Protein AF-A0A5C1DCE7-F1 (afdb_monomer)

Secondary structure (DSSP, 8-state):
------PPPPPP--------PPPPPP----------THHHHHHHHSS----------------------------------PPP-----------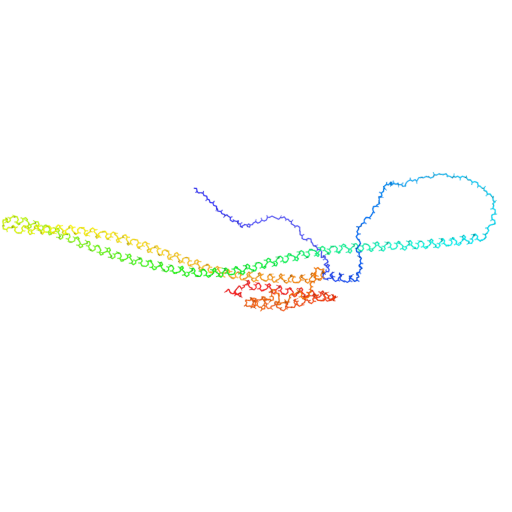-HHHHHHHHHHHHHHHHHHHHHHHHHHHHHHHHHHHHHHHHHHHHHHHHHHHHHHHHHHHHHHHHHHHHHHHHHHHHHHHHHHHHHHHHHHHHHHHHHHHHHHHHHHHHHHHHHHHHHHHHHHHHHHHHHHHHHHHHHHHHHHHHHHHHHHHHHHHHHHHTGGGGHHHHHHHHHHHHHHHHHHHHHHHHHHHHHHHHHHHHHHHHHHHHHHHHHHHHHHHHHHHHHHHHHHHHHHHHHHHHHHHHHHHHHHHHHHHHHHHHHHHHHHHHTTS----GGGSPPTTTSHHHHHHHTSHHHHHHTTSTTHHHHHHHHHHHHHHHHHHHHHHHTT-GGGHHHHHHHHHHHHHHHHHHHHHHHHHHHH-GGGSPP-

Solvent-accessible surface area (backbone atoms only — not comparable to full-atom values): 25913 Å² total; per-residue (Å²): 135,88,88,85,86,82,87,79,81,88,80,90,80,88,85,86,87,84,93,75,91,74,85,75,86,76,85,74,76,85,75,81,82,77,75,64,72,73,67,58,58,60,65,67,66,77,73,73,85,74,90,76,88,77,81,88,77,84,92,80,88,84,90,82,90,82,86,88,84,82,94,78,84,93,84,82,86,80,91,83,86,85,83,89,82,81,93,79,80,88,83,86,78,92,74,60,79,66,56,58,55,51,49,53,49,51,50,52,50,52,50,50,52,49,50,53,49,53,51,50,51,50,52,50,53,54,50,52,51,52,51,54,50,53,51,51,53,50,51,51,52,50,51,51,52,52,52,52,50,53,53,54,51,54,52,55,53,52,50,52,54,51,54,53,50,42,52,54,36,51,53,48,36,55,48,31,54,54,53,38,54,52,25,53,51,49,31,53,52,30,53,53,47,28,57,54,32,52,51,50,20,51,53,22,43,52,48,17,54,53,25,45,53,49,25,51,52,32,47,54,50,34,52,50,36,52,52,51,46,54,51,39,51,52,51,31,54,49,19,53,50,44,27,52,52,18,50,54,43,27,53,51,16,61,71,51,43,84,84,14,53,71,51,27,56,52,17,51,52,47,25,54,51,18,52,52,47,32,51,52,34,51,55,51,45,52,54,39,49,52,52,34,55,51,27,54,53,52,25,53,53,24,49,51,50,18,53,51,25,42,52,51,17,53,52,26,53,54,50,31,53,51,29,50,54,50,35,53,51,23,55,53,46,38,39,53,32,52,30,49,30,46,37,35,47,33,54,37,46,42,45,53,51,52,52,53,52,46,55,51,51,31,32,78,71,70,73,46,86,73,49,39,84,74,52,65,52,53,56,75,33,75,59,23,39,30,46,76,77,33,66,37,43,80,35,40,58,83,37,50,30,47,74,67,21,50,67,35,41,46,51,34,41,54,47,54,29,48,51,39,45,34,55,76,72,65,49,58,89,59,45,68,63,51,54,52,51,43,53,53,27,46,52,48,29,45,51,15,39,47,42,26,31,53,42,31,61,77,37,43,84,68,43,68,76,132

Mean predicted aligned error: 15.97 Å

Foldseek 3Di:
DDDDDDDDDDDDDDDDDDDDDDDDDDDDDDDPDDDDPLVVLVVVPPPPPDDDDDDDDDDDDDDDDDDDDDDDDDDDDDDDDDDDDDDDDDDDDPDDPPVVVVVVVVVVVVVVVVVVVVVVVVVVVVVVVVVVVVVVVVVVVVVVVVVVVVVVVVLVVVLVVLVVVLVVLVVVLVVLVVLLVVLVVLLVVLVVLLVVLLVLLVVLLVLLVVLLVVLVVLVVQLVVLVVVLVVLVVQLVVLVVQLVVLVVQLVVLVVVPPVSVVSNVVSVVSNVVSVVSNVVSVVVSVVSVVSNVVSVVSSVVSNVSSVVSNVSSVVSVVVSVVSVVSNVVSVVSSLVSLLSSLLSLLVSVLSQLVSLLSQLVCVSVVNDDDALVNRDACCRDPLNVCLPPRLNPVQQCPAFLSVQQPVLSNVLSVLSNVLRVCVVVVVCPCNSVSSVSNVVSSVSNSVSSVSSSVRCVVPSVSGDDD

Organism: NCBI:txid2605945

Nearest PDB structures (foldseek):
  3g67-assembly1_A  TM=9.196E-01  e=3.555E-05  Thermotoga maritima
  3ja6-assembly1_H  TM=6.927E-01  e=7.744E-07  Escherichia coli
  3g67-assembly1_B  TM=7.748E-01  e=1.414E-05  Thermotoga maritima
  8c5v-assembly1_I  TM=5.887E-01  e=1.554E-04  Escherichia coli
  6grj-assembly1_F  TM=3.341E-01  e=9.903E-01  Aeromonas hydrophila

pLDDT: mean 79.57, std 26.05, range [24.62, 98.5]

InterPro domains:
  IPR004089 Methyl-accepting chemotaxis protein (MCP) signalling domain [PF00015] (182-335)
  IPR004089 Methyl-accepting chemotaxis protein (MCP) signalling domain [PS50111] (161-350)
  IPR004089 Methyl-accepting chemotaxis protein (MCP) signalling domain [SM00283] (133-359)
  IPR025991 Chemoreceptor zinc-binding domain [PF13682] (353-420)

Structure (mmCIF, N/CA/C/O backbone):
data_AF-A0A5C1DCE7-F1
#
_entry.id   AF-A0A5C1DCE7-F1
#
loop_
_atom_site.group_PDB
_atom_site.id
_atom_site.type_symbol
_atom_site.label_atom_id
_atom_site.label_alt_id
_atom_site.label_comp_id
_atom_site.label_asym_id
_atom_site.label_entity_id
_atom_site.label_seq_id
_atom_site.pdbx_PDB_ins_code
_atom_site.Cartn_x
_atom_site.Cartn_y
_atom_site.Cartn_z
_atom_site.occupancy
_atom_site.B_iso_or_equiv
_atom_site.auth_seq_id
_atom_site.auth_comp_id
_atom_site.auth_asym_id
_atom_site.auth_atom_id
_atom_site.pdbx_PDB_model_num
ATOM 1 N N . MET A 1 1 ? -3.646 40.244 23.433 1.00 39.50 1 MET A N 1
ATOM 2 C CA . MET A 1 1 ? -2.364 39.774 22.869 1.00 39.50 1 MET A CA 1
ATOM 3 C C . MET A 1 1 ? -2.692 38.485 22.122 1.00 39.50 1 MET A C 1
ATOM 5 O O . MET A 1 1 ? -2.857 37.470 22.768 1.00 39.50 1 MET A O 1
ATOM 9 N N . ALA A 1 2 ? -3.228 38.509 20.901 1.00 35.19 2 ALA A N 1
ATOM 10 C CA . ALA A 1 2 ? -2.628 38.925 19.630 1.00 35.19 2 ALA A CA 1
ATOM 11 C C . ALA A 1 2 ? -1.329 38.166 19.328 1.00 35.19 2 ALA A C 1
ATOM 13 O O . ALA A 1 2 ? -0.285 38.582 19.803 1.00 35.19 2 ALA A O 1
ATOM 14 N N . GLU A 1 3 ? -1.425 37.099 18.532 1.00 33.59 3 GLU A N 1
ATOM 15 C CA . GLU A 1 3 ? -0.527 36.851 17.400 1.00 33.59 3 GLU A CA 1
ATOM 16 C C . GLU A 1 3 ? -1.150 35.806 16.468 1.00 33.59 3 GLU A C 1
ATOM 18 O O . GLU A 1 3 ? -1.601 34.744 16.888 1.00 33.59 3 GLU A O 1
ATOM 23 N N . GLY A 1 4 ? -1.261 36.176 15.194 1.00 30.48 4 GLY A N 1
ATOM 24 C CA . GLY A 1 4 ? -1.834 35.368 14.132 1.00 30.48 4 GLY A CA 1
ATOM 25 C C . GLY A 1 4 ? -0.819 35.146 13.023 1.00 30.48 4 GLY A C 1
ATOM 26 O O . GLY A 1 4 ? 0.059 35.970 12.792 1.00 30.48 4 GLY A O 1
ATOM 27 N N . SER A 1 5 ? -0.986 34.057 12.285 1.00 32.50 5 SER A N 1
ATOM 28 C CA . SER A 1 5 ? -0.327 33.854 10.997 1.00 32.50 5 SER A CA 1
ATOM 29 C C . SER A 1 5 ? -1.318 33.197 10.038 1.00 32.50 5 SER A C 1
ATOM 31 O O . SER A 1 5 ? -1.597 32.003 10.073 1.00 32.50 5 SER A O 1
ATOM 33 N N . ARG A 1 6 ? -1.916 34.043 9.194 1.00 31.91 6 ARG A N 1
ATOM 34 C CA . ARG A 1 6 ? -2.838 33.677 8.116 1.00 31.91 6 ARG A CA 1
ATOM 35 C C . ARG A 1 6 ? -2.030 33.666 6.818 1.00 31.91 6 ARG A C 1
ATOM 37 O O . ARG A 1 6 ? -1.659 34.727 6.321 1.00 31.91 6 ARG A O 1
ATOM 44 N N . TRP A 1 7 ? -1.746 32.482 6.285 1.00 27.73 7 TRP A N 1
ATOM 45 C CA . TRP A 1 7 ? -1.176 32.315 4.947 1.00 27.73 7 TRP A CA 1
ATOM 46 C C . TRP A 1 7 ? -2.232 32.672 3.888 1.00 27.73 7 TRP A C 1
ATOM 48 O O . TRP A 1 7 ? -3.339 32.133 3.902 1.00 27.73 7 TRP A O 1
ATOM 58 N N . ARG A 1 8 ? -1.907 33.611 2.989 1.00 32.09 8 ARG A N 1
ATOM 59 C CA . ARG A 1 8 ? -2.714 33.964 1.808 1.00 32.09 8 ARG A CA 1
ATOM 60 C C . ARG A 1 8 ? -2.139 33.252 0.585 1.00 32.09 8 ARG A C 1
ATOM 62 O O . ARG A 1 8 ? -0.956 33.409 0.300 1.00 32.09 8 ARG A O 1
ATOM 69 N N . GLY A 1 9 ? -2.979 32.514 -0.138 1.00 30.27 9 GLY A N 1
ATOM 70 C CA . GLY A 1 9 ? -2.688 32.077 -1.506 1.00 30.27 9 GLY A CA 1
ATOM 71 C C . GLY A 1 9 ? -2.842 33.233 -2.507 1.00 30.27 9 GLY A C 1
ATOM 72 O O . GLY A 1 9 ? -3.514 34.219 -2.187 1.00 30.27 9 GLY A O 1
ATOM 73 N N . PRO A 1 10 ? -2.240 33.149 -3.706 1.00 32.06 10 PRO A N 1
ATOM 74 C CA . PRO A 1 10 ? -2.382 34.187 -4.710 1.00 32.06 10 PRO A CA 1
ATOM 75 C C . PRO A 1 10 ? -3.639 33.978 -5.566 1.00 32.06 10 PRO A C 1
ATOM 77 O O . PRO A 1 10 ? -3.920 32.899 -6.081 1.00 32.06 10 PRO A O 1
ATOM 80 N N . THR A 1 11 ? -4.380 35.072 -5.688 1.00 32.75 11 THR A N 1
ATOM 81 C CA . THR A 1 11 ? -5.541 35.324 -6.541 1.00 32.75 11 THR A CA 1
ATOM 82 C C . THR A 1 11 ? -5.188 35.340 -8.028 1.00 32.75 11 THR A C 1
ATOM 84 O O . THR A 1 11 ? -4.242 36.008 -8.442 1.00 32.75 11 THR A O 1
ATOM 87 N N . LEU A 1 12 ? -6.026 34.676 -8.826 1.00 34.12 12 LEU A N 1
ATOM 88 C CA . LEU A 1 12 ? -6.183 34.888 -10.264 1.00 34.12 12 LEU A CA 1
ATOM 89 C C . LEU A 1 12 ? -6.925 36.211 -10.509 1.00 34.12 12 LEU A C 1
ATOM 91 O O . LEU A 1 12 ? -8.005 36.417 -9.956 1.00 34.12 12 LEU A O 1
ATOM 95 N N . ALA A 1 13 ? -6.376 37.075 -11.361 1.00 31.45 13 ALA A N 1
ATOM 96 C CA . ALA A 1 13 ? -7.096 38.195 -11.959 1.00 31.45 13 ALA A CA 1
ATOM 97 C C . ALA A 1 13 ? -6.651 38.372 -13.417 1.00 31.45 13 ALA A C 1
ATOM 99 O O . ALA A 1 13 ? -5.461 38.463 -13.714 1.00 31.45 13 ALA A O 1
ATOM 100 N N . ALA A 1 14 ? -7.643 38.377 -14.303 1.00 30.44 14 ALA A N 1
ATOM 101 C CA . ALA A 1 14 ? -7.554 38.727 -15.712 1.00 30.44 14 ALA A CA 1
ATOM 102 C C . ALA A 1 14 ? -7.589 40.256 -15.899 1.00 30.44 14 ALA A C 1
ATOM 104 O O . ALA A 1 14 ? -8.181 40.947 -15.070 1.00 30.44 14 ALA A O 1
ATOM 105 N N . GLY A 1 15 ? -7.033 40.763 -17.008 1.00 28.28 15 GLY A N 1
ATOM 106 C CA . GLY A 1 15 ? -7.320 42.119 -17.495 1.00 28.28 15 GLY A CA 1
ATOM 107 C C . GLY A 1 15 ? -6.184 42.835 -18.235 1.00 28.28 15 GLY A C 1
ATOM 108 O O . GLY A 1 15 ? -5.426 43.567 -17.616 1.00 28.28 15 GLY A O 1
ATOM 109 N N . ASP A 1 16 ? -6.147 42.617 -19.550 1.00 28.77 16 ASP A N 1
ATOM 110 C CA . ASP A 1 16 ? -5.893 43.552 -20.661 1.00 28.77 16 ASP A CA 1
ATOM 111 C C . ASP A 1 16 ? -4.613 44.405 -20.852 1.00 28.77 16 ASP A C 1
ATOM 113 O O . ASP A 1 16 ? -4.218 45.256 -20.064 1.00 28.77 16 ASP A O 1
ATOM 117 N N . GLU A 1 17 ? -4.095 44.209 -22.075 1.00 29.61 17 GLU A N 1
ATOM 118 C CA . GLU A 1 17 ? -3.634 45.191 -23.068 1.00 29.61 17 GLU A CA 1
ATOM 119 C C . GLU A 1 17 ? -2.448 46.124 -22.756 1.00 29.61 17 GLU A C 1
ATOM 121 O O . GLU A 1 17 ? -2.597 47.244 -22.277 1.00 29.61 17 GLU A O 1
ATOM 126 N N . ASN A 1 18 ? -1.274 45.766 -23.300 1.00 30.69 18 ASN A N 1
ATOM 127 C CA . ASN A 1 18 ? -0.554 46.718 -24.151 1.00 30.69 18 ASN A CA 1
ATOM 128 C C . ASN A 1 18 ? 0.265 46.018 -25.253 1.00 30.69 18 ASN A C 1
ATOM 130 O O . ASN A 1 18 ? 1.118 45.168 -24.998 1.00 30.69 18 ASN A O 1
ATOM 134 N N . ARG A 1 19 ? -0.027 46.392 -26.503 1.00 32.09 19 ARG A N 1
ATOM 135 C CA . ARG A 1 19 ? 0.603 45.927 -27.744 1.00 32.09 19 ARG A CA 1
ATOM 136 C C . ARG A 1 19 ? 2.015 46.506 -27.875 1.00 32.09 19 ARG A C 1
ATOM 138 O O . ARG A 1 19 ? 2.169 47.702 -28.095 1.00 32.09 19 ARG A O 1
ATOM 145 N N . ALA A 1 20 ? 3.026 45.641 -27.894 1.00 31.30 20 ALA A N 1
ATOM 146 C CA . ALA A 1 20 ? 4.320 4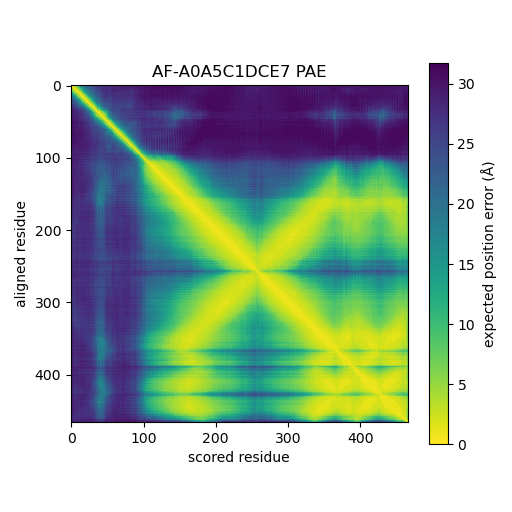5.924 -28.510 1.00 31.30 20 ALA A CA 1
ATOM 147 C C . ALA A 1 20 ? 4.563 44.896 -29.626 1.00 31.30 20 ALA A C 1
ATOM 149 O O . ALA A 1 20 ? 4.548 43.688 -29.399 1.00 31.30 20 ALA A O 1
ATOM 150 N N . ALA A 1 21 ? 4.705 45.392 -30.853 1.00 31.36 21 ALA A N 1
ATOM 151 C CA . ALA A 1 21 ? 4.833 44.602 -32.069 1.00 31.36 21 ALA A CA 1
ATOM 152 C C . ALA A 1 21 ? 6.141 43.790 -32.091 1.00 31.36 21 ALA A C 1
ATOM 154 O O . ALA A 1 21 ? 7.233 44.356 -32.116 1.00 31.36 21 ALA A O 1
ATOM 155 N N . LEU A 1 22 ? 6.019 42.462 -32.131 1.00 31.11 22 LEU A N 1
ATOM 156 C CA . LEU A 1 22 ? 7.111 41.535 -32.437 1.00 31.11 22 LEU A CA 1
ATOM 157 C C . LEU A 1 22 ? 7.152 41.276 -33.956 1.00 31.11 22 LEU A C 1
ATOM 159 O O . LEU A 1 22 ? 6.093 41.139 -34.576 1.00 31.11 22 LEU A O 1
ATOM 163 N N . PRO A 1 23 ? 8.337 41.210 -34.588 1.00 31.92 23 PRO A N 1
ATOM 164 C CA . PRO A 1 23 ? 8.444 41.007 -36.028 1.00 31.92 23 PRO A CA 1
ATOM 165 C C . PRO A 1 23 ? 8.067 39.567 -36.406 1.00 31.92 23 PRO A C 1
ATOM 167 O O . PRO A 1 23 ? 8.524 38.606 -35.789 1.00 31.92 23 PRO A O 1
ATOM 170 N N . GLY A 1 24 ? 7.230 39.436 -37.439 1.00 32.94 24 GLY A N 1
ATOM 171 C CA . GLY A 1 24 ? 6.732 38.162 -37.960 1.00 32.94 24 GLY A CA 1
ATOM 172 C C . GLY A 1 24 ? 7.809 37.236 -38.553 1.00 32.94 24 GLY A C 1
ATOM 173 O O . GLY A 1 24 ? 8.956 37.642 -38.770 1.00 32.94 24 GLY A O 1
ATOM 174 N N . PRO A 1 25 ? 7.440 35.971 -38.829 1.00 28.09 25 PRO A N 1
ATOM 175 C CA . PRO A 1 25 ? 8.374 34.909 -39.170 1.00 28.09 25 PRO A CA 1
ATOM 176 C C . PRO A 1 25 ? 8.989 35.146 -40.552 1.00 28.09 25 PRO A C 1
ATOM 178 O O . PRO A 1 25 ? 8.300 35.199 -41.570 1.00 28.09 25 PRO A O 1
ATOM 181 N N . ARG A 1 26 ? 10.319 35.259 -40.600 1.00 30.59 26 ARG A N 1
ATOM 182 C CA . ARG A 1 26 ? 11.064 35.191 -41.859 1.00 30.59 26 ARG A CA 1
ATOM 183 C C . ARG A 1 26 ? 10.983 33.762 -42.389 1.00 30.59 26 ARG A C 1
ATOM 185 O O . ARG A 1 26 ? 11.429 32.829 -41.729 1.00 30.59 26 ARG A O 1
ATOM 192 N N . HIS A 1 27 ? 10.448 33.614 -43.596 1.00 29.30 27 HIS A N 1
ATOM 193 C CA . HIS A 1 27 ? 10.503 32.384 -44.378 1.00 29.30 27 HIS A CA 1
ATOM 194 C C . HIS A 1 27 ? 11.957 31.907 -44.539 1.00 29.30 27 HIS A C 1
ATOM 196 O O . HIS A 1 27 ? 12.714 32.437 -45.354 1.00 29.30 27 HIS A O 1
ATOM 202 N N . LEU A 1 28 ? 12.342 30.889 -43.770 1.00 27.38 28 LEU A N 1
ATOM 203 C CA . LEU A 1 28 ? 13.537 30.093 -44.021 1.00 27.38 28 LEU A CA 1
ATOM 204 C C . LEU A 1 28 ? 13.215 29.101 -45.142 1.00 27.38 28 LEU A C 1
ATOM 206 O O . LEU A 1 28 ? 12.311 28.275 -45.028 1.00 27.38 28 LEU A O 1
ATOM 210 N N . ARG A 1 29 ? 13.942 29.216 -46.256 1.00 27.97 29 ARG A N 1
ATOM 211 C CA . ARG A 1 29 ? 13.929 28.232 -47.346 1.00 27.97 29 ARG A CA 1
ATOM 212 C C . ARG A 1 29 ? 14.397 26.864 -46.819 1.00 27.97 29 ARG A C 1
ATOM 214 O O . ARG A 1 29 ? 15.267 26.833 -45.949 1.00 27.97 29 ARG A O 1
ATOM 221 N N . PRO A 1 30 ? 13.896 25.742 -47.364 1.00 25.72 30 PRO A N 1
ATOM 222 C CA . PRO A 1 30 ? 14.307 24.417 -46.924 1.00 25.72 30 PRO A CA 1
ATOM 223 C C . PRO A 1 30 ? 15.768 24.168 -47.317 1.00 25.72 30 PRO A C 1
ATOM 225 O O . PRO A 1 30 ? 16.107 24.108 -48.501 1.00 25.72 30 PRO A O 1
ATOM 228 N N . ALA A 1 31 ? 16.638 24.016 -46.319 1.00 26.58 31 ALA A N 1
ATOM 229 C CA . ALA A 1 31 ? 17.926 23.372 -46.515 1.00 26.58 31 ALA A CA 1
ATOM 230 C C . ALA A 1 31 ? 17.652 21.906 -46.879 1.00 26.58 31 ALA A C 1
ATOM 232 O O . ALA A 1 31 ? 16.964 21.193 -46.148 1.00 26.58 31 ALA A O 1
ATOM 233 N N . ARG A 1 32 ? 18.140 21.470 -48.044 1.00 26.23 32 ARG A N 1
ATOM 234 C CA . ARG A 1 32 ? 18.085 20.067 -48.465 1.00 26.23 32 ARG A CA 1
ATOM 235 C C . ARG A 1 32 ? 18.782 19.218 -47.401 1.00 26.23 32 ARG A C 1
ATOM 237 O O . ARG A 1 32 ? 19.982 19.369 -47.191 1.00 26.23 32 ARG A O 1
ATOM 244 N N . LEU A 1 33 ? 18.014 18.352 -46.744 1.00 27.62 33 LEU A N 1
ATOM 245 C CA . LEU A 1 33 ? 18.503 17.307 -45.852 1.00 27.62 33 LEU A CA 1
ATOM 246 C C . LEU A 1 33 ? 19.505 16.437 -46.617 1.00 27.62 33 LEU A C 1
ATOM 248 O O . LEU A 1 33 ? 19.148 15.722 -47.553 1.00 27.62 33 LEU A O 1
ATOM 252 N N . THR A 1 34 ? 20.774 16.535 -46.240 1.00 30.69 34 THR A N 1
ATOM 253 C CA . THR A 1 34 ? 21.811 15.591 -46.641 1.00 30.69 34 THR A CA 1
ATOM 254 C C . THR A 1 34 ? 21.565 14.254 -45.948 1.00 30.69 34 THR A C 1
ATOM 256 O O . THR A 1 34 ? 21.330 14.230 -44.745 1.00 30.69 34 THR A O 1
ATOM 259 N N . MET A 1 35 ? 21.597 13.199 -46.764 1.00 33.44 35 MET A N 1
ATOM 260 C CA . MET A 1 35 ? 21.563 11.745 -46.529 1.00 33.44 35 MET A CA 1
ATOM 261 C C . MET A 1 35 ? 21.507 11.209 -45.074 1.00 33.44 35 MET A C 1
ATOM 263 O O . MET A 1 35 ? 22.278 11.648 -44.221 1.00 33.44 35 MET A O 1
ATOM 267 N N . PRO A 1 36 ? 20.690 10.168 -44.801 1.00 35.28 36 PRO A N 1
ATOM 268 C CA . PRO A 1 36 ? 20.630 9.515 -43.495 1.00 35.28 36 PRO A CA 1
ATOM 269 C C . PRO A 1 36 ? 21.962 8.843 -43.129 1.00 35.28 36 PRO A C 1
ATOM 271 O O . PRO A 1 36 ? 22.652 8.279 -43.975 1.00 35.28 36 PRO A O 1
ATOM 274 N N . MET A 1 37 ? 22.289 8.872 -41.836 1.00 32.09 37 MET A N 1
ATOM 275 C CA . MET A 1 37 ? 23.514 8.361 -41.196 1.00 32.09 37 MET A CA 1
ATOM 276 C C . MET A 1 37 ? 23.887 6.912 -41.592 1.00 32.09 37 MET A C 1
ATOM 278 O O . MET A 1 37 ? 25.066 6.564 -41.598 1.00 32.09 37 MET A O 1
ATOM 282 N N . ALA A 1 38 ? 22.911 6.110 -42.035 1.00 31.75 38 ALA A N 1
ATOM 283 C CA . ALA A 1 38 ? 23.108 4.771 -42.595 1.00 31.75 38 ALA A CA 1
ATOM 284 C C . ALA A 1 38 ? 23.965 4.751 -43.881 1.00 31.75 38 ALA A C 1
ATOM 286 O O . ALA A 1 38 ? 24.747 3.826 -44.080 1.00 31.75 38 ALA A O 1
ATOM 287 N N . ALA A 1 39 ? 23.892 5.791 -44.721 1.00 32.44 39 ALA A N 1
ATOM 288 C CA . ALA A 1 39 ? 24.688 5.891 -45.948 1.00 32.44 39 ALA A CA 1
ATOM 289 C C . ALA A 1 39 ? 26.159 6.269 -45.684 1.00 32.44 39 ALA A C 1
ATOM 291 O O . ALA A 1 39 ? 27.019 6.003 -46.517 1.00 32.44 39 ALA A O 1
ATOM 292 N N . ARG A 1 40 ? 26.472 6.860 -44.518 1.00 37.38 40 ARG A N 1
ATOM 293 C CA . ARG A 1 40 ? 27.855 7.207 -44.136 1.00 37.38 40 ARG A CA 1
ATOM 294 C C . ARG A 1 40 ? 28.585 6.050 -43.449 1.00 37.38 40 ARG A C 1
ATOM 296 O O . ARG A 1 40 ? 29.799 5.977 -43.563 1.00 37.38 40 ARG A O 1
ATOM 303 N N . MET A 1 41 ? 27.873 5.119 -42.805 1.00 33.53 41 MET A N 1
ATOM 304 C CA . MET A 1 41 ? 28.486 3.911 -42.226 1.00 33.53 41 MET A CA 1
ATOM 305 C C . MET A 1 41 ? 28.923 2.889 -43.286 1.00 33.53 41 MET A C 1
ATOM 307 O O . MET A 1 41 ? 29.925 2.215 -43.079 1.00 33.53 41 MET A O 1
ATOM 311 N N . ALA A 1 42 ? 28.243 2.819 -44.437 1.00 32.97 42 ALA A N 1
ATOM 312 C CA . ALA A 1 42 ? 28.667 1.963 -45.550 1.00 32.97 42 ALA A CA 1
ATOM 313 C C . ALA A 1 42 ? 29.986 2.436 -46.197 1.00 32.97 42 ALA A C 1
ATOM 315 O O . ALA A 1 42 ? 30.799 1.617 -46.606 1.00 32.97 42 ALA A O 1
ATOM 316 N N . ALA A 1 43 ? 30.244 3.750 -46.217 1.00 32.91 43 ALA A N 1
ATOM 317 C CA . ALA A 1 43 ? 31.453 4.324 -46.814 1.00 32.91 43 ALA A CA 1
ATOM 318 C C . ALA A 1 43 ? 32.724 4.157 -45.955 1.00 32.91 43 ALA A C 1
ATOM 320 O O . ALA A 1 43 ? 33.824 4.289 -46.474 1.00 32.91 43 ALA A O 1
ATOM 321 N N . VAL A 1 44 ? 32.595 3.851 -44.658 1.00 37.03 44 VAL A N 1
ATOM 322 C CA . VAL A 1 44 ? 33.752 3.654 -43.759 1.00 37.03 44 VAL A CA 1
ATOM 323 C C . VAL A 1 44 ? 34.310 2.222 -43.839 1.00 37.03 44 VAL A C 1
ATOM 325 O O . VAL A 1 44 ? 35.455 1.997 -43.459 1.00 37.03 44 VAL A O 1
ATOM 328 N N . TYR A 1 45 ? 33.544 1.258 -44.366 1.00 34.78 45 TYR A N 1
ATOM 329 C CA . TYR A 1 45 ? 33.958 -0.152 -44.435 1.00 34.78 45 TYR 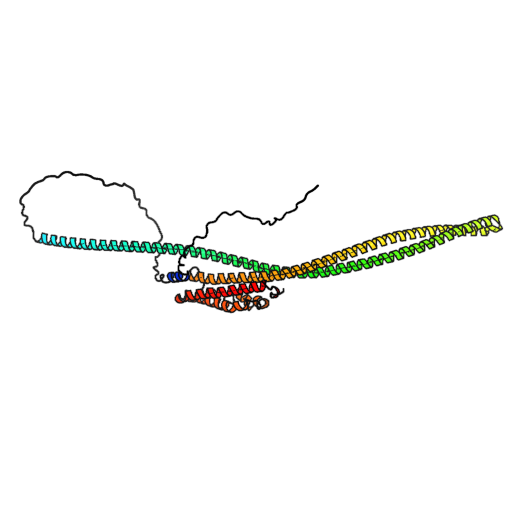A CA 1
ATOM 330 C C . TYR A 1 45 ? 34.554 -0.590 -45.783 1.00 34.78 45 TYR A C 1
ATOM 332 O O . TYR A 1 45 ? 35.286 -1.575 -45.807 1.00 34.78 45 TYR A O 1
ATOM 340 N N . ASP A 1 46 ? 34.325 0.146 -46.876 1.00 32.44 46 ASP A N 1
ATOM 341 C CA . ASP A 1 46 ? 34.835 -0.229 -48.210 1.00 32.44 46 ASP A CA 1
ATOM 342 C C . ASP A 1 46 ? 36.299 0.198 -48.477 1.00 32.44 46 ASP A C 1
ATOM 344 O O . ASP A 1 46 ? 36.891 -0.234 -49.462 1.00 32.44 46 ASP A O 1
ATOM 348 N N . GLU A 1 47 ? 36.929 0.992 -47.596 1.00 32.75 47 GLU A N 1
ATOM 349 C CA . GLU A 1 47 ? 38.315 1.480 -47.790 1.00 32.75 47 GLU A CA 1
ATOM 350 C C . GLU A 1 47 ? 39.371 0.893 -46.829 1.00 32.75 47 GLU A C 1
ATOM 352 O O . GLU A 1 47 ? 40.557 1.194 -46.957 1.00 32.75 47 GLU A O 1
ATOM 357 N N . LEU A 1 48 ? 39.010 -0.000 -45.900 1.00 33.62 48 LEU A N 1
ATOM 358 C CA . LEU A 1 48 ? 39.957 -0.580 -44.924 1.00 33.62 48 LEU A CA 1
ATOM 359 C C . LEU A 1 48 ? 40.543 -1.943 -45.336 1.00 33.62 48 LEU A C 1
ATOM 361 O O . LEU A 1 48 ? 40.890 -2.778 -44.502 1.00 33.62 48 LEU A O 1
ATOM 365 N N . GLY A 1 49 ? 40.724 -2.147 -46.639 1.00 31.14 49 GLY A N 1
ATOM 366 C CA . GLY A 1 49 ? 41.365 -3.322 -47.227 1.00 31.14 49 GLY A CA 1
ATOM 367 C C . GLY A 1 49 ? 42.857 -3.151 -47.523 1.00 31.14 49 GLY A C 1
ATOM 368 O O . GLY A 1 49 ? 43.280 -3.529 -48.607 1.00 31.14 49 GLY A O 1
ATOM 369 N N . ALA A 1 50 ? 43.665 -2.577 -46.623 1.00 28.94 50 ALA A N 1
ATOM 370 C CA . ALA A 1 50 ? 45.132 -2.690 -46.688 1.00 28.94 50 ALA A CA 1
ATOM 371 C C . ALA A 1 50 ? 45.803 -2.244 -45.379 1.00 28.94 50 ALA A C 1
ATOM 373 O O . ALA A 1 50 ? 46.073 -1.067 -45.144 1.00 28.94 50 ALA A O 1
ATOM 374 N N . VAL A 1 51 ? 46.135 -3.214 -44.532 1.00 26.86 51 VAL A N 1
ATOM 375 C CA . VAL A 1 51 ? 47.062 -3.032 -43.413 1.00 26.86 51 VAL A CA 1
ATOM 376 C C . VAL A 1 51 ? 48.487 -2.916 -43.966 1.00 26.86 51 VAL A C 1
ATOM 378 O O . VAL A 1 51 ? 49.006 -3.872 -44.538 1.00 26.86 51 VAL A O 1
ATOM 381 N N . VAL A 1 52 ? 49.165 -1.790 -43.721 1.00 25.58 52 VAL A N 1
ATOM 382 C CA . VAL A 1 52 ? 50.635 -1.755 -43.649 1.00 25.58 52 VAL A CA 1
ATOM 383 C C . VAL A 1 52 ? 51.023 -1.611 -42.184 1.00 25.58 52 VAL A C 1
ATOM 385 O O . VAL A 1 52 ? 50.828 -0.574 -41.552 1.00 25.58 52 VAL A O 1
ATOM 388 N N . VAL A 1 53 ? 51.577 -2.692 -41.642 1.00 26.44 53 VAL A N 1
ATOM 389 C CA . VAL A 1 53 ? 52.219 -2.737 -40.329 1.00 26.44 53 VAL A CA 1
ATOM 390 C C . VAL A 1 53 ? 53.491 -1.887 -40.381 1.00 26.44 53 VAL A C 1
ATOM 392 O O . VAL A 1 53 ? 54.508 -2.327 -40.912 1.00 26.44 53 VAL A O 1
ATOM 395 N N . CYS A 1 54 ? 53.470 -0.691 -39.791 1.00 24.67 54 CYS A N 1
ATOM 396 C CA . CYS A 1 54 ? 54.692 0.042 -39.454 1.00 24.67 54 CYS A CA 1
ATOM 397 C C . CYS A 1 54 ? 54.998 -0.136 -37.965 1.00 24.67 54 CYS A C 1
ATOM 399 O O . CYS A 1 54 ? 54.337 0.408 -37.083 1.00 24.67 54 CYS A O 1
ATOM 401 N N . ARG A 1 55 ? 56.021 -0.951 -37.711 1.00 24.83 55 ARG A N 1
ATOM 402 C CA . ARG A 1 55 ? 56.614 -1.246 -36.407 1.00 24.83 55 ARG A CA 1
ATOM 403 C C . ARG A 1 55 ? 57.153 0.049 -35.783 1.00 24.83 55 ARG A C 1
ATOM 405 O O . ARG A 1 55 ? 57.952 0.747 -36.401 1.00 24.83 55 ARG A O 1
ATOM 412 N N . ALA A 1 56 ? 56.727 0.354 -34.560 1.00 24.97 56 ALA A N 1
ATOM 413 C CA . ALA A 1 56 ? 57.241 1.472 -33.777 1.00 24.97 56 ALA A CA 1
ATOM 414 C C . ALA A 1 56 ? 58.737 1.286 -33.456 1.00 24.97 56 ALA A C 1
ATOM 416 O O . ALA A 1 56 ? 59.138 0.233 -32.959 1.00 24.97 56 ALA A O 1
ATOM 417 N N . VAL A 1 57 ? 59.548 2.323 -33.692 1.00 27.75 57 VAL A N 1
ATOM 418 C CA . VAL A 1 57 ? 60.894 2.471 -33.116 1.00 27.75 57 VAL A CA 1
ATOM 419 C C . VAL A 1 57 ? 60.879 3.718 -32.231 1.00 27.75 57 VAL A C 1
ATOM 421 O O . VAL A 1 57 ? 60.448 4.788 -32.655 1.00 27.75 57 VAL A O 1
ATOM 424 N N . ALA A 1 58 ? 61.282 3.536 -30.974 1.00 28.31 58 ALA A N 1
ATOM 425 C CA . ALA A 1 58 ? 61.273 4.537 -29.910 1.00 28.31 58 ALA A CA 1
ATOM 426 C C . ALA A 1 58 ? 62.298 5.679 -30.133 1.00 28.31 58 ALA A C 1
ATOM 428 O O . ALA A 1 58 ? 63.293 5.477 -30.833 1.00 28.31 58 ALA A O 1
ATOM 429 N N . PRO A 1 59 ? 62.098 6.864 -29.517 1.00 30.14 59 PRO A N 1
ATOM 430 C CA . PRO A 1 59 ? 62.977 8.022 -29.676 1.00 30.14 59 PRO A CA 1
ATOM 431 C C . PRO A 1 59 ? 64.142 8.009 -28.664 1.00 30.14 59 PRO A C 1
ATOM 433 O O . PRO A 1 59 ? 63.924 7.819 -27.469 1.00 30.14 59 PRO A O 1
ATOM 436 N N . GLY A 1 60 ? 65.376 8.267 -29.120 1.00 26.86 60 GLY A N 1
ATOM 437 C CA . GLY A 1 60 ? 66.554 8.352 -28.245 1.00 26.86 60 GLY A CA 1
ATOM 438 C C . GLY A 1 60 ? 67.809 8.947 -28.902 1.00 26.86 60 GLY A C 1
ATOM 439 O O . GLY A 1 60 ? 68.485 8.273 -29.663 1.00 26.86 60 GLY A O 1
ATOM 440 N N . SER A 1 61 ? 68.079 10.214 -28.557 1.00 25.97 61 SER A N 1
ATOM 441 C CA . SER A 1 61 ? 69.330 11.009 -28.586 1.00 25.97 61 SER A CA 1
ATOM 442 C C . SER A 1 61 ? 70.309 10.938 -29.776 1.00 25.97 61 SER A C 1
ATOM 444 O O . SER A 1 61 ? 70.996 9.938 -29.956 1.00 25.97 61 SER A O 1
ATOM 446 N N . LEU A 1 62 ? 70.582 12.093 -30.407 1.00 25.95 62 LEU A N 1
ATOM 447 C CA . LEU A 1 62 ? 71.850 12.822 -30.199 1.00 25.95 62 LEU A CA 1
ATOM 448 C C . LEU A 1 62 ? 71.850 14.232 -30.832 1.00 25.95 62 LEU A C 1
ATOM 450 O O . LEU A 1 62 ? 71.522 14.442 -31.993 1.00 25.95 62 LEU A O 1
ATOM 454 N N . SER A 1 63 ? 72.227 15.171 -29.966 1.00 26.19 63 SER A N 1
ATOM 455 C CA . SER A 1 63 ? 72.562 16.595 -30.092 1.00 26.19 63 SER A CA 1
ATOM 456 C C . SER A 1 63 ? 73.313 17.056 -31.356 1.00 26.19 63 SER A C 1
ATOM 458 O O . SER A 1 63 ? 74.259 16.409 -31.796 1.00 26.19 63 SER A O 1
ATOM 460 N N . GLY A 1 64 ? 72.997 18.274 -31.818 1.00 25.25 64 GLY A N 1
ATOM 461 C CA . GLY A 1 64 ? 73.861 19.091 -32.678 1.00 25.25 64 GLY A CA 1
ATOM 462 C C . GLY A 1 64 ? 73.361 20.538 -32.795 1.00 25.25 64 GLY A C 1
ATOM 463 O O . GLY A 1 64 ? 72.338 20.788 -33.422 1.00 25.25 64 GLY A O 1
ATOM 464 N N . ARG A 1 65 ? 74.066 21.482 -32.153 1.00 24.80 65 ARG A N 1
ATOM 465 C CA . ARG A 1 65 ? 73.801 22.938 -32.134 1.00 24.80 65 ARG A CA 1
ATOM 466 C C . ARG A 1 65 ? 73.733 23.544 -33.542 1.00 24.80 65 ARG A C 1
ATOM 468 O O . ARG A 1 65 ? 74.606 23.275 -34.358 1.00 24.80 65 ARG A O 1
ATOM 475 N N . ILE A 1 66 ? 72.793 24.468 -33.757 1.00 26.84 66 ILE A N 1
ATOM 476 C CA . ILE A 1 66 ? 72.830 25.432 -34.867 1.00 26.84 66 ILE A CA 1
ATOM 477 C C . ILE A 1 66 ? 73.057 26.824 -34.265 1.00 26.84 66 ILE A C 1
ATOM 479 O O . ILE A 1 66 ? 72.189 27.360 -33.578 1.00 26.84 66 ILE A O 1
ATOM 483 N N . GLU A 1 67 ? 74.247 27.377 -34.499 1.00 25.89 67 GLU A N 1
ATOM 484 C CA . GLU A 1 67 ? 74.582 28.782 -34.249 1.00 25.89 67 GLU A CA 1
ATOM 485 C C . GLU A 1 67 ? 74.047 29.671 -35.381 1.00 25.89 67 GLU A C 1
ATOM 487 O O . GLU A 1 67 ? 74.050 29.301 -36.555 1.00 25.89 67 GLU A O 1
ATOM 492 N N . ALA A 1 68 ? 73.571 30.859 -35.010 1.00 25.94 68 ALA A N 1
ATOM 493 C CA . ALA A 1 68 ? 73.008 31.863 -35.903 1.00 25.94 68 ALA A CA 1
ATOM 494 C C . ALA A 1 68 ? 74.081 32.820 -36.446 1.00 25.94 68 ALA A C 1
ATOM 496 O O . ALA A 1 68 ? 74.924 33.267 -35.680 1.00 25.94 68 ALA A O 1
ATOM 497 N N . PHE A 1 69 ? 73.970 33.230 -37.716 1.00 24.62 69 PHE A N 1
ATOM 498 C CA . PHE A 1 69 ? 74.553 34.464 -38.285 1.00 24.62 69 PHE A CA 1
ATOM 499 C C . PHE A 1 69 ? 73.743 34.889 -39.542 1.00 24.62 69 PHE A C 1
ATOM 501 O O . PHE A 1 69 ? 72.944 34.097 -40.041 1.00 24.62 69 PHE A O 1
ATOM 508 N N . PRO A 1 70 ? 73.792 36.158 -40.003 1.00 30.94 70 PRO A N 1
ATOM 509 C CA . PRO A 1 70 ? 72.602 36.984 -40.167 1.00 30.94 70 PRO A CA 1
ATOM 510 C C . PRO A 1 70 ? 72.189 37.216 -41.628 1.00 30.94 70 PRO A C 1
ATOM 512 O O . PRO A 1 70 ? 72.963 37.072 -42.573 1.00 30.94 70 PRO A O 1
ATOM 515 N N . LYS A 1 71 ? 70.938 37.664 -41.785 1.00 29.77 71 LYS A N 1
ATOM 516 C CA . LYS A 1 71 ? 70.317 38.095 -43.043 1.00 29.77 71 LYS A CA 1
ATOM 517 C C . LYS A 1 71 ? 71.118 39.226 -43.710 1.00 29.77 71 LYS A C 1
ATOM 519 O O . LYS A 1 71 ? 71.345 40.265 -43.094 1.00 29.77 71 LYS A O 1
ATOM 524 N N . ARG A 1 72 ? 71.447 39.066 -44.997 1.00 27.75 72 ARG A N 1
ATOM 525 C CA . ARG A 1 72 ? 71.808 40.167 -45.906 1.00 27.75 72 ARG A CA 1
ATOM 526 C C . ARG A 1 72 ? 70.784 40.262 -47.034 1.00 27.75 72 ARG A C 1
ATOM 528 O O . ARG A 1 72 ? 70.487 39.277 -47.701 1.00 27.75 72 ARG A O 1
ATOM 535 N N . THR A 1 73 ? 70.255 41.463 -47.216 1.00 28.31 73 THR A N 1
ATOM 536 C CA . THR A 1 73 ? 69.482 41.912 -48.377 1.00 28.31 73 THR A CA 1
ATOM 537 C C . THR A 1 73 ? 70.401 42.104 -49.593 1.00 28.31 73 THR A C 1
ATOM 539 O O . THR A 1 73 ? 71.560 42.483 -49.413 1.00 28.31 73 THR A O 1
ATOM 542 N N . PRO A 1 74 ? 69.918 41.927 -50.836 1.00 33.03 74 PRO A N 1
ATOM 543 C CA . PRO A 1 74 ? 70.612 42.432 -52.013 1.00 33.03 74 PRO A CA 1
ATOM 544 C C . PRO A 1 74 ? 69.995 43.757 -52.484 1.00 33.03 74 PRO A C 1
ATOM 546 O O . PRO A 1 74 ? 68.862 43.800 -52.957 1.00 33.03 74 PRO A O 1
ATOM 549 N N . SER A 1 75 ? 70.786 44.828 -52.413 1.00 29.20 75 SER A N 1
ATOM 550 C CA . SER A 1 75 ? 70.643 46.032 -53.239 1.00 29.20 75 SER A CA 1
ATOM 551 C C . SER A 1 75 ? 72.025 46.446 -53.750 1.00 29.20 75 SER A C 1
ATOM 553 O O . SER A 1 75 ? 72.842 46.868 -52.938 1.00 29.20 75 SER A O 1
ATOM 555 N N . GLN A 1 76 ? 72.290 46.354 -55.056 1.00 31.16 76 GLN A N 1
ATOM 556 C CA . GLN A 1 76 ? 73.387 47.037 -55.775 1.00 31.16 76 GLN A CA 1
ATOM 557 C C . GLN A 1 76 ? 72.940 47.125 -57.249 1.00 31.16 76 GLN A C 1
ATOM 559 O O . GLN A 1 76 ? 72.567 46.108 -57.819 1.00 31.16 76 GLN A O 1
ATOM 564 N N . ALA A 1 77 ? 72.736 48.267 -57.911 1.00 27.66 77 ALA A N 1
ATOM 565 C CA . ALA A 1 77 ? 73.533 49.487 -58.071 1.00 27.66 77 ALA A CA 1
ATOM 566 C C . ALA A 1 77 ? 74.868 49.293 -58.830 1.00 27.66 77 ALA A C 1
ATOM 568 O O . ALA A 1 77 ? 75.847 48.796 -58.291 1.00 27.66 77 ALA A O 1
ATOM 569 N N . SER A 1 78 ? 74.848 49.797 -60.074 1.00 27.89 78 SER A N 1
ATOM 570 C CA . SER A 1 78 ? 75.908 50.472 -60.848 1.00 27.89 78 SER A CA 1
ATOM 571 C C . SER A 1 78 ? 77.145 49.726 -61.378 1.00 27.89 78 SER A C 1
ATOM 573 O O . SER A 1 78 ? 78.028 49.308 -60.641 1.00 27.89 78 SER A O 1
ATOM 575 N N . LYS A 1 79 ? 77.254 49.757 -62.718 1.00 29.58 79 LYS A N 1
ATOM 576 C CA . LYS A 1 79 ? 78.352 50.360 -63.509 1.00 29.58 79 LYS A CA 1
ATOM 577 C C . LYS A 1 79 ? 79.684 50.587 -62.763 1.00 29.58 79 LYS A C 1
ATOM 579 O O . LYS A 1 79 ? 79.765 51.517 -61.972 1.00 29.58 79 LYS A O 1
ATOM 584 N N . ALA A 1 80 ? 80.754 49.910 -63.188 1.00 28.56 80 ALA A N 1
ATOM 585 C CA . ALA A 1 80 ? 81.859 50.519 -63.946 1.00 28.56 80 ALA A CA 1
ATOM 586 C C . ALA A 1 80 ? 83.061 49.566 -64.125 1.00 28.56 80 ALA A C 1
ATOM 588 O O . ALA A 1 80 ? 83.444 48.830 -63.228 1.00 28.56 80 ALA A O 1
ATOM 589 N N . ASN A 1 81 ? 83.710 49.763 -65.274 1.00 29.81 81 ASN A N 1
ATOM 590 C CA . ASN A 1 81 ? 85.136 49.610 -65.566 1.00 29.81 81 ASN A CA 1
ATOM 591 C C . ASN A 1 81 ? 85.689 48.290 -66.142 1.00 29.81 81 ASN A C 1
ATOM 593 O O . ASN A 1 81 ? 85.792 47.254 -65.496 1.00 29.81 81 ASN A O 1
ATOM 597 N N . ARG A 1 82 ? 86.121 48.418 -67.405 1.00 26.89 82 ARG A N 1
ATOM 598 C CA . ARG A 1 82 ? 86.942 47.489 -68.191 1.00 26.89 82 ARG A CA 1
ATOM 599 C C . ARG A 1 82 ? 88.398 47.515 -67.708 1.00 26.89 82 ARG A C 1
ATOM 601 O O . ARG A 1 82 ? 88.892 48.600 -67.407 1.00 26.89 82 ARG A O 1
ATOM 608 N N . PRO A 1 83 ? 89.149 46.418 -67.887 1.00 33.44 83 PRO A N 1
ATOM 609 C CA . PRO A 1 83 ? 90.570 46.480 -68.195 1.00 33.44 83 PRO A CA 1
ATOM 610 C C . PRO A 1 83 ? 90.820 46.198 -69.687 1.00 33.44 83 PRO A C 1
ATOM 612 O O . PRO A 1 83 ? 90.228 45.304 -70.289 1.00 33.44 83 PRO A O 1
ATOM 615 N N . ARG A 1 84 ? 91.716 46.986 -70.288 1.00 30.94 84 ARG A N 1
ATOM 616 C CA . ARG A 1 84 ? 92.362 46.714 -71.581 1.00 30.94 84 ARG A CA 1
ATOM 617 C C . ARG A 1 84 ? 93.483 45.692 -71.372 1.00 30.94 84 ARG A C 1
ATOM 619 O O . ARG A 1 84 ? 94.274 45.894 -70.459 1.00 30.94 84 ARG A O 1
ATOM 626 N N . CYS A 1 85 ? 93.637 44.717 -72.270 1.00 25.70 85 CYS A N 1
ATOM 627 C CA . CYS A 1 85 ? 94.961 44.194 -72.628 1.00 25.70 85 CYS A CA 1
ATOM 628 C C . CYS A 1 85 ? 94.951 43.420 -73.964 1.00 25.70 85 CYS A C 1
ATOM 630 O O . CYS A 1 85 ? 94.293 42.396 -74.089 1.00 25.70 85 CYS A O 1
ATOM 632 N N . PHE A 1 86 ? 95.710 43.975 -74.915 1.00 26.73 86 PHE A N 1
ATOM 633 C CA . PHE A 1 86 ? 96.545 43.363 -75.958 1.00 26.73 86 PHE A CA 1
ATOM 634 C C . PHE A 1 86 ? 95.989 42.352 -76.976 1.00 26.73 86 PHE A C 1
ATOM 636 O O . PHE A 1 86 ? 95.685 41.200 -76.695 1.00 26.73 86 PHE A O 1
ATOM 643 N N . THR A 1 87 ? 96.068 42.782 -78.237 1.00 34.06 87 THR A N 1
ATOM 644 C CA . THR A 1 87 ? 96.304 41.947 -79.416 1.00 34.06 87 THR A CA 1
ATOM 645 C C . THR A 1 87 ? 97.630 41.189 -79.298 1.00 34.06 87 THR A C 1
ATOM 647 O O . THR A 1 87 ? 98.685 41.817 -79.196 1.00 34.06 87 THR A O 1
ATOM 650 N N . LEU A 1 88 ? 97.585 39.862 -79.425 1.00 31.67 88 LEU A N 1
ATOM 651 C CA . LEU A 1 88 ? 98.701 39.052 -79.910 1.00 31.67 88 LEU A CA 1
ATOM 652 C C . LEU A 1 88 ? 98.227 38.250 -81.121 1.00 31.67 88 LEU A C 1
ATOM 654 O O . LEU A 1 88 ? 97.286 37.464 -81.064 1.00 31.67 88 LEU A O 1
ATOM 658 N N . ASN A 1 89 ? 98.886 38.545 -82.233 1.00 31.94 89 ASN A N 1
ATOM 659 C CA . ASN A 1 89 ? 98.763 37.900 -83.523 1.00 31.94 89 ASN A CA 1
ATOM 660 C C . ASN A 1 89 ? 99.540 36.566 -83.493 1.00 31.94 89 ASN A C 1
ATOM 662 O O . ASN A 1 89 ? 100.605 36.498 -82.887 1.00 31.94 89 ASN A O 1
ATOM 666 N N . ASN A 1 90 ? 99.033 35.554 -84.199 1.00 37.19 90 ASN A N 1
ATOM 667 C CA . ASN A 1 90 ? 99.733 34.339 -84.640 1.00 37.19 90 ASN A CA 1
ATOM 668 C C . ASN A 1 90 ? 100.504 33.484 -83.608 1.00 37.19 90 ASN A C 1
ATOM 670 O O . ASN A 1 90 ? 101.715 33.607 -83.453 1.00 37.19 90 ASN A O 1
ATOM 674 N N . MET A 1 91 ? 99.849 32.425 -83.118 1.00 29.77 91 MET A N 1
ATOM 675 C CA . MET A 1 91 ? 100.487 31.106 -82.986 1.00 29.77 91 MET A CA 1
ATOM 676 C C . MET A 1 91 ? 99.536 30.020 -83.496 1.00 29.77 91 MET A C 1
ATOM 678 O O . MET A 1 91 ? 98.508 29.715 -82.897 1.00 29.77 91 MET A O 1
ATOM 682 N N . ARG A 1 92 ? 99.889 29.448 -84.649 1.00 35.81 92 ARG A N 1
ATOM 683 C CA . ARG A 1 92 ? 99.208 28.318 -85.279 1.00 35.81 92 ARG A CA 1
ATOM 684 C C . ARG A 1 92 ? 99.649 27.042 -84.559 1.00 35.81 92 ARG A C 1
ATOM 686 O O . ARG A 1 92 ? 100.723 26.522 -84.838 1.00 35.81 92 ARG A O 1
ATOM 693 N N . TRP A 1 93 ? 98.833 26.549 -83.632 1.00 36.19 93 TRP A N 1
ATOM 694 C CA . TRP A 1 93 ? 99.001 25.209 -83.065 1.00 36.19 93 TRP A CA 1
ATOM 695 C C . TRP A 1 93 ? 98.419 24.177 -84.037 1.00 36.19 93 TRP A C 1
ATOM 697 O O . TRP A 1 93 ? 97.210 23.970 -84.110 1.00 36.19 93 TRP A O 1
ATOM 707 N N . THR A 1 94 ? 99.278 23.513 -84.808 1.00 48.19 94 THR A N 1
ATOM 708 C CA . THR A 1 94 ? 98.934 22.248 -85.467 1.00 48.19 94 THR A CA 1
ATOM 709 C C . THR A 1 94 ? 99.029 21.135 -84.427 1.00 48.19 94 THR A C 1
ATOM 711 O O . THR A 1 94 ? 100.074 20.512 -84.264 1.00 48.19 94 THR A O 1
ATOM 714 N N . GLY A 1 95 ? 97.940 20.932 -83.682 1.00 38.12 95 GLY A N 1
ATOM 715 C CA . GLY A 1 95 ? 97.827 19.934 -82.619 1.00 38.12 95 GLY A CA 1
ATOM 716 C C . GLY A 1 95 ? 96.540 19.113 -82.724 1.00 38.12 95 GLY A C 1
ATOM 717 O O . GLY A 1 95 ? 95.498 19.515 -82.227 1.00 38.12 95 GLY A O 1
ATOM 718 N N . ASN A 1 96 ? 96.669 17.938 -83.342 1.00 39.78 96 ASN A N 1
ATOM 719 C CA . ASN A 1 96 ? 95.956 16.686 -83.061 1.00 39.78 96 ASN A CA 1
ATOM 720 C C . ASN A 1 96 ? 94.413 16.615 -83.246 1.00 39.78 96 ASN A C 1
ATOM 722 O O . ASN A 1 96 ? 93.632 16.956 -82.359 1.00 39.78 96 ASN A O 1
ATOM 726 N N . SER A 1 97 ? 93.959 15.996 -84.346 1.00 47.50 97 SER A N 1
ATOM 727 C CA . SER A 1 97 ? 92.546 15.632 -84.607 1.00 47.50 97 SER A CA 1
ATOM 728 C C . SER A 1 97 ? 91.943 14.651 -83.581 1.00 47.50 97 SER A C 1
ATOM 730 O O . SER A 1 97 ? 90.726 14.474 -83.522 1.00 47.50 97 SER A O 1
ATOM 732 N N . MET A 1 98 ? 92.779 14.037 -82.739 1.00 45.22 98 MET A N 1
ATOM 733 C CA . MET A 1 98 ? 92.371 13.159 -81.640 1.00 45.22 98 MET A CA 1
ATOM 734 C C . MET A 1 98 ? 91.863 13.935 -80.407 1.00 45.22 98 MET A C 1
ATOM 736 O O . MET A 1 98 ? 91.031 13.419 -79.664 1.00 45.22 98 MET A O 1
ATOM 740 N N . PHE A 1 99 ? 92.312 15.183 -80.214 1.00 47.56 99 PHE A N 1
ATOM 741 C CA . PHE A 1 99 ? 91.889 16.046 -79.102 1.00 47.56 99 PHE A CA 1
ATOM 742 C C . PHE A 1 99 ? 90.468 16.580 -79.331 1.00 47.56 99 PHE A C 1
ATOM 744 O O . PHE A 1 99 ? 89.626 16.475 -78.450 1.00 47.56 99 PHE A O 1
ATOM 751 N N . TRP A 1 100 ? 90.163 17.008 -80.560 1.00 44.84 100 TRP A N 1
ATOM 752 C CA . TRP A 1 100 ? 88.835 17.482 -80.971 1.00 44.84 100 TRP A CA 1
ATOM 753 C C . TRP A 1 100 ? 87.773 16.370 -81.025 1.00 44.84 100 TRP A C 1
ATOM 755 O O . TRP A 1 100 ? 86.607 16.622 -80.748 1.00 44.84 100 TRP A O 1
ATOM 765 N N . LYS A 1 101 ? 88.153 15.117 -81.327 1.00 52.91 101 LYS A N 1
ATOM 766 C CA . LYS A 1 101 ? 87.234 13.963 -81.233 1.00 52.91 101 LYS A CA 1
ATOM 767 C C . LYS A 1 101 ? 86.910 13.579 -79.784 1.00 52.91 101 LYS A C 1
ATOM 769 O O . LYS A 1 101 ? 85.767 13.230 -79.509 1.00 52.91 101 LYS A O 1
ATOM 774 N N . LYS A 1 102 ? 87.884 13.659 -78.866 1.00 53.62 102 LYS A N 1
ATOM 775 C CA . LYS A 1 102 ? 87.641 13.481 -77.422 1.00 53.62 102 LYS A CA 1
ATOM 776 C C . LYS A 1 102 ? 86.817 14.633 -76.841 1.00 53.62 102 LYS A C 1
ATOM 778 O O . LYS A 1 102 ? 85.909 14.366 -76.067 1.00 53.62 102 LYS A O 1
ATOM 783 N N . ASP A 1 103 ? 87.085 15.870 -77.253 1.00 58.03 103 ASP A N 1
ATOM 784 C CA . ASP A 1 103 ? 86.362 17.066 -76.802 1.00 58.03 103 ASP A CA 1
ATOM 785 C C . ASP A 1 103 ? 84.902 17.080 -77.297 1.00 58.03 103 ASP A C 1
ATOM 787 O O . ASP A 1 103 ? 83.985 17.257 -76.502 1.00 58.03 103 ASP A O 1
ATOM 791 N N . ASN A 1 104 ? 84.646 16.732 -78.565 1.00 61.50 104 ASN A N 1
ATOM 792 C CA . ASN A 1 104 ? 83.279 16.577 -79.086 1.00 61.50 104 ASN A CA 1
ATOM 793 C C . ASN A 1 104 ? 82.519 15.398 -78.438 1.00 61.50 104 ASN A C 1
ATOM 795 O O . ASN A 1 104 ? 81.310 15.486 -78.236 1.00 61.50 104 ASN A O 1
ATOM 799 N N . GLY A 1 105 ? 83.210 14.302 -78.095 1.00 66.75 105 GLY A N 1
ATOM 800 C CA . GLY A 1 105 ? 82.623 13.168 -77.366 1.00 66.75 105 GLY A CA 1
ATOM 801 C C . GLY A 1 105 ? 82.245 13.525 -75.925 1.00 66.75 105 GLY A C 1
ATOM 802 O O . GLY A 1 105 ? 81.133 13.233 -75.495 1.00 66.75 105 GLY A O 1
ATOM 803 N N . LEU A 1 106 ? 83.123 14.243 -75.217 1.00 70.44 106 LEU A N 1
ATOM 804 C CA . LEU A 1 106 ? 82.867 14.776 -73.874 1.00 70.44 106 LEU A CA 1
ATOM 805 C C . LEU A 1 106 ? 81.753 15.836 -73.873 1.00 70.44 106 LEU A C 1
ATOM 807 O O . LEU A 1 106 ? 80.947 15.886 -72.946 1.00 70.44 106 LEU A O 1
ATOM 811 N N . GLN A 1 107 ? 81.659 16.671 -74.910 1.00 74.62 107 GLN A N 1
ATOM 812 C CA . GLN A 1 107 ? 80.568 17.641 -75.073 1.00 74.62 107 GLN A CA 1
ATOM 813 C C . GLN A 1 107 ? 79.215 16.960 -75.332 1.00 74.62 107 GLN A C 1
ATOM 815 O O . GLN A 1 107 ? 78.202 17.372 -74.768 1.00 74.62 107 GLN A O 1
ATOM 820 N N . ALA A 1 108 ? 79.188 15.883 -76.122 1.00 76.31 108 ALA A N 1
ATOM 821 C CA . ALA A 1 108 ? 77.981 15.082 -76.326 1.00 76.31 108 ALA A CA 1
ATOM 822 C C . ALA A 1 108 ? 77.556 14.336 -75.047 1.00 76.31 108 ALA A C 1
ATOM 824 O O . ALA A 1 108 ? 76.374 14.307 -74.709 1.00 76.31 108 ALA A O 1
ATOM 825 N N . GLU A 1 109 ? 78.512 13.782 -74.298 1.00 80.56 109 GLU A N 1
ATOM 826 C CA . GLU A 1 109 ? 78.255 13.084 -73.034 1.00 80.56 109 GLU A CA 1
ATOM 827 C C . GLU A 1 109 ? 77.794 14.044 -71.926 1.00 80.56 109 GLU A C 1
ATOM 829 O O . GLU A 1 109 ? 76.833 13.759 -71.215 1.00 80.56 109 GLU A O 1
ATOM 834 N N . THR A 1 110 ? 78.385 15.239 -71.832 1.00 80.44 110 THR A N 1
ATOM 835 C CA . THR A 1 110 ? 77.923 16.287 -70.903 1.00 80.44 110 THR A CA 1
ATOM 836 C C . THR A 1 110 ? 76.556 16.853 -71.279 1.00 80.44 110 THR A C 1
ATOM 838 O O . THR A 1 110 ? 75.780 17.182 -70.383 1.00 80.44 110 THR A O 1
ATOM 841 N N . ALA A 1 111 ? 76.218 16.947 -72.569 1.00 82.81 111 ALA A N 1
ATOM 842 C CA . ALA A 1 111 ? 74.872 17.313 -73.008 1.00 82.81 111 ALA A CA 1
ATOM 843 C C . ALA A 1 111 ? 73.842 16.231 -72.640 1.00 82.81 111 ALA A C 1
ATOM 845 O O . ALA A 1 111 ? 72.788 16.559 -72.096 1.00 82.81 111 ALA A O 1
ATOM 846 N N . LYS A 1 112 ? 74.177 14.951 -72.849 1.00 86.50 112 LYS A N 1
ATOM 847 C CA . LYS A 1 112 ? 73.333 13.812 -72.463 1.00 86.50 112 LYS A CA 1
ATOM 848 C C . LYS A 1 112 ? 73.099 13.760 -70.950 1.00 86.50 112 LYS A C 1
ATOM 850 O O . LYS A 1 112 ? 71.956 13.689 -70.517 1.00 86.50 112 LYS A O 1
ATOM 855 N N . LEU A 1 113 ? 74.157 13.888 -70.147 1.00 86.69 113 LEU A N 1
ATOM 856 C CA . LEU A 1 113 ? 74.055 13.919 -68.683 1.00 86.69 113 LEU A CA 1
ATOM 857 C C . LEU A 1 113 ? 73.261 15.132 -68.177 1.00 86.69 113 LEU A C 1
ATOM 859 O O . LEU A 1 113 ? 72.553 15.018 -67.183 1.00 86.69 113 LEU A O 1
ATOM 863 N N . ARG A 1 114 ? 73.343 16.294 -68.843 1.00 87.75 114 ARG A N 1
ATOM 864 C CA . ARG A 1 114 ? 72.503 17.461 -68.510 1.00 87.75 114 ARG A CA 1
ATOM 865 C C . ARG A 1 114 ? 71.027 17.198 -68.789 1.00 87.75 114 ARG A C 1
ATOM 867 O O . ARG A 1 114 ? 70.200 17.550 -67.958 1.00 87.75 114 ARG A O 1
ATOM 874 N N . GLN A 1 115 ? 70.714 16.556 -69.912 1.00 88.75 115 GLN A N 1
ATOM 875 C CA . GLN A 1 115 ? 69.346 16.173 -70.242 1.00 88.75 115 GLN A CA 1
ATOM 876 C C . GLN A 1 115 ? 68.796 15.141 -69.246 1.00 88.75 115 GLN A C 1
ATOM 878 O O . GLN A 1 115 ? 67.710 15.339 -68.714 1.00 88.75 115 GLN A O 1
ATOM 883 N N . GLU A 1 116 ? 69.576 14.110 -68.906 1.00 90.75 116 GLU A N 1
ATOM 884 C CA . GLU A 1 116 ? 69.213 13.134 -67.866 1.00 90.75 116 GLU A CA 1
ATOM 885 C C . GLU A 1 116 ? 69.016 13.801 -66.493 1.00 90.75 116 GLU A C 1
ATOM 887 O O . GLU A 1 116 ? 68.087 13.455 -65.767 1.00 90.75 116 GLU A O 1
ATOM 892 N N . LEU A 1 117 ? 69.849 14.787 -66.136 1.00 88.81 117 LEU A N 1
ATOM 893 C CA . LEU A 1 117 ? 69.728 15.548 -64.890 1.00 88.81 117 LEU A CA 1
ATOM 894 C C . LEU A 1 117 ? 68.449 16.398 -64.856 1.00 88.81 117 LEU A C 1
ATOM 896 O O . LEU A 1 117 ? 67.801 16.489 -63.812 1.00 88.81 117 LEU A O 1
ATOM 900 N N . ASP A 1 118 ? 68.088 17.035 -65.968 1.00 90.38 118 ASP A N 1
ATOM 901 C CA . ASP A 1 118 ? 66.878 17.850 -66.063 1.00 90.38 118 ASP A CA 1
ATOM 902 C C . ASP A 1 118 ? 65.607 16.985 -66.076 1.00 90.38 118 ASP A C 1
ATOM 904 O O . ASP A 1 118 ? 64.635 17.342 -65.400 1.00 90.38 118 ASP A O 1
ATOM 908 N N . ASP A 1 119 ? 65.649 15.812 -66.717 1.00 91.38 119 ASP A N 1
ATOM 909 C CA . ASP A 1 119 ? 64.590 14.799 -66.653 1.00 91.38 119 ASP A CA 1
ATOM 910 C C . ASP A 1 119 ? 64.429 14.248 -65.230 1.00 91.38 119 ASP A C 1
ATOM 912 O O . ASP A 1 119 ? 63.312 14.212 -64.709 1.00 91.38 119 ASP A O 1
ATOM 916 N N . LEU A 1 120 ? 65.526 13.897 -64.544 1.00 91.50 120 LEU A N 1
ATOM 917 C CA . LEU A 1 120 ? 65.469 13.467 -63.142 1.00 91.50 120 LEU A CA 1
ATOM 918 C C . LEU A 1 120 ? 64.905 14.570 -62.244 1.00 91.50 120 LEU A C 1
ATOM 920 O O . LEU A 1 120 ? 64.090 14.302 -61.367 1.00 91.50 120 LEU A O 1
ATOM 924 N N . ARG A 1 121 ? 65.303 15.829 -62.459 1.00 92.25 121 ARG A N 1
ATOM 925 C CA . ARG A 1 121 ? 64.771 16.973 -61.702 1.00 92.25 121 ARG A CA 1
ATOM 926 C C . ARG A 1 121 ? 63.282 17.179 -61.952 1.00 92.25 121 ARG A C 1
ATOM 928 O O . ARG A 1 121 ? 62.572 17.550 -61.022 1.00 92.25 121 ARG A O 1
ATOM 935 N N . ALA A 1 122 ? 62.808 16.967 -63.178 1.00 90.56 122 ALA A N 1
ATOM 936 C CA . ALA A 1 122 ? 61.384 17.007 -63.489 1.00 90.56 122 ALA A CA 1
ATOM 937 C C . ALA A 1 122 ? 60.627 15.873 -62.783 1.00 90.56 122 ALA A C 1
ATOM 939 O O . ALA A 1 122 ? 59.594 16.133 -62.169 1.00 90.56 122 ALA A O 1
ATOM 940 N N . GLN A 1 123 ? 61.180 14.657 -62.778 1.00 92.94 123 GLN A N 1
ATOM 941 C CA . GLN A 1 123 ? 60.617 13.522 -62.043 1.00 92.94 123 GLN A CA 1
ATOM 942 C C . GLN A 1 123 ? 60.587 13.767 -60.527 1.00 92.94 123 GLN A C 1
ATOM 944 O O . GLN A 1 123 ? 59.566 13.500 -59.899 1.00 92.94 123 GLN A O 1
ATOM 949 N N . CYS A 1 124 ? 61.648 14.333 -59.940 1.00 92.19 124 CYS A N 1
ATOM 950 C CA . CYS A 1 124 ? 61.667 14.703 -58.522 1.00 92.19 124 CYS A CA 1
ATOM 951 C C . CYS A 1 124 ? 60.581 15.731 -58.191 1.00 92.19 124 CYS A C 1
ATOM 953 O O . CYS A 1 124 ? 59.862 15.543 -57.217 1.00 92.19 124 CYS A O 1
ATOM 955 N N . ARG A 1 125 ? 60.401 16.770 -59.022 1.00 93.31 125 ARG A N 1
ATOM 956 C CA . ARG A 1 125 ? 59.334 17.766 -58.815 1.00 93.31 125 ARG A CA 1
ATOM 957 C C . ARG A 1 125 ? 57.940 17.138 -58.850 1.00 93.31 125 ARG A C 1
ATOM 959 O O . ARG A 1 125 ? 57.134 17.425 -57.974 1.00 93.31 125 ARG A O 1
ATOM 966 N N . LEU A 1 126 ? 57.680 16.254 -59.815 1.00 94.31 126 LEU A N 1
ATOM 967 C CA . LEU A 1 126 ? 56.408 15.530 -59.898 1.00 94.31 126 LEU A CA 1
ATOM 968 C C . LEU A 1 126 ? 56.177 14.653 -58.659 1.00 94.31 126 LEU A C 1
ATOM 970 O O . LEU A 1 126 ? 55.095 14.670 -58.080 1.00 94.31 126 LEU A O 1
ATOM 974 N N . LYS A 1 127 ? 57.206 13.928 -58.203 1.00 93.94 127 LYS A N 1
ATOM 975 C CA . LYS A 1 127 ? 57.124 13.111 -56.983 1.00 93.94 127 LYS A CA 1
ATOM 976 C C . LYS A 1 127 ? 56.915 13.957 -55.725 1.00 93.94 127 LYS A C 1
ATOM 978 O O . LYS A 1 127 ? 56.149 13.552 -54.855 1.00 93.94 127 LYS A O 1
ATOM 983 N N . ASP A 1 128 ? 57.531 15.133 -55.630 1.00 93.88 128 ASP A N 1
ATOM 984 C CA . ASP A 1 128 ? 57.321 16.068 -54.518 1.00 93.88 128 ASP A CA 1
ATOM 985 C C . ASP A 1 128 ? 55.875 16.592 -54.478 1.00 93.88 128 ASP A C 1
ATOM 987 O O . ASP A 1 128 ? 55.284 16.706 -53.400 1.00 93.88 128 ASP A O 1
ATOM 991 N N . GLU A 1 129 ? 55.277 16.863 -55.642 1.00 93.44 129 GLU A N 1
ATOM 992 C CA . GLU A 1 129 ? 53.868 17.254 -55.767 1.00 93.44 129 GLU A CA 1
ATOM 993 C C . GLU A 1 129 ? 52.916 16.114 -55.365 1.00 93.44 129 GLU A C 1
ATOM 995 O O . GLU A 1 129 ? 51.993 16.349 -54.578 1.00 93.44 129 GLU A O 1
ATOM 1000 N N . GLU A 1 130 ? 53.174 14.878 -55.811 1.00 94.69 130 GLU A N 1
ATOM 1001 C CA . GLU A 1 130 ? 52.433 13.675 -55.392 1.00 94.69 130 GLU A CA 1
ATOM 1002 C C . GLU A 1 130 ? 52.520 13.454 -53.871 1.00 94.69 130 GLU A C 1
ATOM 1004 O O . GLU A 1 130 ? 51.510 13.208 -53.211 1.00 94.69 130 GLU A O 1
ATOM 1009 N N . ILE A 1 131 ? 53.709 13.607 -53.275 1.00 94.31 131 ILE A N 1
ATOM 1010 C CA . ILE A 1 131 ? 53.903 13.492 -51.822 1.00 94.31 131 ILE A CA 1
ATOM 1011 C C . ILE A 1 131 ? 53.148 14.602 -51.084 1.00 94.31 131 ILE A C 1
ATOM 1013 O O . ILE A 1 131 ? 52.552 14.355 -50.032 1.00 94.31 131 ILE A O 1
ATOM 1017 N N . ALA A 1 132 ? 53.166 15.833 -51.599 1.00 94.06 132 ALA A N 1
ATOM 1018 C CA . ALA A 1 132 ? 52.436 16.944 -50.998 1.00 94.06 132 ALA A CA 1
ATOM 1019 C C . ALA A 1 132 ? 50.914 16.724 -51.052 1.00 94.06 132 ALA A C 1
ATOM 1021 O O . ALA A 1 132 ? 50.223 17.045 -50.085 1.00 94.06 132 ALA A O 1
ATOM 1022 N N . GLN A 1 133 ? 50.403 16.161 -52.150 1.00 94.38 133 GLN A N 1
ATOM 1023 C CA . GLN A 1 133 ? 49.006 15.748 -52.309 1.00 94.38 133 GLN A CA 1
ATOM 1024 C C . GLN A 1 133 ? 48.632 14.662 -51.291 1.00 94.38 133 GLN A C 1
ATOM 1026 O O . GLN A 1 133 ? 47.736 14.881 -50.475 1.00 94.38 133 GLN A O 1
ATOM 1031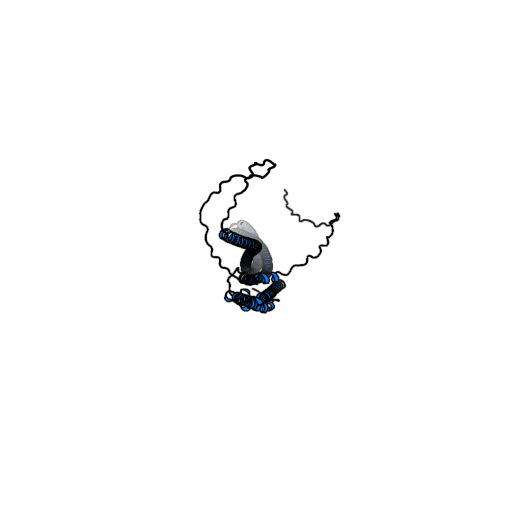 N N . ALA A 1 134 ? 49.387 13.561 -51.252 1.00 94.44 134 ALA A N 1
ATOM 1032 C CA . ALA A 1 134 ? 49.147 12.451 -50.333 1.00 94.44 134 ALA A CA 1
ATOM 1033 C C . ALA A 1 134 ? 49.208 12.888 -48.859 1.00 94.44 134 ALA A C 1
ATOM 1035 O O . ALA A 1 134 ? 48.410 12.444 -48.039 1.00 94.44 134 ALA A O 1
ATOM 1036 N N . LYS A 1 135 ? 50.109 13.815 -48.502 1.00 94.06 135 LYS A N 1
ATOM 1037 C CA . LYS A 1 135 ? 50.164 14.396 -47.148 1.00 94.06 135 LYS A CA 1
ATOM 1038 C C . LYS A 1 135 ? 48.918 15.209 -46.798 1.00 94.06 135 LYS A C 1
ATOM 1040 O O . LYS A 1 135 ? 48.488 15.167 -45.647 1.00 94.06 135 LYS A O 1
ATOM 1045 N N . ARG A 1 136 ? 48.350 15.958 -47.751 1.00 93.88 136 ARG A N 1
ATOM 1046 C CA . ARG A 1 136 ? 47.098 16.703 -47.531 1.00 93.88 136 ARG A CA 1
ATOM 1047 C C . ARG A 1 136 ? 45.926 15.749 -47.318 1.00 93.88 136 ARG A C 1
ATOM 1049 O O . ARG A 1 136 ? 45.173 15.941 -46.369 1.00 93.88 136 ARG A O 1
ATOM 1056 N N . GLU A 1 137 ? 45.813 14.718 -48.150 1.00 93.75 137 GLU A N 1
ATOM 1057 C CA . GLU A 1 137 ? 44.767 13.691 -48.049 1.00 93.75 137 GLU A CA 1
ATOM 1058 C C . GLU A 1 137 ? 44.882 12.906 -46.735 1.00 93.75 137 GLU A C 1
ATOM 1060 O O . GLU A 1 137 ? 43.909 12.811 -45.990 1.00 93.75 137 GLU A O 1
ATOM 1065 N N . ALA A 1 138 ? 46.089 12.465 -46.367 1.00 93.19 138 ALA A N 1
ATOM 1066 C CA . ALA A 1 138 ? 46.343 11.807 -45.086 1.00 93.19 138 ALA A CA 1
ATOM 1067 C C . ALA A 1 138 ? 46.040 12.720 -43.884 1.00 93.19 138 ALA A C 1
ATOM 1069 O O . ALA A 1 138 ? 45.493 12.262 -42.883 1.00 93.19 138 ALA A O 1
ATOM 1070 N N . GLY A 1 139 ? 46.366 14.015 -43.972 1.00 94.19 139 GLY A N 1
ATOM 1071 C CA . GLY A 1 139 ? 46.029 14.997 -42.941 1.00 94.19 139 GLY A CA 1
ATOM 1072 C C . GLY A 1 139 ? 44.518 15.194 -42.775 1.00 94.19 139 GLY A C 1
ATOM 1073 O O . GLY A 1 139 ? 44.034 15.263 -41.646 1.00 94.19 139 GLY A O 1
ATOM 1074 N N . ALA A 1 140 ? 43.769 15.237 -43.881 1.00 93.38 140 ALA A N 1
ATOM 1075 C CA . ALA A 1 140 ? 42.309 15.321 -43.864 1.00 93.38 140 ALA A CA 1
ATOM 1076 C C . ALA A 1 140 ? 41.672 14.050 -43.276 1.00 93.38 140 ALA A C 1
ATOM 1078 O O . ALA A 1 140 ? 40.851 14.151 -42.364 1.00 93.38 140 ALA A O 1
ATOM 1079 N N . ALA A 1 141 ? 42.119 12.867 -43.710 1.00 92.19 141 ALA A N 1
ATOM 1080 C CA . ALA A 1 141 ? 41.659 11.585 -43.178 1.00 92.19 141 ALA A CA 1
ATOM 1081 C C . ALA A 1 141 ? 41.970 11.436 -41.677 1.00 92.19 141 ALA A C 1
ATOM 1083 O O . ALA A 1 141 ? 41.127 10.987 -40.903 1.00 92.19 141 ALA A O 1
ATOM 1084 N N . ALA A 1 142 ? 43.151 11.877 -41.225 1.00 92.25 142 ALA A N 1
ATOM 1085 C CA . ALA A 1 142 ? 43.511 11.871 -39.808 1.00 92.25 142 ALA A CA 1
ATOM 1086 C C . ALA A 1 142 ? 42.617 12.801 -38.971 1.00 92.25 142 ALA A C 1
ATOM 1088 O O . ALA A 1 142 ? 42.242 12.448 -37.850 1.00 92.25 142 ALA A O 1
ATOM 1089 N N . ALA A 1 143 ? 42.252 13.972 -39.503 1.00 92.75 143 ALA A N 1
ATOM 1090 C CA . ALA A 1 143 ? 41.330 14.889 -38.837 1.00 92.75 143 ALA A CA 1
ATOM 1091 C C . ALA A 1 143 ? 39.912 14.300 -38.731 1.00 92.75 143 ALA A C 1
ATOM 1093 O O . ALA A 1 143 ? 39.286 14.396 -37.674 1.00 92.75 143 ALA A O 1
ATOM 1094 N N . GLU A 1 144 ? 39.426 13.642 -39.786 1.00 91.50 144 GLU A N 1
ATOM 1095 C CA . GLU A 1 144 ? 38.128 12.959 -39.782 1.00 91.50 144 GLU A CA 1
ATOM 1096 C C . GLU A 1 144 ? 38.109 11.769 -38.811 1.00 91.50 144 GLU A C 1
ATOM 1098 O O . GLU A 1 144 ? 37.188 11.645 -38.001 1.00 91.50 144 GLU A O 1
ATOM 1103 N N . ALA A 1 145 ? 39.170 10.957 -38.792 1.00 87.38 145 ALA A N 1
ATOM 1104 C CA . ALA A 1 145 ? 39.327 9.864 -37.836 1.00 87.38 145 ALA A CA 1
ATOM 1105 C C . ALA A 1 145 ? 39.384 10.366 -36.382 1.00 87.38 145 ALA A C 1
ATOM 1107 O O . ALA A 1 145 ? 38.773 9.771 -35.492 1.00 87.38 145 ALA A O 1
ATOM 1108 N N . ALA A 1 146 ? 40.076 11.483 -36.123 1.00 90.06 146 ALA A N 1
ATOM 1109 C CA . ALA A 1 146 ? 40.115 12.103 -34.799 1.00 90.06 146 ALA A CA 1
ATOM 1110 C C . ALA A 1 146 ? 38.727 12.600 -34.358 1.00 90.06 146 ALA A C 1
ATOM 1112 O O . ALA A 1 146 ? 38.332 12.385 -33.210 1.00 90.06 146 ALA A O 1
ATOM 1113 N N . TYR A 1 147 ? 37.963 13.210 -35.269 1.00 90.75 147 TYR A N 1
ATOM 1114 C CA . TYR A 1 147 ? 36.582 13.613 -35.009 1.00 90.75 147 TYR A CA 1
ATOM 1115 C C . TYR A 1 147 ? 35.689 12.406 -34.689 1.00 90.75 147 TYR A C 1
ATOM 1117 O O . TYR A 1 147 ? 35.017 12.399 -33.655 1.00 90.75 147 TYR A O 1
ATOM 1125 N N . ALA A 1 148 ? 35.732 11.358 -35.516 1.00 87.62 148 ALA A N 1
ATOM 1126 C CA . ALA A 1 148 ? 34.968 10.131 -35.296 1.00 87.62 148 ALA A CA 1
ATOM 1127 C C . ALA A 1 148 ? 35.316 9.476 -33.949 1.00 87.62 148 ALA A C 1
ATOM 1129 O O . ALA A 1 148 ? 34.422 9.107 -33.188 1.00 87.62 148 ALA A O 1
ATOM 1130 N N . LYS A 1 149 ? 36.607 9.410 -33.599 1.00 86.25 149 LYS A N 1
ATOM 1131 C CA . LYS A 1 149 ? 37.074 8.884 -32.310 1.00 86.25 149 LYS A CA 1
ATOM 1132 C C . LYS A 1 149 ? 36.496 9.653 -31.120 1.00 86.25 149 LYS A C 1
ATOM 1134 O O . LYS A 1 149 ? 36.074 9.024 -30.152 1.00 86.25 149 LYS A O 1
ATOM 1139 N N . ASN A 1 150 ? 36.442 10.984 -31.187 1.00 88.12 150 ASN A N 1
ATOM 1140 C CA . ASN A 1 150 ? 35.854 11.796 -30.117 1.00 88.12 150 ASN A CA 1
ATOM 1141 C C . ASN A 1 150 ? 34.354 11.500 -29.940 1.00 88.12 150 ASN A C 1
ATOM 1143 O O . ASN A 1 150 ? 33.886 11.357 -28.812 1.00 88.12 150 ASN A O 1
ATOM 1147 N N . ILE A 1 151 ? 33.607 11.334 -31.037 1.00 89.69 151 ILE A N 1
ATOM 1148 C CA . ILE A 1 151 ? 32.188 10.948 -30.976 1.00 89.69 151 ILE A CA 1
ATOM 1149 C C . ILE A 1 151 ? 32.018 9.546 -30.373 1.00 89.69 151 ILE A C 1
ATOM 1151 O O . ILE A 1 151 ? 31.157 9.348 -29.515 1.00 89.69 151 ILE A O 1
ATOM 1155 N N . LEU A 1 152 ? 32.865 8.583 -30.749 1.00 86.56 152 LEU A N 1
ATOM 1156 C CA . LEU A 1 152 ? 32.854 7.232 -30.174 1.00 86.56 152 LEU A CA 1
ATOM 1157 C C . LEU A 1 152 ? 33.170 7.234 -28.666 1.00 86.56 152 LEU A C 1
ATOM 1159 O O . LEU A 1 152 ? 32.591 6.453 -27.911 1.00 86.56 152 LEU A O 1
ATOM 1163 N N . GLN A 1 153 ? 34.029 8.141 -28.193 1.00 85.06 153 GLN A N 1
ATOM 1164 C CA . GLN A 1 153 ? 34.252 8.334 -26.755 1.00 85.06 153 GLN A CA 1
ATOM 1165 C C . GLN A 1 153 ? 32.996 8.864 -26.050 1.00 85.06 153 GLN A C 1
ATOM 1167 O O . GLN A 1 153 ? 32.611 8.325 -25.011 1.00 85.06 153 GLN A O 1
ATOM 1172 N N . SER A 1 154 ? 32.311 9.863 -26.623 1.00 89.06 154 SER A N 1
ATOM 1173 C CA . SER A 1 154 ? 31.022 10.339 -26.096 1.00 89.06 154 SER A CA 1
ATOM 1174 C C . SER A 1 154 ? 29.964 9.230 -26.070 1.00 89.06 154 SER A C 1
ATOM 1176 O O . SER A 1 154 ? 29.197 9.132 -25.113 1.00 89.06 154 SER A O 1
ATOM 1178 N N . PHE A 1 155 ? 29.964 8.345 -27.069 1.00 88.06 155 PHE A N 1
ATOM 1179 C CA . PHE A 1 155 ? 29.082 7.178 -27.131 1.00 88.06 155 PHE A CA 1
ATOM 1180 C C . PHE A 1 155 ? 29.320 6.204 -25.964 1.00 88.06 155 PHE A C 1
ATOM 1182 O O . PHE A 1 155 ? 28.368 5.709 -25.359 1.00 88.06 155 PHE A O 1
ATOM 1189 N N . SER A 1 156 ? 30.581 5.980 -25.578 1.00 86.12 156 SER A N 1
ATOM 1190 C CA . SER A 1 156 ? 30.921 5.151 -24.413 1.00 86.12 156 SER A CA 1
ATOM 1191 C C . SER A 1 156 ? 30.507 5.781 -23.077 1.00 86.12 156 SER A C 1
ATOM 1193 O O . SER A 1 156 ? 30.131 5.055 -22.157 1.00 86.12 156 SER A O 1
ATOM 1195 N N . LEU A 1 157 ? 30.571 7.111 -22.948 1.00 88.88 157 LEU A N 1
ATOM 1196 C CA . LEU A 1 157 ? 30.081 7.814 -21.754 1.00 88.88 157 LEU A CA 1
ATOM 1197 C C . LEU A 1 157 ? 28.557 7.700 -21.634 1.00 88.88 157 LEU A C 1
ATOM 1199 O O . LEU A 1 157 ? 28.038 7.423 -20.554 1.00 88.88 157 LEU A O 1
ATOM 1203 N N . PHE A 1 158 ? 27.843 7.840 -22.753 1.00 91.31 158 PHE A N 1
ATOM 1204 C CA . PHE A 1 158 ? 26.395 7.653 -22.796 1.00 91.31 158 PHE A CA 1
ATOM 1205 C C . PHE A 1 158 ? 25.980 6.228 -22.394 1.00 91.31 158 PHE A C 1
ATOM 1207 O O . PHE A 1 158 ? 25.048 6.062 -21.610 1.00 91.31 158 PHE A O 1
ATOM 1214 N N . TYR A 1 159 ? 26.718 5.202 -22.840 1.00 90.94 159 TYR A N 1
ATOM 1215 C CA . TYR A 1 159 ? 26.517 3.818 -22.391 1.00 90.94 159 TYR A CA 1
ATOM 1216 C C . TYR A 1 159 ? 26.612 3.672 -20.866 1.00 90.94 159 TYR A C 1
ATOM 1218 O O . TYR A 1 159 ? 25.753 3.035 -20.260 1.00 90.94 159 TYR A O 1
ATOM 1226 N N . HIS A 1 160 ? 27.625 4.282 -20.242 1.00 90.75 160 HIS A N 1
ATOM 1227 C CA . HIS A 1 160 ? 27.773 4.249 -18.783 1.00 90.75 160 HIS A CA 1
ATOM 1228 C C . HIS A 1 160 ? 26.555 4.866 -18.080 1.00 90.75 160 HIS A C 1
ATOM 1230 O O . HIS A 1 160 ? 25.985 4.251 -17.179 1.00 90.75 160 HIS A O 1
ATOM 1236 N N . SER A 1 161 ? 26.082 6.021 -18.556 1.00 93.94 161 SER A N 1
ATOM 1237 C CA . SER A 1 161 ? 24.880 6.672 -18.019 1.00 93.94 161 SER A CA 1
ATOM 1238 C C . SER A 1 161 ? 23.614 5.809 -18.163 1.00 93.94 161 SER A C 1
ATOM 1240 O O . SER A 1 161 ? 22.796 5.750 -17.240 1.00 93.94 161 SER A O 1
ATOM 1242 N N . LEU A 1 162 ? 23.465 5.068 -19.270 1.00 93.44 162 LEU A N 1
ATOM 1243 C CA . LEU A 1 162 ? 22.372 4.101 -19.434 1.00 93.44 162 LEU A CA 1
ATOM 1244 C C . LEU A 1 162 ? 22.449 2.972 -18.400 1.00 93.44 162 LEU A C 1
ATOM 1246 O O . LEU A 1 162 ? 21.431 2.632 -17.799 1.00 93.44 162 LEU A O 1
ATOM 1250 N N . THR A 1 163 ? 23.641 2.419 -18.152 1.00 94.12 163 THR A N 1
ATOM 1251 C CA . THR A 1 163 ? 23.824 1.362 -17.141 1.00 94.12 163 THR A CA 1
ATOM 1252 C C . THR A 1 163 ? 23.597 1.860 -15.708 1.00 94.12 163 THR A C 1
ATOM 1254 O O . THR A 1 163 ? 23.004 1.151 -14.896 1.00 94.12 163 THR A O 1
ATOM 1257 N N . GLU A 1 164 ? 23.973 3.103 -15.391 1.00 95.06 164 GLU A N 1
ATOM 1258 C CA . GLU A 1 164 ? 23.664 3.730 -14.095 1.00 95.06 164 GLU A CA 1
ATOM 1259 C C . GLU A 1 164 ? 22.154 3.947 -13.911 1.00 95.06 164 GLU A C 1
ATOM 1261 O O . GLU A 1 164 ? 21.604 3.685 -12.835 1.00 95.06 164 GLU A O 1
ATOM 1266 N N . THR A 1 165 ? 21.461 4.365 -14.975 1.00 94.56 165 THR A N 1
ATOM 1267 C CA . THR A 1 165 ? 20.000 4.533 -14.969 1.00 94.56 165 THR A CA 1
ATOM 1268 C C . THR A 1 165 ? 19.293 3.185 -14.803 1.00 94.56 165 THR A C 1
ATOM 1270 O O . THR A 1 165 ? 18.378 3.067 -13.990 1.00 94.56 165 THR A O 1
ATOM 1273 N N . GLN A 1 166 ? 19.755 2.143 -15.501 1.00 94.75 166 GLN A N 1
ATOM 1274 C CA . GLN A 1 166 ? 19.269 0.768 -15.351 1.00 94.75 166 GLN A CA 1
ATOM 1275 C C . GLN A 1 166 ? 19.421 0.274 -13.903 1.00 94.75 166 GLN A C 1
ATOM 1277 O O . GLN A 1 166 ? 18.477 -0.277 -13.338 1.00 94.75 166 GLN A O 1
ATOM 1282 N N . SER A 1 167 ? 20.581 0.505 -13.279 1.00 95.12 167 SER A N 1
ATOM 1283 C CA . SER A 1 167 ? 20.817 0.159 -11.871 1.00 95.12 167 SER A CA 1
ATOM 1284 C C . SER A 1 167 ? 19.854 0.900 -10.934 1.00 95.12 167 SER A C 1
ATOM 1286 O O . SER A 1 167 ? 19.197 0.286 -10.090 1.00 95.12 167 SER A O 1
ATOM 1288 N N . SER A 1 168 ? 19.687 2.210 -11.142 1.00 94.62 168 SER A N 1
ATOM 1289 C CA . SER A 1 168 ? 18.783 3.054 -10.350 1.00 94.62 168 SER A CA 1
ATOM 1290 C C . SER A 1 168 ? 17.317 2.613 -10.460 1.00 94.62 168 SER A C 1
ATOM 1292 O O . SER A 1 168 ? 16.619 2.532 -9.447 1.00 94.62 168 SER A O 1
ATOM 1294 N N . LEU A 1 169 ? 16.850 2.256 -11.663 1.00 93.38 169 LEU A N 1
ATOM 1295 C CA . LEU A 1 169 ? 15.511 1.691 -11.864 1.00 93.38 169 LEU A CA 1
ATOM 1296 C C . LEU A 1 169 ? 15.360 0.302 -11.230 1.00 93.38 169 LEU A C 1
ATOM 1298 O O . LEU A 1 169 ? 14.297 -0.005 -10.693 1.00 93.38 169 LEU A O 1
ATOM 1302 N N . GLY A 1 170 ? 16.415 -0.517 -11.221 1.00 91.62 170 GLY A N 1
ATOM 1303 C CA . GLY A 1 170 ? 16.429 -1.786 -10.490 1.00 91.62 170 GLY A CA 1
ATOM 1304 C C . GLY A 1 170 ? 16.219 -1.601 -8.984 1.00 91.62 170 GLY A C 1
ATOM 1305 O O . GLY A 1 170 ? 15.425 -2.317 -8.371 1.00 91.62 170 GLY A O 1
ATOM 1306 N N . VAL A 1 171 ? 16.865 -0.594 -8.386 1.00 93.81 171 VAL A N 1
ATOM 1307 C CA . VAL A 1 171 ? 16.650 -0.233 -6.973 1.00 93.81 171 VAL A CA 1
ATOM 1308 C C . VAL A 1 171 ? 15.217 0.251 -6.736 1.00 93.81 171 VAL A C 1
ATOM 1310 O O . VAL A 1 171 ? 14.593 -0.147 -5.750 1.00 93.81 171 VAL A O 1
ATOM 1313 N N . LEU A 1 172 ? 14.666 1.061 -7.646 1.00 91.50 172 LEU A N 1
ATOM 1314 C CA . LEU A 1 172 ? 13.277 1.514 -7.568 1.00 91.50 172 LEU A CA 1
ATOM 1315 C C . LEU A 1 172 ? 12.284 0.342 -7.624 1.00 91.50 172 LEU A C 1
ATOM 1317 O O . LEU A 1 172 ? 11.366 0.296 -6.809 1.00 91.50 172 LEU A O 1
ATOM 1321 N N . ALA A 1 173 ? 12.490 -0.627 -8.519 1.00 88.06 173 ALA A N 1
ATOM 1322 C CA . ALA A 1 173 ? 11.640 -1.814 -8.625 1.00 88.06 173 ALA A CA 1
ATOM 1323 C C . ALA A 1 173 ? 11.629 -2.633 -7.320 1.00 88.06 173 ALA A C 1
ATOM 1325 O O . ALA A 1 173 ? 10.562 -2.996 -6.821 1.00 88.06 173 ALA A O 1
ATOM 1326 N N . ASN A 1 174 ? 12.799 -2.845 -6.708 1.00 88.50 174 ASN A N 1
ATOM 1327 C CA . ASN A 1 174 ? 12.898 -3.511 -5.405 1.00 88.50 174 ASN A CA 1
ATOM 1328 C C . ASN A 1 174 ? 12.190 -2.719 -4.297 1.00 88.50 174 ASN A C 1
ATOM 1330 O O . ASN A 1 174 ? 11.518 -3.304 -3.447 1.00 88.50 174 ASN A O 1
ATOM 1334 N N . LYS A 1 175 ? 12.300 -1.385 -4.320 1.00 91.75 175 LYS A N 1
ATOM 1335 C CA . LYS A 1 175 ? 11.605 -0.519 -3.365 1.00 91.75 175 LYS A CA 1
ATOM 1336 C C . LYS A 1 175 ? 10.086 -0.630 -3.505 1.00 91.75 175 LYS A C 1
ATOM 1338 O O . LYS A 1 175 ? 9.411 -0.737 -2.492 1.00 91.75 175 LYS A O 1
ATOM 1343 N N . MET A 1 176 ? 9.554 -0.674 -4.728 1.00 90.12 176 MET A N 1
ATOM 1344 C CA . MET A 1 176 ? 8.115 -0.865 -4.956 1.00 90.12 176 MET A CA 1
ATOM 1345 C C . MET A 1 176 ? 7.614 -2.211 -4.431 1.00 90.12 176 MET A C 1
ATOM 1347 O O . MET A 1 176 ? 6.553 -2.255 -3.817 1.00 90.12 176 MET A O 1
ATOM 1351 N N . ARG A 1 177 ? 8.391 -3.291 -4.580 1.00 84.19 177 ARG A N 1
ATOM 1352 C CA . ARG A 1 177 ? 8.039 -4.583 -3.970 1.00 84.19 177 ARG A CA 1
ATOM 1353 C C . ARG A 1 177 ? 7.971 -4.486 -2.440 1.00 84.19 177 ARG A C 1
ATOM 1355 O O . ARG A 1 177 ? 6.995 -4.932 -1.857 1.00 84.19 177 ARG A O 1
ATOM 1362 N N . SER A 1 178 ? 8.935 -3.820 -1.801 1.00 90.19 178 SER A N 1
ATOM 1363 C CA . SER A 1 178 ? 8.900 -3.614 -0.345 1.00 90.19 178 SER A CA 1
ATOM 1364 C C . SER A 1 178 ? 7.739 -2.726 0.122 1.00 90.19 178 SER A C 1
ATOM 1366 O O . SER A 1 178 ? 7.187 -2.976 1.191 1.00 90.19 178 SER A O 1
ATOM 1368 N N . GLU A 1 179 ? 7.361 -1.692 -0.637 1.00 91.12 179 GLU A N 1
ATOM 1369 C CA . GLU A 1 179 ? 6.189 -0.871 -0.297 1.00 91.12 179 GLU A CA 1
ATOM 1370 C C . GLU A 1 179 ? 4.875 -1.649 -0.481 1.00 91.12 179 GLU A C 1
ATOM 1372 O O . GLU A 1 179 ? 3.922 -1.403 0.257 1.00 91.12 179 GLU A O 1
ATOM 1377 N N . LYS A 1 180 ? 4.827 -2.626 -1.401 1.00 86.38 180 LYS A N 1
ATOM 1378 C CA . LYS A 1 180 ? 3.674 -3.527 -1.546 1.00 86.38 180 LYS A CA 1
ATOM 1379 C C . LYS A 1 180 ? 3.482 -4.340 -0.269 1.00 86.38 180 LYS A C 1
ATOM 1381 O O . LYS A 1 180 ? 2.385 -4.341 0.279 1.00 86.38 180 LYS A O 1
ATOM 1386 N N . ASP A 1 181 ? 4.548 -4.966 0.223 1.00 87.69 181 ASP A N 1
ATOM 1387 C CA . ASP A 1 181 ? 4.500 -5.777 1.445 1.00 87.69 181 ASP A CA 1
ATOM 1388 C C . ASP A 1 181 ? 4.025 -4.935 2.644 1.00 87.69 181 ASP A C 1
ATOM 1390 O O . ASP A 1 181 ? 3.136 -5.340 3.390 1.00 87.69 181 ASP A O 1
ATOM 1394 N N . ARG A 1 182 ? 4.509 -3.690 2.762 1.00 90.19 182 ARG A N 1
ATOM 1395 C CA . ARG A 1 182 ? 4.054 -2.753 3.804 1.00 90.19 182 ARG A CA 1
ATOM 1396 C C . ARG A 1 182 ? 2.582 -2.368 3.691 1.00 90.19 182 ARG A C 1
ATOM 1398 O O . ARG A 1 182 ? 1.938 -2.166 4.718 1.00 90.19 182 ARG A O 1
ATOM 1405 N N . ALA A 1 183 ? 2.050 -2.224 2.477 1.00 89.62 183 ALA A N 1
ATOM 1406 C CA . ALA A 1 183 ? 0.632 -1.934 2.276 1.00 89.62 183 ALA A CA 1
ATOM 1407 C C . ALA A 1 183 ? -0.250 -3.100 2.755 1.00 89.62 183 ALA A C 1
ATOM 1409 O O . ALA A 1 183 ? -1.278 -2.871 3.394 1.00 89.62 183 ALA A O 1
ATOM 1410 N N . VAL A 1 184 ? 0.186 -4.339 2.507 1.00 89.12 184 VAL A N 1
ATOM 1411 C CA . VAL A 1 184 ? -0.487 -5.557 2.982 1.00 89.12 184 VAL A CA 1
ATOM 1412 C C . VAL A 1 184 ? -0.448 -5.643 4.507 1.00 89.12 184 VAL A C 1
ATOM 1414 O O . VAL A 1 184 ? -1.491 -5.838 5.136 1.00 89.12 184 VAL A O 1
ATOM 1417 N N . ASP A 1 185 ? 0.719 -5.409 5.111 1.00 91.62 185 ASP A N 1
ATOM 1418 C CA . ASP A 1 185 ? 0.874 -5.393 6.569 1.00 91.62 185 ASP A CA 1
ATOM 1419 C C . ASP A 1 185 ? -0.021 -4.328 7.219 1.00 91.62 185 ASP A C 1
ATOM 1421 O O . ASP A 1 185 ? -0.717 -4.600 8.201 1.00 91.62 185 ASP A O 1
ATOM 1425 N N . ALA A 1 186 ? -0.060 -3.117 6.650 1.00 91.12 186 ALA A N 1
ATOM 1426 C CA . ALA A 1 186 ? -0.921 -2.038 7.125 1.00 91.12 186 ALA A CA 1
ATOM 1427 C C . ALA A 1 186 ? -2.405 -2.430 7.070 1.00 91.12 186 ALA A C 1
ATOM 1429 O O . ALA A 1 186 ? -3.134 -2.213 8.040 1.00 91.12 186 ALA A O 1
ATOM 1430 N N . GLN A 1 187 ? -2.841 -3.078 5.985 1.00 91.62 187 GLN A N 1
ATOM 1431 C CA . GLN A 1 187 ? -4.211 -3.567 5.853 1.00 91.62 187 GLN A CA 1
ATOM 1432 C C . GLN A 1 187 ? -4.547 -4.603 6.938 1.00 91.62 187 GLN A C 1
ATOM 1434 O O . GLN A 1 187 ? -5.590 -4.501 7.589 1.00 91.62 187 GLN A O 1
ATOM 1439 N N . GLN A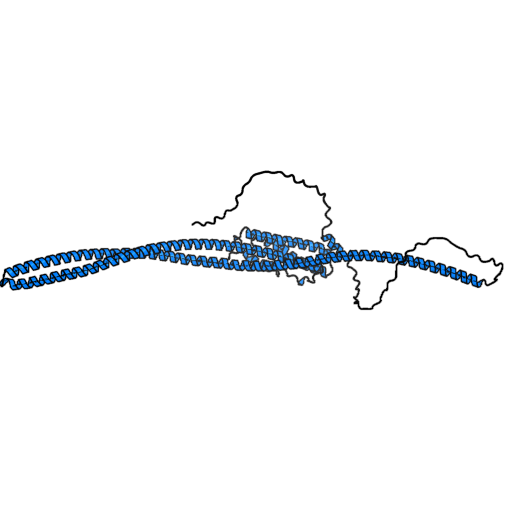 1 188 ? -3.658 -5.570 7.180 1.00 92.44 188 GLN A N 1
ATOM 1440 C CA . GLN A 1 188 ? -3.856 -6.586 8.214 1.00 92.44 188 GLN A CA 1
ATOM 1441 C C . GLN A 1 188 ? -3.928 -5.963 9.617 1.00 92.44 188 GLN A C 1
ATOM 1443 O O . GLN A 1 188 ? -4.826 -6.292 10.400 1.00 92.44 188 GLN A O 1
ATOM 1448 N N . ILE A 1 189 ? -3.021 -5.033 9.929 1.00 93.31 189 ILE A N 1
ATOM 1449 C CA . ILE A 1 189 ? -2.983 -4.339 11.222 1.00 93.31 189 ILE A CA 1
ATOM 1450 C C . ILE A 1 189 ? -4.251 -3.509 11.429 1.00 93.31 189 ILE A C 1
ATOM 1452 O O . ILE A 1 189 ? -4.863 -3.595 12.497 1.00 93.31 189 ILE A O 1
ATOM 1456 N N . SER A 1 190 ? -4.689 -2.738 10.429 1.00 93.75 190 SER A N 1
ATOM 1457 C CA . SER A 1 190 ? -5.915 -1.937 10.528 1.00 93.75 190 SER A CA 1
ATOM 1458 C C . SER A 1 190 ? -7.158 -2.813 10.687 1.00 93.75 190 SER A C 1
ATOM 1460 O O . SER A 1 190 ? -8.048 -2.476 11.469 1.00 93.75 190 SER A O 1
ATOM 1462 N N . GLN A 1 191 ? -7.210 -3.968 10.017 1.00 93.62 191 GLN A N 1
ATOM 1463 C CA . GLN A 1 191 ? -8.322 -4.908 10.152 1.00 93.62 191 GLN A CA 1
ATOM 1464 C C . GLN A 1 191 ? -8.381 -5.515 11.555 1.00 93.62 191 GLN A C 1
ATOM 1466 O O . GLN A 1 191 ? -9.450 -5.525 12.167 1.00 93.62 191 GLN A O 1
ATOM 1471 N N . SER A 1 192 ? -7.246 -5.987 12.078 1.00 95.12 192 SER A N 1
ATOM 1472 C CA . SER A 1 192 ? -7.171 -6.513 13.444 1.00 95.12 192 SER A CA 1
ATOM 1473 C C . SER A 1 192 ? -7.512 -5.437 14.474 1.00 95.12 192 SER A C 1
ATOM 1475 O O . SER A 1 192 ? -8.283 -5.691 15.395 1.00 95.12 192 SER A O 1
ATOM 1477 N N . SER A 1 193 ? -6.989 -4.221 14.301 1.00 95.12 193 SER A N 1
ATOM 1478 C CA . SER A 1 193 ? -7.240 -3.106 15.219 1.00 95.12 193 SER A CA 1
ATOM 1479 C C . SER A 1 193 ? -8.717 -2.726 15.262 1.00 95.12 193 SER A C 1
ATOM 1481 O O . SER A 1 193 ? -9.245 -2.478 16.340 1.00 95.12 193 SER A O 1
ATOM 1483 N N . ARG A 1 194 ? -9.408 -2.738 14.114 1.00 94.75 194 ARG A N 1
ATOM 1484 C CA . ARG A 1 194 ? -10.855 -2.493 14.057 1.00 94.75 194 ARG A CA 1
ATOM 1485 C C . ARG A 1 194 ? -11.629 -3.501 14.905 1.00 94.75 194 ARG A C 1
ATOM 1487 O O . ARG A 1 194 ? -12.450 -3.095 15.713 1.00 94.75 194 ARG A O 1
ATOM 1494 N N . VAL A 1 195 ? -11.331 -4.794 14.754 1.00 95.62 195 VAL A N 1
ATOM 1495 C CA . VAL A 1 195 ? -12.008 -5.860 15.512 1.00 95.62 195 VAL A CA 1
ATOM 1496 C C . VAL A 1 195 ? -11.822 -5.680 17.020 1.00 95.62 195 VAL A C 1
ATOM 1498 O O . VAL A 1 195 ? -12.773 -5.855 17.777 1.00 95.62 195 VAL A O 1
ATOM 1501 N N . GLU A 1 196 ? -10.620 -5.322 17.468 1.00 96.62 196 GLU A N 1
ATOM 1502 C CA . GLU A 1 196 ? -10.363 -5.090 18.893 1.00 96.62 196 GLU A CA 1
ATOM 1503 C C . GLU A 1 196 ? -11.056 -3.824 19.416 1.00 96.62 196 GLU A C 1
ATOM 1505 O O . GLU A 1 196 ? -11.617 -3.841 20.509 1.00 96.62 196 GLU A O 1
ATOM 1510 N N . VAL A 1 197 ? -11.095 -2.749 18.626 1.00 96.56 197 VAL A N 1
ATOM 1511 C CA . VAL A 1 197 ? -11.819 -1.520 18.986 1.00 96.56 197 VAL A CA 1
ATOM 1512 C C . VAL A 1 197 ? -13.329 -1.760 19.067 1.00 96.56 197 VAL A C 1
ATOM 1514 O O . VAL A 1 197 ? -13.947 -1.334 20.040 1.00 96.56 197 VAL A O 1
ATOM 1517 N N . ASP A 1 198 ? -13.913 -2.496 18.118 1.00 95.69 198 ASP A N 1
ATOM 1518 C CA . ASP A 1 198 ? -15.340 -2.850 18.137 1.00 95.69 198 ASP A CA 1
ATOM 1519 C C . ASP A 1 198 ? -15.698 -3.640 19.409 1.00 95.69 198 ASP A C 1
ATOM 1521 O O . ASP A 1 198 ? -16.704 -3.357 20.065 1.00 95.69 198 ASP A O 1
ATOM 1525 N N . LYS A 1 199 ? -14.842 -4.592 19.815 1.00 96.81 199 LYS A N 1
ATOM 1526 C CA . LYS A 1 199 ? -15.004 -5.332 21.079 1.00 96.81 199 LYS A CA 1
ATOM 1527 C C . LYS A 1 199 ? -14.936 -4.411 22.298 1.00 96.81 199 LYS A C 1
ATOM 1529 O O . LYS A 1 199 ? -15.733 -4.566 23.219 1.00 96.81 199 LYS A O 1
ATOM 1534 N N . ILE A 1 200 ? -13.998 -3.462 22.322 1.00 97.06 200 ILE A N 1
ATOM 1535 C CA . ILE A 1 200 ? -13.869 -2.496 23.423 1.00 97.06 200 ILE A CA 1
ATOM 1536 C C . ILE A 1 200 ? -15.128 -1.627 23.523 1.00 97.06 200 ILE A C 1
ATOM 1538 O O . ILE A 1 200 ? -15.665 -1.474 24.619 1.00 97.06 200 ILE A O 1
ATOM 1542 N N . SER A 1 201 ? -15.635 -1.109 22.400 1.00 97.44 201 SER A N 1
ATOM 1543 C CA . SER A 1 201 ? -16.878 -0.329 22.369 1.00 97.44 201 SER A CA 1
ATOM 1544 C C . SER A 1 201 ? -18.076 -1.113 22.900 1.00 97.44 201 SER A C 1
ATOM 1546 O O . SER A 1 201 ? -18.844 -0.565 23.693 1.00 97.44 201 SER A O 1
ATOM 1548 N N . ALA A 1 202 ? -18.205 -2.387 22.521 1.00 96.75 202 ALA A N 1
ATOM 1549 C CA . ALA A 1 202 ? -19.271 -3.260 23.008 1.00 96.75 202 ALA A CA 1
ATOM 1550 C C . ALA A 1 202 ? -19.165 -3.514 24.523 1.00 96.75 202 ALA A C 1
ATOM 1552 O O . ALA A 1 202 ? -20.149 -3.371 25.246 1.00 96.75 202 ALA A O 1
ATOM 1553 N N . ASN A 1 203 ? -17.961 -3.804 25.028 1.00 97.69 203 ASN A N 1
ATOM 1554 C CA . ASN A 1 203 ? -17.732 -4.004 26.463 1.00 97.69 203 ASN A CA 1
ATOM 1555 C C . ASN A 1 203 ? -18.035 -2.736 27.281 1.00 97.69 203 ASN A C 1
ATOM 1557 O O . ASN A 1 203 ? -18.511 -2.818 28.411 1.00 97.69 203 ASN A O 1
ATOM 1561 N N . LEU A 1 204 ? -17.755 -1.553 26.727 1.00 97.94 204 LEU A N 1
ATOM 1562 C CA . LEU A 1 204 ? -18.056 -0.272 27.370 1.00 97.94 204 LEU A CA 1
ATOM 1563 C C . LEU A 1 204 ? -19.555 0.043 27.372 1.00 97.94 204 LEU A C 1
ATOM 1565 O O . LEU A 1 204 ? -20.058 0.616 28.337 1.00 97.94 204 LEU A O 1
ATOM 1569 N N . GLU A 1 205 ? -20.281 -0.359 26.330 1.00 97.19 205 GLU A N 1
ATOM 1570 C CA . GLU A 1 205 ? -21.741 -0.268 26.306 1.00 97.19 205 GLU A CA 1
ATOM 1571 C C . GLU A 1 205 ? -22.366 -1.191 27.365 1.00 97.19 205 GLU A C 1
ATOM 1573 O O . GLU A 1 205 ? -23.218 -0.759 28.144 1.00 97.19 205 GLU A O 1
ATOM 1578 N N . GLU A 1 206 ? -21.873 -2.426 27.487 1.00 97.69 206 GLU A N 1
ATOM 1579 C CA . GLU A 1 206 ? -22.279 -3.347 28.554 1.00 97.69 206 GLU A CA 1
ATOM 1580 C C . GLU A 1 206 ? -21.939 -2.796 29.951 1.00 97.69 206 GLU A C 1
ATOM 1582 O O . GLU A 1 206 ? -22.761 -2.861 30.873 1.00 97.69 206 GLU A O 1
ATOM 1587 N N . LEU A 1 207 ? -20.763 -2.182 30.119 1.00 98.00 207 LEU A N 1
ATOM 1588 C CA . LEU A 1 207 ? -20.381 -1.511 31.363 1.00 98.00 207 LEU A CA 1
ATOM 1589 C C . LEU A 1 207 ? -21.336 -0.359 31.710 1.00 98.00 207 LEU A C 1
ATOM 1591 O O . LEU A 1 207 ? -21.697 -0.192 32.877 1.00 98.00 207 LEU A O 1
ATOM 1595 N N . ALA A 1 208 ? -21.782 0.418 30.722 1.00 98.06 208 ALA A N 1
ATOM 1596 C CA . ALA A 1 208 ? -22.760 1.480 30.942 1.00 98.06 208 ALA A CA 1
ATOM 1597 C C . ALA A 1 208 ? -24.109 0.916 31.423 1.00 98.06 208 ALA A C 1
ATOM 1599 O O . ALA A 1 208 ? -24.669 1.408 32.407 1.00 98.06 208 ALA A O 1
ATOM 1600 N N . VAL A 1 209 ? -24.596 -0.155 30.786 1.00 97.75 209 VAL A N 1
ATOM 1601 C CA . VAL A 1 209 ? -25.851 -0.831 31.159 1.00 97.75 209 VAL A CA 1
ATOM 1602 C C . VAL A 1 209 ? -25.771 -1.413 32.572 1.00 97.75 209 VAL A C 1
ATOM 1604 O O . VAL A 1 209 ? -26.656 -1.183 33.398 1.00 97.75 209 VAL A O 1
ATOM 1607 N N . THR A 1 210 ? -24.698 -2.141 32.880 1.00 98.00 210 THR A N 1
ATOM 1608 C CA . THR A 1 210 ? -24.501 -2.760 34.200 1.00 98.00 210 THR A CA 1
ATOM 1609 C C . THR A 1 210 ? -24.336 -1.719 35.310 1.00 98.00 210 THR A C 1
ATOM 1611 O O . THR A 1 210 ? -24.913 -1.889 36.386 1.00 98.00 210 THR A O 1
ATOM 1614 N N . SER A 1 211 ? -23.649 -0.602 35.043 1.00 98.06 211 SER A N 1
ATOM 1615 C CA . SER A 1 211 ? -23.522 0.522 35.984 1.00 98.06 211 SER A CA 1
ATOM 1616 C C . SER A 1 211 ? -24.870 1.187 36.271 1.00 98.06 211 SER A C 1
ATOM 1618 O O . SER A 1 211 ? -25.186 1.482 37.425 1.00 98.06 211 SER A O 1
ATOM 1620 N N . HIS A 1 212 ? -25.712 1.356 35.248 1.00 97.12 212 HIS A N 1
ATOM 1621 C CA . HIS A 1 212 ? -27.065 1.881 35.431 1.00 97.12 212 HIS A CA 1
ATOM 1622 C C . HIS A 1 212 ? -27.927 0.938 36.286 1.00 97.12 212 HIS A C 1
ATOM 1624 O O . HIS A 1 212 ? -28.562 1.367 37.250 1.00 97.12 212 HIS A O 1
ATOM 1630 N N . GLY A 1 213 ? -27.858 -0.373 36.025 1.00 97.25 213 GLY A N 1
ATOM 1631 C CA . GLY A 1 213 ? -28.522 -1.382 36.856 1.00 97.25 213 GLY A CA 1
ATOM 1632 C C . GLY A 1 213 ? -28.037 -1.389 38.314 1.00 97.25 213 GLY A C 1
ATOM 1633 O O . GLY A 1 213 ? -28.833 -1.582 39.239 1.00 97.25 213 GLY A O 1
ATOM 1634 N N . ALA A 1 214 ? -26.748 -1.127 38.552 1.00 97.69 214 ALA A N 1
ATOM 1635 C CA . ALA A 1 214 ? -26.211 -0.953 39.900 1.00 97.69 214 ALA A CA 1
ATOM 1636 C C . ALA A 1 214 ? -26.784 0.302 40.585 1.00 97.69 214 ALA A C 1
ATOM 1638 O O . ALA A 1 214 ? -27.216 0.219 41.737 1.00 97.69 214 ALA A O 1
ATOM 1639 N N . ALA A 1 215 ? -26.869 1.437 39.881 1.00 98.00 215 ALA A N 1
ATOM 1640 C CA . ALA A 1 215 ? -27.469 2.673 40.396 1.00 98.00 215 ALA A CA 1
ATOM 1641 C C . ALA A 1 215 ? -28.955 2.502 40.781 1.00 98.00 215 ALA A C 1
ATOM 1643 O O . ALA A 1 215 ? -29.418 3.066 41.786 1.00 98.00 215 ALA A O 1
ATOM 1644 N N . ASP A 1 216 ? -29.698 1.692 40.024 1.00 97.25 216 ASP A N 1
ATOM 1645 C CA . ASP A 1 216 ? -31.086 1.329 40.324 1.00 97.25 216 ASP A CA 1
ATOM 1646 C C . ASP A 1 216 ? -31.196 0.488 41.595 1.00 97.25 216 ASP A C 1
ATOM 1648 O O . ASP A 1 216 ? -31.987 0.805 42.490 1.00 97.25 216 ASP A O 1
ATOM 1652 N N . ASN A 1 217 ? -30.374 -0.556 41.720 1.00 97.62 217 ASN A N 1
ATOM 1653 C CA . ASN A 1 217 ? -30.355 -1.405 42.910 1.00 97.62 217 ASN A CA 1
ATOM 1654 C C . ASN A 1 217 ? -29.963 -0.623 44.170 1.00 97.62 217 ASN A C 1
ATOM 1656 O O . ASN A 1 217 ? -30.572 -0.817 45.223 1.00 97.62 217 ASN A O 1
ATOM 1660 N N . ILE A 1 218 ? -29.023 0.317 44.058 1.00 97.81 218 ILE A N 1
ATOM 1661 C CA . ILE A 1 218 ? -28.639 1.196 45.167 1.00 97.81 218 ILE A CA 1
ATOM 1662 C C . ILE A 1 218 ? -29.797 2.116 45.585 1.00 97.81 218 ILE A C 1
ATOM 1664 O O . ILE A 1 218 ? -29.972 2.380 46.771 1.00 97.81 218 ILE A O 1
ATOM 1668 N N . GLY A 1 219 ? -30.659 2.564 44.668 1.00 96.25 219 GLY A N 1
ATOM 1669 C CA . GLY A 1 219 ? -31.848 3.315 45.096 1.00 96.25 219 GLY A CA 1
ATOM 1670 C C . GLY A 1 219 ? -32.935 2.486 45.722 1.00 96.25 219 GLY A C 1
ATOM 1671 O O . GLY A 1 219 ? -33.655 2.998 46.570 1.00 96.25 219 GLY A O 1
ATOM 1672 N N . LYS A 1 220 ? -33.065 1.216 45.332 1.00 96.56 220 LYS A N 1
ATOM 1673 C CA . LYS A 1 220 ? -33.933 0.294 46.072 1.00 96.56 220 LYS A CA 1
ATOM 1674 C C . LYS A 1 220 ? -33.425 0.147 47.508 1.00 96.56 220 LYS A C 1
ATOM 1676 O O . LYS A 1 220 ? -34.235 0.121 48.429 1.00 96.56 220 LYS A O 1
ATOM 1681 N N . LEU A 1 221 ? -32.103 0.110 47.709 1.00 96.12 221 LEU A N 1
ATOM 1682 C CA . LEU A 1 221 ? -31.498 0.110 49.042 1.00 96.12 221 LEU A CA 1
ATOM 1683 C C . LEU A 1 221 ? -31.787 1.409 49.814 1.00 96.12 221 LEU A C 1
ATOM 1685 O O . LEU A 1 221 ? -32.212 1.323 50.963 1.00 96.12 221 LEU A O 1
ATOM 1689 N N . ASP A 1 222 ? -31.637 2.585 49.193 1.00 96.31 222 ASP A N 1
ATOM 1690 C CA . ASP A 1 222 ? -31.989 3.870 49.825 1.00 96.31 222 ASP A CA 1
ATOM 1691 C C . ASP A 1 222 ? -33.482 3.942 50.198 1.00 96.31 222 ASP A C 1
ATOM 1693 O O . ASP A 1 222 ? -33.823 4.311 51.322 1.00 96.31 222 ASP A O 1
ATOM 1697 N N . ALA A 1 223 ? -34.379 3.492 49.314 1.00 95.69 223 ALA A N 1
ATOM 1698 C CA . ALA A 1 223 ? -35.816 3.425 49.590 1.00 95.69 223 ALA A CA 1
ATOM 1699 C C . ALA A 1 223 ? -36.142 2.467 50.752 1.00 95.69 223 ALA A C 1
ATOM 1701 O O . ALA A 1 223 ? -36.944 2.793 51.630 1.00 95.69 223 ALA A O 1
ATOM 1702 N N . ASN A 1 224 ? -35.486 1.304 50.808 1.00 95.56 224 ASN A N 1
ATOM 1703 C CA . ASN A 1 224 ? -35.621 0.371 51.926 1.00 95.56 224 ASN A CA 1
ATOM 1704 C C . ASN A 1 224 ? -35.114 0.982 53.238 1.00 95.56 224 ASN A C 1
ATOM 1706 O O . ASN A 1 224 ? -35.780 0.869 54.266 1.00 95.56 224 ASN A O 1
ATOM 1710 N N . ALA A 1 225 ? -33.972 1.670 53.209 1.00 96.31 225 ALA A N 1
ATOM 1711 C CA . ALA A 1 225 ? -33.430 2.362 54.372 1.00 96.31 225 ALA A CA 1
ATOM 1712 C C . ALA A 1 225 ? -34.359 3.497 54.843 1.00 96.31 225 ALA A C 1
ATOM 1714 O O . ALA A 1 225 ? -34.557 3.669 56.045 1.00 96.31 225 ALA A O 1
ATOM 1715 N N . GLN A 1 226 ? -35.008 4.218 53.924 1.00 94.62 226 GLN A N 1
ATOM 1716 C CA . GLN A 1 226 ? -36.033 5.209 54.256 1.00 94.62 226 GLN A CA 1
ATOM 1717 C C . GLN A 1 226 ? -37.247 4.575 54.955 1.00 94.62 226 GLN A C 1
ATOM 1719 O O . GLN A 1 226 ? -37.721 5.111 55.960 1.00 94.62 226 GLN A O 1
ATOM 1724 N N . MET A 1 227 ? -37.723 3.417 54.478 1.00 95.81 227 MET A N 1
ATOM 1725 C CA . MET A 1 227 ? -38.798 2.673 55.146 1.00 95.81 227 MET A CA 1
ATOM 1726 C C . MET A 1 227 ? -38.392 2.248 56.561 1.00 95.81 227 MET A C 1
ATOM 1728 O O . MET A 1 227 ? -39.149 2.476 57.503 1.00 95.81 227 MET A O 1
ATOM 1732 N N . VAL A 1 228 ? -37.181 1.714 56.747 1.00 95.69 228 VAL A N 1
ATOM 1733 C CA . VAL A 1 228 ? -36.666 1.371 58.085 1.00 95.69 228 VAL A CA 1
ATOM 1734 C C . VAL A 1 228 ? -36.596 2.611 58.980 1.00 95.69 228 VAL A C 1
ATOM 1736 O O . VAL A 1 228 ? -37.035 2.553 60.125 1.00 95.69 228 VAL A O 1
ATOM 1739 N N . GLY A 1 229 ? -36.136 3.751 58.457 1.00 95.12 229 GLY A N 1
ATOM 1740 C CA . GLY A 1 229 ? -36.127 5.021 59.186 1.00 95.12 229 GLY A CA 1
ATOM 1741 C C . GLY A 1 229 ? -37.514 5.428 59.701 1.00 95.12 229 GLY A C 1
ATOM 1742 O O . GLY A 1 229 ? -37.643 5.835 60.853 1.00 95.12 229 GLY A O 1
ATOM 1743 N N . SER A 1 230 ? -38.564 5.246 58.892 1.00 94.88 230 SER A N 1
ATOM 1744 C CA . SER A 1 230 ? -39.947 5.529 59.314 1.00 94.88 230 SER A CA 1
ATOM 1745 C C . SER A 1 230 ? -40.443 4.596 60.428 1.00 94.88 230 SER A C 1
ATOM 1747 O O . SER A 1 230 ? -41.119 5.042 61.353 1.00 94.88 230 SER A O 1
ATOM 1749 N N . ILE A 1 231 ? -40.046 3.319 60.391 1.00 96.06 231 ILE A N 1
ATOM 1750 C CA . ILE A 1 231 ? -40.372 2.336 61.434 1.00 96.06 231 ILE A CA 1
ATOM 1751 C C . ILE A 1 231 ? -39.652 2.688 62.738 1.00 96.06 231 ILE A C 1
ATOM 1753 O O . ILE A 1 231 ? -40.251 2.626 63.808 1.00 96.06 231 ILE A O 1
ATOM 1757 N N . LEU A 1 232 ? -38.383 3.095 62.663 1.00 96.50 232 LEU A N 1
ATOM 1758 C CA . LEU A 1 232 ? -37.623 3.528 63.836 1.00 96.50 232 LEU A CA 1
ATOM 1759 C C . LEU A 1 232 ? -38.242 4.771 64.476 1.00 96.50 232 LEU A C 1
ATOM 1761 O O . LEU A 1 232 ? -38.331 4.831 65.698 1.00 96.50 232 LEU A O 1
ATOM 1765 N N . GLN A 1 233 ? -38.734 5.726 63.682 1.00 94.19 233 GLN A N 1
ATOM 1766 C CA . GLN A 1 233 ? -39.452 6.875 64.233 1.00 94.19 233 GLN A CA 1
ATOM 1767 C C . GLN A 1 233 ? -40.703 6.434 65.007 1.00 94.19 233 GLN A C 1
ATOM 1769 O O . GLN A 1 233 ? -40.885 6.845 66.148 1.00 94.19 233 GLN A O 1
ATOM 1774 N N . LEU A 1 234 ? -41.502 5.523 64.445 1.00 96.81 234 LEU A N 1
ATOM 1775 C CA . LEU A 1 234 ? -42.674 4.971 65.129 1.00 96.81 234 LEU A CA 1
ATOM 1776 C C . LEU A 1 234 ? -42.304 4.250 66.438 1.00 96.81 234 LEU A C 1
ATOM 1778 O O . LEU A 1 234 ? -42.981 4.421 67.448 1.00 96.81 234 LEU A O 1
ATOM 1782 N N . ILE A 1 235 ? -41.232 3.451 66.445 1.00 95.44 235 ILE A N 1
ATOM 1783 C CA . ILE A 1 235 ? -40.760 2.757 67.655 1.00 95.44 235 ILE A CA 1
ATOM 1784 C C . ILE A 1 235 ? -40.325 3.765 68.721 1.00 95.44 235 ILE A C 1
ATOM 1786 O O . ILE A 1 235 ? -40.628 3.571 69.899 1.00 95.44 235 ILE A O 1
ATOM 1790 N N . ARG A 1 236 ? -39.645 4.845 68.321 1.00 94.88 236 ARG A N 1
ATOM 1791 C CA . ARG A 1 236 ? -39.251 5.924 69.230 1.00 94.88 236 ARG A CA 1
ATOM 1792 C C . ARG A 1 236 ? -40.475 6.589 69.850 1.00 94.88 236 ARG A C 1
ATOM 1794 O O . ARG A 1 236 ? -40.528 6.710 71.068 1.00 94.88 236 ARG A O 1
ATOM 1801 N N . ASP A 1 237 ? -41.474 6.915 69.037 1.00 95.31 237 ASP A N 1
ATOM 1802 C CA . ASP A 1 237 ? -42.720 7.521 69.506 1.00 95.31 237 ASP A CA 1
ATOM 1803 C C . ASP A 1 237 ? -43.453 6.593 70.500 1.00 95.31 237 ASP A C 1
ATOM 1805 O O . ASP A 1 237 ? -43.947 7.048 71.532 1.00 95.31 237 ASP A O 1
ATOM 1809 N N . ILE A 1 238 ? -43.472 5.276 70.246 1.00 95.75 238 ILE A N 1
ATOM 1810 C CA . ILE A 1 238 ? -44.032 4.270 71.170 1.00 95.75 238 ILE A CA 1
ATOM 1811 C C . ILE A 1 238 ? -43.222 4.197 72.470 1.00 95.75 238 ILE A C 1
ATOM 1813 O O . ILE A 1 238 ? -43.808 4.105 73.552 1.00 95.75 238 ILE A O 1
ATOM 1817 N N . ALA A 1 239 ? -41.890 4.226 72.395 1.00 96.12 239 ALA A N 1
ATOM 1818 C CA . ALA A 1 239 ? -41.027 4.219 73.571 1.00 96.12 239 ALA A CA 1
ATOM 1819 C C . ALA A 1 239 ? -41.254 5.474 74.426 1.00 96.12 239 ALA A C 1
ATOM 1821 O O . ALA A 1 239 ? -41.443 5.358 75.635 1.00 96.12 239 ALA A O 1
ATOM 1822 N N . ASP A 1 240 ? -41.351 6.651 73.808 1.00 94.62 240 ASP A N 1
ATOM 1823 C CA . ASP A 1 240 ? -41.630 7.912 74.498 1.00 94.62 240 ASP A CA 1
ATOM 1824 C C . ASP A 1 240 ? -43.028 7.905 75.147 1.00 94.62 240 ASP A C 1
ATOM 1826 O O . ASP A 1 240 ? -43.181 8.292 76.309 1.00 94.62 240 ASP A O 1
ATOM 1830 N N . GLN A 1 241 ? -44.047 7.374 74.461 1.00 96.44 241 GLN A N 1
ATOM 1831 C CA . GLN A 1 241 ? -45.382 7.168 75.041 1.00 96.44 241 GLN A CA 1
ATOM 1832 C C . GLN A 1 241 ? -45.362 6.184 76.216 1.00 96.44 241 GLN A C 1
ATOM 1834 O O . GLN A 1 241 ? -45.986 6.434 77.248 1.00 96.44 241 GLN A O 1
ATOM 1839 N N . THR A 1 242 ? -44.629 5.079 76.088 1.00 96.44 242 THR A N 1
ATOM 1840 C CA . THR A 1 242 ? -44.492 4.067 77.145 1.00 96.44 242 THR A CA 1
ATOM 1841 C C . THR A 1 242 ? -43.774 4.645 78.361 1.00 96.44 242 THR A C 1
ATOM 1843 O O . THR A 1 242 ? -44.182 4.392 79.492 1.00 96.44 242 THR A O 1
ATOM 1846 N N . ASN A 1 243 ? -42.755 5.478 78.140 1.00 94.56 243 ASN A N 1
ATOM 1847 C CA . ASN A 1 243 ? -42.041 6.197 79.189 1.00 94.56 243 ASN A CA 1
ATOM 1848 C C . ASN A 1 243 ? -42.980 7.136 79.965 1.00 94.56 243 ASN A C 1
ATOM 1850 O O . ASN A 1 243 ? -42.984 7.134 81.196 1.00 94.56 243 ASN A O 1
ATOM 1854 N N . LEU A 1 244 ? -43.832 7.886 79.256 1.00 95.25 244 LEU A N 1
ATOM 1855 C CA . LEU A 1 244 ? -44.844 8.755 79.868 1.00 95.25 244 LEU A CA 1
ATOM 1856 C C . LEU A 1 244 ? -45.909 7.962 80.641 1.00 95.25 244 LEU A C 1
ATOM 1858 O O . LEU A 1 244 ? -46.287 8.352 81.746 1.00 95.25 244 LEU A O 1
ATOM 1862 N N . LEU A 1 245 ? -46.378 6.835 80.097 1.00 95.12 245 LEU A N 1
ATOM 1863 C CA . LEU A 1 245 ? -47.325 5.946 80.779 1.00 95.12 245 LEU A CA 1
ATOM 1864 C C . LEU A 1 245 ? -46.725 5.354 82.060 1.00 95.12 245 LEU A C 1
ATOM 1866 O O . LEU A 1 245 ? -47.382 5.346 83.101 1.00 95.12 245 LEU A O 1
ATOM 1870 N N . ALA A 1 246 ? -45.473 4.902 81.998 1.00 95.44 246 ALA A N 1
ATOM 1871 C CA . ALA A 1 246 ? -44.742 4.364 83.138 1.00 95.44 246 ALA A CA 1
ATOM 1872 C C . ALA A 1 246 ? -44.513 5.424 84.222 1.00 95.44 246 ALA A C 1
ATOM 1874 O O . ALA A 1 246 ? -44.696 5.145 85.404 1.00 95.44 246 ALA A O 1
ATOM 1875 N N . LEU A 1 247 ? -44.195 6.660 83.827 1.00 93.44 247 LEU A N 1
ATOM 1876 C CA . LEU A 1 247 ? -44.073 7.787 84.748 1.00 93.44 247 LEU A CA 1
ATOM 1877 C C . LEU A 1 247 ? -45.397 8.071 85.473 1.00 93.44 247 LEU A C 1
ATOM 1879 O O . LEU A 1 247 ? -45.412 8.191 86.696 1.00 93.44 247 LEU A O 1
ATOM 1883 N N . ASN A 1 248 ? -46.514 8.115 84.741 1.00 94.00 248 ASN A N 1
ATOM 1884 C CA . ASN A 1 248 ? -47.839 8.301 85.336 1.00 94.00 248 ASN A CA 1
ATOM 1885 C C . ASN A 1 248 ? -48.192 7.163 86.310 1.00 94.00 248 ASN A C 1
ATOM 1887 O O . ASN A 1 248 ? -48.712 7.418 87.396 1.00 94.00 248 ASN A O 1
ATOM 1891 N N . ALA A 1 249 ? -47.862 5.915 85.962 1.00 92.56 249 ALA A N 1
ATOM 1892 C CA . ALA A 1 249 ? -48.065 4.762 86.837 1.00 92.56 249 ALA A CA 1
ATOM 1893 C C . ALA A 1 249 ? -47.189 4.816 88.100 1.00 92.56 249 ALA A C 1
ATOM 1895 O O . ALA A 1 249 ? -47.668 4.492 89.185 1.00 92.56 249 ALA A O 1
ATOM 1896 N N . ALA A 1 250 ? -45.933 5.260 87.989 1.00 91.69 250 ALA A N 1
ATOM 1897 C CA . ALA A 1 250 ? -45.036 5.436 89.130 1.00 91.69 250 ALA A CA 1
ATOM 1898 C C . ALA A 1 250 ? -45.556 6.513 90.099 1.00 91.69 250 ALA A C 1
ATOM 1900 O O . ALA A 1 250 ? -45.523 6.315 91.315 1.00 91.69 250 ALA A O 1
ATOM 1901 N N . ILE A 1 251 ? -46.094 7.619 89.567 1.00 90.06 251 ILE A N 1
ATOM 1902 C CA . ILE A 1 251 ? -46.731 8.683 90.357 1.00 90.06 251 ILE A CA 1
ATOM 1903 C C . ILE A 1 251 ? -47.945 8.136 91.120 1.00 90.06 251 ILE A C 1
ATOM 1905 O O . ILE A 1 251 ? -48.063 8.356 92.326 1.00 90.06 251 ILE A O 1
ATOM 1909 N N . GLU A 1 252 ? -48.829 7.391 90.453 1.00 93.19 252 GLU A N 1
ATOM 1910 C CA . GLU A 1 252 ? -50.034 6.850 91.095 1.00 93.19 252 GLU A CA 1
ATOM 1911 C C . GLU A 1 252 ? -49.699 5.742 92.111 1.00 93.19 252 GLU A C 1
ATOM 1913 O O . GLU A 1 252 ? -50.292 5.674 93.189 1.00 93.19 252 GLU A O 1
ATOM 1918 N N . ALA A 1 253 ? -48.680 4.924 91.834 1.00 90.56 253 ALA A N 1
ATOM 1919 C CA . ALA A 1 253 ? -48.169 3.929 92.771 1.00 90.56 253 ALA A CA 1
ATOM 1920 C C . ALA A 1 253 ? -47.573 4.572 94.037 1.00 90.56 253 ALA A C 1
ATOM 1922 O O . ALA A 1 253 ? -47.816 4.084 95.141 1.00 90.56 253 ALA A O 1
ATOM 1923 N N . ALA A 1 254 ? -46.856 5.693 93.900 1.00 88.25 254 ALA A N 1
ATOM 1924 C CA . ALA A 1 254 ? -46.387 6.483 95.040 1.00 88.25 254 ALA A CA 1
ATOM 1925 C C . ALA A 1 254 ? -47.557 7.084 95.841 1.00 88.25 254 ALA A C 1
ATOM 1927 O O . ALA A 1 254 ? -47.514 7.132 97.071 1.00 88.25 254 ALA A O 1
ATOM 1928 N N . ARG A 1 255 ? -48.633 7.488 95.155 1.00 90.12 255 ARG A N 1
ATOM 1929 C CA . ARG A 1 255 ? -49.851 8.039 95.766 1.00 90.12 255 ARG A CA 1
ATOM 1930 C C . ARG A 1 255 ? -50.630 7.010 96.592 1.00 90.12 255 ARG A C 1
ATOM 1932 O O . ARG A 1 255 ? -51.214 7.368 97.610 1.00 90.12 255 ARG A O 1
ATOM 1939 N N . ALA A 1 256 ? -50.598 5.739 96.191 1.00 89.44 256 ALA A N 1
ATOM 1940 C CA . ALA A 1 256 ? -51.225 4.621 96.899 1.00 89.44 256 ALA A CA 1
ATOM 1941 C C . ALA A 1 256 ? -50.435 4.120 98.133 1.00 89.44 256 ALA A C 1
ATOM 1943 O O . ALA A 1 256 ? -50.8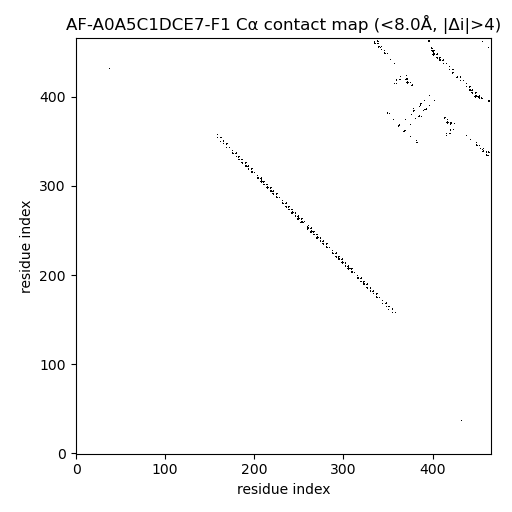54 3.154 98.776 1.00 89.44 256 ALA A O 1
ATOM 1944 N N . GLY A 1 257 ? -49.301 4.742 98.481 1.00 85.81 257 GLY A N 1
ATOM 1945 C CA . GLY A 1 257 ? -48.534 4.432 99.694 1.00 85.81 257 GLY A CA 1
ATOM 1946 C C . GLY A 1 257 ? -48.014 2.986 99.750 1.00 85.81 257 GLY A C 1
ATOM 1947 O O . GLY A 1 257 ? -47.512 2.452 98.763 1.00 85.81 257 GLY A O 1
ATOM 1948 N N . GLU A 1 258 ? -48.134 2.328 100.910 1.00 82.94 258 GLU A N 1
ATOM 1949 C CA . GLU A 1 258 ? -47.636 0.954 101.136 1.00 82.94 258 GLU A CA 1
ATOM 1950 C C . GLU A 1 258 ? -48.278 -0.086 100.195 1.00 82.94 258 GLU A C 1
ATOM 1952 O O . GLU A 1 258 ? -47.594 -0.999 99.733 1.00 82.94 258 GLU A O 1
ATOM 1957 N N . THR A 1 259 ? -49.556 0.076 99.824 1.00 82.00 259 THR A N 1
ATOM 1958 C CA . THR A 1 259 ? -50.244 -0.830 98.882 1.00 82.00 259 THR A CA 1
ATOM 1959 C C . THR A 1 259 ? -49.761 -0.705 97.432 1.00 82.00 259 THR A C 1
ATOM 1961 O O . THR A 1 259 ? -49.912 -1.646 96.656 1.00 82.00 259 THR A O 1
ATOM 1964 N N . GLY A 1 260 ? -49.150 0.425 97.055 1.00 86.75 260 GLY A N 1
ATOM 1965 C CA . GLY A 1 260 ? -48.645 0.690 95.700 1.00 86.75 260 GLY A CA 1
ATOM 1966 C C . GLY A 1 260 ? -47.182 0.300 95.476 1.00 86.75 260 GLY A C 1
ATOM 1967 O O . GLY A 1 260 ? -46.686 0.368 94.353 1.00 86.75 260 GLY A O 1
ATOM 1968 N N . ARG A 1 261 ? -46.474 -0.142 96.520 1.00 85.44 261 ARG A N 1
ATOM 1969 C CA . ARG A 1 261 ? -45.013 -0.314 96.512 1.00 85.44 261 ARG A CA 1
ATOM 1970 C C . ARG A 1 261 ? -44.512 -1.311 95.455 1.00 85.44 261 ARG A C 1
ATOM 1972 O O . ARG A 1 261 ? -43.497 -1.060 94.814 1.00 85.44 261 ARG A O 1
ATOM 1979 N N . GLY A 1 262 ? -45.246 -2.405 95.228 1.00 88.12 262 GLY A N 1
ATOM 1980 C CA . GLY A 1 262 ? -44.945 -3.372 94.162 1.00 88.12 262 GLY A CA 1
ATOM 1981 C C . GLY A 1 262 ? -45.173 -2.809 92.753 1.00 88.12 262 GLY A C 1
ATOM 1982 O O . GLY A 1 262 ? -44.365 -3.047 91.859 1.00 88.12 262 GLY A O 1
ATOM 1983 N N . PHE A 1 263 ? -46.222 -2.000 92.568 1.00 90.19 263 PHE A N 1
ATOM 1984 C CA . PHE A 1 263 ? -46.506 -1.325 91.297 1.00 90.19 263 PHE A CA 1
ATOM 1985 C C . PHE A 1 263 ? -45.474 -0.241 90.971 1.00 90.19 263 PHE A C 1
ATOM 1987 O O . PHE A 1 263 ? -45.116 -0.088 89.808 1.00 90.19 263 PHE A O 1
ATOM 1994 N N . ALA A 1 264 ? -44.946 0.458 91.981 1.00 90.62 264 ALA A N 1
ATOM 1995 C CA . ALA A 1 264 ? -43.910 1.473 91.795 1.00 90.62 264 ALA A CA 1
ATOM 1996 C C . ALA A 1 264 ? -42.620 0.876 91.208 1.00 90.62 264 ALA A C 1
ATOM 1998 O O . ALA A 1 264 ? -42.048 1.447 90.284 1.00 90.62 264 ALA A O 1
ATOM 1999 N N . VAL A 1 265 ? -42.200 -0.305 91.685 1.00 92.31 265 VAL A N 1
ATOM 2000 C CA . VAL A 1 265 ? -41.013 -1.008 91.162 1.00 92.31 265 VAL A CA 1
ATOM 2001 C C . VAL A 1 265 ? -41.212 -1.427 89.704 1.00 92.31 265 VAL A C 1
ATOM 2003 O O . VAL A 1 265 ? -40.317 -1.239 88.884 1.00 92.31 265 VAL A O 1
ATOM 2006 N N . VAL A 1 266 ? -42.392 -1.957 89.363 1.00 94.88 266 VAL A N 1
ATOM 2007 C CA . VAL A 1 266 ? -42.714 -2.338 87.978 1.00 94.88 266 VAL A CA 1
ATOM 2008 C C . VAL A 1 266 ? -42.742 -1.108 87.069 1.00 94.88 266 VAL A C 1
ATOM 2010 O O . VAL A 1 266 ? -42.173 -1.145 85.982 1.00 94.88 266 VAL A O 1
ATOM 2013 N N . ALA A 1 267 ? -43.356 -0.009 87.512 1.00 94.31 267 ALA A N 1
ATOM 2014 C CA . ALA A 1 267 ? -43.426 1.228 86.742 1.00 94.31 267 ALA A CA 1
ATOM 2015 C C . ALA A 1 267 ? -42.032 1.813 86.452 1.00 94.31 267 ALA A C 1
ATOM 2017 O O . ALA A 1 267 ? -41.758 2.192 85.315 1.00 94.31 267 ALA A O 1
ATOM 2018 N N . ASP A 1 268 ? -41.121 1.816 87.430 1.00 93.88 268 ASP A N 1
ATOM 2019 C CA . ASP A 1 268 ? -39.741 2.270 87.218 1.00 93.88 268 ASP A CA 1
ATOM 2020 C C . ASP A 1 268 ? -38.948 1.359 86.265 1.00 93.88 268 ASP A C 1
ATOM 2022 O O . ASP A 1 268 ? -38.137 1.849 85.474 1.00 93.88 268 ASP A O 1
ATOM 2026 N N . GLU A 1 269 ? -39.184 0.043 86.290 1.00 96.31 269 GLU A N 1
ATOM 2027 C CA . GLU A 1 269 ? -38.537 -0.888 85.357 1.00 96.31 269 GLU A CA 1
ATOM 2028 C C . GLU A 1 269 ? -39.050 -0.696 83.920 1.00 96.31 269 GLU A C 1
ATOM 2030 O O . GLU A 1 269 ? -38.257 -0.653 82.978 1.00 96.31 269 GLU A O 1
ATOM 2035 N N . VAL A 1 270 ? -40.361 -0.479 83.743 1.00 96.75 270 VAL A N 1
ATOM 2036 C CA . VAL A 1 270 ? -40.951 -0.136 82.436 1.00 96.75 270 VAL A CA 1
ATOM 2037 C C . VAL A 1 270 ? -40.401 1.200 81.928 1.00 96.75 270 VAL A C 1
ATOM 2039 O O . VAL A 1 270 ? -40.060 1.305 80.750 1.00 96.75 270 VAL A O 1
ATOM 2042 N N . ARG A 1 271 ? -40.243 2.199 82.807 1.00 95.75 271 ARG A N 1
ATOM 2043 C CA . ARG A 1 271 ? -39.651 3.504 82.471 1.00 95.75 271 ARG A CA 1
ATOM 2044 C C . ARG A 1 271 ? -38.223 3.353 81.941 1.00 95.75 271 ARG A C 1
ATOM 2046 O O . ARG A 1 271 ? -37.908 3.829 80.854 1.00 95.75 271 ARG A O 1
ATOM 2053 N N . LYS A 1 272 ? -37.370 2.612 82.658 1.00 9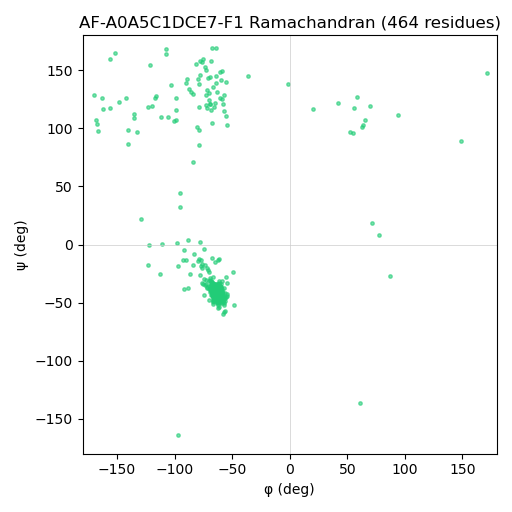5.44 272 LYS A N 1
ATOM 2054 C CA . LYS A 1 272 ? -35.992 2.321 82.222 1.00 95.44 272 LYS A CA 1
ATOM 2055 C C . LYS A 1 272 ? -35.947 1.540 80.909 1.00 95.44 272 LYS A C 1
ATOM 2057 O O . LYS A 1 272 ? -35.076 1.797 80.078 1.00 95.44 272 LYS A O 1
ATOM 2062 N N . LEU A 1 273 ? -36.856 0.584 80.709 1.00 96.56 273 LEU A N 1
ATOM 2063 C CA . LEU A 1 273 ? -36.940 -0.177 79.463 1.00 96.56 273 LEU A CA 1
ATOM 2064 C C . LEU A 1 273 ? -37.327 0.725 78.283 1.00 96.56 273 LEU A C 1
ATOM 2066 O O . LEU A 1 273 ? -36.740 0.606 77.206 1.00 96.56 273 LEU A O 1
ATOM 2070 N N . ALA A 1 274 ? -38.260 1.653 78.496 1.00 96.31 274 ALA A N 1
ATOM 2071 C CA . ALA A 1 274 ? -38.665 2.640 77.505 1.00 96.31 274 ALA A CA 1
ATOM 2072 C C . ALA A 1 274 ? -37.509 3.590 77.137 1.00 96.31 274 ALA A C 1
ATOM 2074 O O . ALA A 1 274 ? -37.202 3.733 75.955 1.00 96.31 274 ALA A O 1
ATOM 2075 N N . GLU A 1 275 ? -36.784 4.139 78.121 1.00 95.25 275 GLU A N 1
ATOM 2076 C CA . GLU A 1 275 ? -35.584 4.964 77.885 1.00 95.25 275 GLU A CA 1
ATOM 2077 C C . GLU A 1 275 ? -34.494 4.194 77.116 1.00 95.25 275 GLU A C 1
ATOM 2079 O O . GLU A 1 275 ? -33.935 4.699 76.139 1.00 95.25 275 GLU A O 1
ATOM 2084 N N . ARG A 1 276 ? -34.214 2.938 77.498 1.00 96.44 276 ARG A N 1
ATOM 2085 C CA . ARG A 1 276 ? -33.264 2.074 76.771 1.00 96.44 276 ARG A CA 1
ATOM 2086 C C . ARG A 1 276 ? -33.709 1.814 75.333 1.00 96.44 276 ARG A C 1
ATOM 2088 O O . ARG A 1 276 ? -32.865 1.802 74.440 1.00 96.44 276 ARG A O 1
ATOM 2095 N N . THR A 1 277 ? -35.008 1.628 75.110 1.00 96.25 277 THR A N 1
ATOM 2096 C CA . THR A 1 277 ? -35.579 1.416 73.772 1.00 96.25 277 THR A CA 1
ATOM 2097 C C . THR A 1 277 ? -35.437 2.671 72.912 1.00 96.25 277 THR A C 1
ATOM 2099 O O . THR A 1 277 ? -34.988 2.570 71.772 1.00 96.25 277 THR A O 1
ATOM 2102 N N . ALA A 1 278 ? -35.734 3.857 73.452 1.00 94.00 278 ALA A N 1
ATOM 2103 C CA . ALA A 1 278 ? -35.576 5.129 72.744 1.00 94.00 278 ALA A CA 1
ATOM 2104 C C . ALA A 1 278 ? -34.110 5.396 72.356 1.00 94.00 278 ALA A C 1
ATOM 2106 O O . ALA A 1 278 ? -33.827 5.757 71.211 1.00 94.00 278 ALA A O 1
ATOM 2107 N N . ASN A 1 279 ? -33.170 5.144 73.275 1.00 94.94 279 ASN A N 1
ATOM 2108 C CA . ASN A 1 279 ? -31.736 5.289 73.014 1.00 94.94 279 ASN A CA 1
ATOM 2109 C C . ASN A 1 279 ? -31.256 4.328 71.919 1.00 94.94 279 ASN A C 1
ATOM 2111 O O . ASN A 1 279 ? -30.670 4.775 70.934 1.00 94.94 279 ASN A O 1
ATOM 2115 N N . ALA A 1 280 ? -31.585 3.036 72.030 1.00 95.38 280 ALA A N 1
ATOM 2116 C CA . ALA A 1 280 ? -31.233 2.041 71.016 1.00 95.38 280 ALA A CA 1
ATOM 2117 C C . ALA A 1 280 ? -31.826 2.393 69.640 1.00 95.38 280 ALA A C 1
ATOM 2119 O O . ALA A 1 280 ? -31.151 2.300 68.618 1.00 95.38 280 ALA A O 1
ATOM 2120 N N . THR A 1 281 ? -33.070 2.872 69.606 1.00 95.75 281 THR A N 1
ATOM 2121 C CA . THR A 1 281 ? -33.732 3.303 68.366 1.00 95.75 281 THR A CA 1
ATOM 2122 C C . THR A 1 281 ? -33.027 4.508 67.737 1.00 95.75 281 THR A C 1
ATOM 2124 O O . THR A 1 281 ? -32.878 4.569 66.518 1.00 95.75 281 THR A O 1
ATOM 2127 N N . SER A 1 282 ? -32.536 5.446 68.554 1.00 94.44 282 SER A N 1
ATOM 2128 C CA . SER A 1 282 ? -31.758 6.598 68.088 1.00 94.44 282 SER A CA 1
ATOM 2129 C C . SER A 1 282 ? -30.407 6.195 67.491 1.00 94.44 282 SER A C 1
ATOM 2131 O O . SER A 1 282 ? -29.998 6.756 66.475 1.00 94.44 282 SER A O 1
ATOM 2133 N N . GLU A 1 283 ? -29.721 5.225 68.098 1.00 96.06 283 GLU A N 1
ATOM 2134 C CA . GLU A 1 283 ? -28.466 4.681 67.567 1.00 96.06 283 GLU A CA 1
ATOM 2135 C C . GLU A 1 283 ? -28.690 3.990 66.216 1.00 96.06 283 GLU A C 1
ATOM 2137 O O . GLU A 1 283 ? -27.983 4.276 65.248 1.00 96.06 283 GLU A O 1
ATOM 2142 N N . ILE A 1 284 ? -29.730 3.153 66.106 1.00 96.31 284 ILE A N 1
ATOM 2143 C CA . ILE A 1 284 ? -30.077 2.488 64.841 1.00 96.31 284 ILE A CA 1
ATOM 2144 C C . ILE A 1 284 ? -30.465 3.525 63.775 1.00 96.31 284 ILE A C 1
ATOM 2146 O O . ILE A 1 284 ? -30.047 3.400 62.626 1.00 96.31 284 ILE A O 1
ATOM 2150 N N . ALA A 1 285 ? -31.203 4.582 64.133 1.00 95.00 285 ALA A N 1
ATOM 2151 C CA . ALA A 1 285 ? -31.560 5.648 63.196 1.00 95.00 285 ALA A CA 1
ATOM 2152 C C . ALA A 1 285 ? -30.322 6.359 62.623 1.00 95.00 285 ALA A C 1
ATOM 2154 O O . ALA A 1 285 ? -30.286 6.663 61.430 1.00 95.00 285 ALA A O 1
ATOM 2155 N N . SER A 1 286 ? -29.281 6.567 63.439 1.00 96.25 286 SER A N 1
ATOM 2156 C CA . SER A 1 286 ? -28.005 7.118 62.968 1.00 96.25 286 SER A CA 1
ATOM 2157 C C . SER A 1 286 ? -27.320 6.195 61.955 1.00 96.25 286 SER A C 1
ATOM 2159 O O . SER A 1 286 ? -26.878 6.664 60.906 1.00 96.25 286 SER A O 1
ATOM 2161 N N . LEU A 1 287 ? -27.290 4.883 62.216 1.00 96.00 287 LEU A N 1
ATOM 2162 C CA . LEU A 1 287 ? -26.737 3.897 61.280 1.00 96.00 287 LEU A CA 1
ATOM 2163 C C . LEU A 1 287 ? -27.521 3.857 59.963 1.00 96.00 287 LEU A C 1
ATOM 2165 O O . LEU A 1 287 ? -26.924 3.823 58.889 1.00 96.00 287 LEU A O 1
ATOM 2169 N N . VAL A 1 288 ? -28.853 3.916 60.027 1.00 96.94 288 VAL A N 1
ATOM 2170 C CA . VAL A 1 288 ? -29.710 3.984 58.834 1.00 96.94 288 VAL A CA 1
ATOM 2171 C C . VAL A 1 288 ? -29.422 5.246 58.025 1.00 96.94 288 VAL A C 1
ATOM 2173 O O . VAL A 1 288 ? -29.322 5.163 56.803 1.00 96.94 288 VAL A O 1
ATOM 2176 N N . GLN A 1 289 ? -29.223 6.397 58.674 1.00 95.62 289 GLN A N 1
ATOM 2177 C CA . GLN A 1 289 ? -28.861 7.625 57.968 1.00 95.62 289 GLN A CA 1
ATOM 2178 C C . GLN A 1 289 ? -27.504 7.498 57.259 1.00 95.62 289 GLN A C 1
ATOM 2180 O O . GLN A 1 289 ? -27.403 7.853 56.088 1.00 95.62 289 GLN A O 1
ATOM 2185 N N . GLN A 1 290 ? -26.498 6.902 57.906 1.00 96.56 290 GLN A N 1
ATOM 2186 C CA . GLN A 1 290 ? -25.201 6.640 57.269 1.00 96.56 290 GLN A CA 1
ATOM 2187 C C . GLN A 1 290 ? -25.326 5.712 56.049 1.00 96.56 290 GLN A C 1
ATOM 2189 O O . GLN A 1 290 ? -24.680 5.945 55.028 1.00 96.56 290 GLN A O 1
ATOM 2194 N N . ILE A 1 291 ? -26.184 4.686 56.120 1.00 96.31 291 ILE A N 1
ATOM 2195 C CA . ILE A 1 291 ? -26.466 3.795 54.981 1.00 96.31 291 ILE A CA 1
ATOM 2196 C C . ILE A 1 291 ? -27.083 4.576 53.817 1.00 96.31 291 ILE A C 1
ATOM 2198 O O . ILE A 1 291 ? -26.714 4.344 52.665 1.00 96.31 291 ILE A O 1
ATOM 2202 N N . ARG A 1 292 ? -28.004 5.504 54.096 1.00 96.25 292 ARG A N 1
ATOM 2203 C CA . ARG A 1 292 ? -28.634 6.346 53.069 1.00 96.25 292 ARG A CA 1
ATOM 2204 C C . ARG A 1 292 ? -27.639 7.292 52.415 1.00 96.25 292 ARG A C 1
ATOM 2206 O O . ARG A 1 292 ? -27.576 7.345 51.190 1.00 96.25 292 ARG A O 1
ATOM 2213 N N . ASP A 1 293 ? -26.818 7.971 53.210 1.00 96.25 293 ASP A N 1
ATOM 2214 C CA . ASP A 1 293 ? -25.787 8.879 52.700 1.00 96.25 293 ASP A CA 1
ATOM 2215 C C . ASP A 1 293 ? -24.778 8.117 51.823 1.00 96.25 293 ASP A C 1
ATOM 2217 O O . ASP A 1 293 ? -24.469 8.539 50.704 1.00 96.25 293 ASP A O 1
ATOM 2221 N N . GLY A 1 294 ? -24.341 6.936 52.280 1.00 97.19 294 GLY A N 1
ATOM 2222 C CA . GLY A 1 294 ? -23.488 6.033 51.507 1.00 97.19 294 GLY A CA 1
ATOM 2223 C C . GLY A 1 294 ? -24.145 5.562 50.207 1.00 97.19 294 GLY A C 1
ATOM 2224 O O . GLY A 1 294 ? -23.521 5.617 49.150 1.00 97.19 294 GLY A O 1
ATOM 2225 N N . SER A 1 295 ? -25.423 5.175 50.259 1.00 97.31 295 SER A N 1
ATOM 2226 C CA . SER A 1 295 ? -26.192 4.746 49.081 1.00 97.31 295 SER A CA 1
ATOM 2227 C C . SER A 1 295 ? -26.348 5.879 48.064 1.00 97.31 295 SER A C 1
ATOM 2229 O O . SER A 1 295 ? -26.129 5.676 46.873 1.00 97.31 295 SER A O 1
ATOM 2231 N N . SER A 1 296 ? -26.664 7.093 48.515 1.00 96.38 296 SER A N 1
ATOM 2232 C CA . SER A 1 296 ? -26.778 8.272 47.650 1.00 96.38 296 SER A CA 1
ATOM 2233 C C . SER A 1 296 ? -25.462 8.567 46.920 1.00 96.38 296 SER A C 1
ATOM 2235 O O . SER A 1 296 ? -25.445 8.722 45.695 1.00 96.38 296 SER A O 1
ATOM 2237 N N . ASN A 1 297 ? -24.339 8.546 47.647 1.00 97.56 297 ASN A N 1
ATOM 2238 C CA . ASN A 1 297 ? -23.017 8.752 47.062 1.00 97.56 297 ASN A CA 1
ATOM 2239 C C . ASN A 1 297 ? -22.657 7.653 46.045 1.00 97.56 297 ASN A C 1
ATOM 2241 O O . ASN A 1 297 ? -22.296 7.957 44.907 1.00 97.56 297 ASN A O 1
ATOM 2245 N N . SER A 1 298 ? -22.821 6.376 46.409 1.00 98.00 298 SER A N 1
ATOM 2246 C CA . SER A 1 298 ? -22.544 5.255 45.501 1.00 98.00 298 SER A CA 1
ATOM 2247 C C . SER A 1 298 ? -23.415 5.295 44.247 1.00 98.00 298 SER A C 1
ATOM 2249 O O . SER A 1 298 ? -22.928 5.034 43.150 1.00 98.00 298 SER A O 1
ATOM 2251 N N . ARG A 1 299 ? -24.689 5.681 44.368 1.00 97.62 299 ARG A N 1
ATOM 2252 C CA . ARG A 1 299 ? -25.577 5.878 43.217 1.00 97.62 299 ARG A CA 1
ATOM 2253 C C . ARG A 1 299 ? -25.067 6.973 42.281 1.00 97.62 299 ARG A C 1
ATOM 2255 O O . ARG A 1 299 ? -25.083 6.775 41.069 1.00 97.62 299 ARG A O 1
ATOM 2262 N N . SER A 1 300 ? -24.622 8.109 42.821 1.00 97.44 300 SER A N 1
ATOM 2263 C CA . SER A 1 300 ? -24.049 9.193 42.014 1.00 97.44 300 SER A CA 1
ATOM 2264 C C . SER A 1 300 ? -22.822 8.715 41.235 1.00 97.44 300 SER A C 1
ATOM 2266 O O . SER A 1 300 ? -22.737 8.941 40.031 1.00 97.44 300 SER A O 1
ATOM 2268 N N . GLN A 1 301 ? -21.919 7.989 41.899 1.00 98.00 301 GLN A N 1
ATOM 2269 C CA . GLN A 1 301 ? -20.722 7.421 41.273 1.00 98.00 301 GLN A CA 1
ATOM 2270 C C . GLN A 1 301 ? -21.062 6.407 40.172 1.00 98.00 301 GLN A C 1
ATOM 2272 O O . GLN A 1 301 ? -20.435 6.416 39.117 1.00 98.00 301 GLN A O 1
ATOM 2277 N N . MET A 1 302 ? -22.076 5.558 40.377 1.00 97.81 302 MET A N 1
AT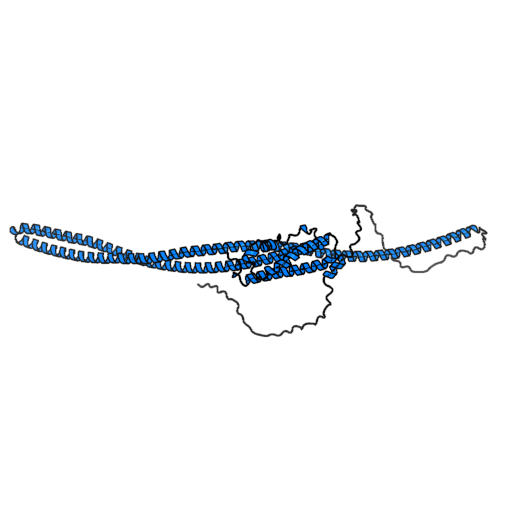OM 2278 C CA . MET A 1 302 ? -22.517 4.601 39.353 1.00 97.81 302 MET A CA 1
ATOM 2279 C C . MET A 1 302 ? -23.116 5.293 38.122 1.00 97.81 302 MET A C 1
ATOM 2281 O O . MET A 1 302 ? -22.867 4.866 36.997 1.00 97.81 302 MET A O 1
ATOM 2285 N N . ASN A 1 303 ? -23.867 6.381 38.309 1.00 97.06 303 ASN A N 1
ATOM 2286 C CA . ASN A 1 303 ? -24.391 7.170 37.192 1.00 97.06 303 ASN A CA 1
ATOM 2287 C C . ASN A 1 303 ? -23.279 7.885 36.412 1.00 97.06 303 ASN A C 1
ATOM 2289 O O . ASN A 1 303 ? -23.323 7.922 35.183 1.00 97.06 303 ASN A O 1
ATOM 2293 N N . GLU A 1 304 ? -22.275 8.429 37.104 1.00 97.94 304 GLU A N 1
ATOM 2294 C CA . GLU A 1 304 ? -21.105 9.031 36.458 1.00 97.94 304 GLU A CA 1
ATOM 2295 C C . GLU A 1 304 ? -20.325 7.993 35.643 1.00 97.94 304 GLU A C 1
ATOM 2297 O O . GLU A 1 304 ? -20.030 8.230 34.470 1.00 97.94 304 GLU A O 1
ATOM 2302 N N . LEU A 1 305 ? -20.075 6.814 36.223 1.00 97.94 305 LEU A N 1
ATOM 2303 C CA . LEU A 1 305 ? -19.413 5.705 35.539 1.00 97.94 305 LEU A CA 1
ATOM 2304 C C . LEU A 1 305 ? -20.186 5.266 34.288 1.00 97.94 305 LEU A C 1
ATOM 2306 O O . LEU A 1 305 ? -19.578 5.053 33.240 1.00 97.94 305 LEU A O 1
ATOM 2310 N N . ALA A 1 306 ? -21.519 5.188 34.363 1.00 97.69 306 ALA A N 1
ATOM 2311 C CA . ALA A 1 306 ? -22.356 4.875 33.207 1.00 97.69 306 ALA A CA 1
ATOM 2312 C C . ALA A 1 306 ? -22.206 5.918 32.083 1.00 97.69 306 ALA A C 1
ATOM 2314 O O . ALA A 1 306 ? -22.078 5.559 30.910 1.00 97.69 306 ALA A O 1
ATOM 2315 N N . GLY A 1 307 ? -22.176 7.207 32.440 1.00 97.06 307 GLY A N 1
ATOM 2316 C CA . GLY A 1 307 ? -21.959 8.298 31.490 1.00 97.06 307 GLY A CA 1
ATOM 2317 C C . GLY A 1 307 ? -20.583 8.234 30.821 1.00 97.06 307 GLY A C 1
ATOM 2318 O O . GLY A 1 307 ? -20.489 8.328 29.597 1.00 97.06 307 GLY A O 1
ATOM 2319 N N . GLN A 1 308 ? -19.526 8.009 31.606 1.00 97.94 308 GLN A N 1
ATOM 2320 C CA . GLN A 1 308 ? -18.157 7.860 31.099 1.00 97.94 308 GLN A CA 1
ATOM 2321 C C . GLN A 1 308 ? -18.016 6.640 30.183 1.00 97.94 308 GLN A C 1
ATOM 2323 O O . GLN A 1 308 ? -17.445 6.747 29.100 1.00 97.94 308 GLN A O 1
ATOM 2328 N N . ALA A 1 309 ? -18.577 5.495 30.577 1.00 98.19 309 ALA A N 1
ATOM 2329 C CA . ALA A 1 309 ? -18.548 4.277 29.775 1.00 98.19 309 ALA A CA 1
ATOM 2330 C C . ALA A 1 309 ? -19.260 4.467 28.423 1.00 98.19 309 ALA A C 1
ATOM 2332 O O . ALA A 1 309 ? -18.722 4.085 27.383 1.00 98.19 309 ALA A O 1
ATOM 2333 N N . SER A 1 310 ? -20.415 5.144 28.407 1.00 97.19 310 SER A N 1
ATOM 2334 C CA . SER A 1 310 ? -21.116 5.489 27.163 1.00 97.19 310 SER A CA 1
ATOM 2335 C C . SER A 1 310 ? -20.282 6.417 26.269 1.00 97.19 310 SER A C 1
ATOM 2337 O O . SER A 1 310 ? -20.175 6.179 25.065 1.00 97.19 310 SER A O 1
ATOM 2339 N N . GLN A 1 311 ? -19.623 7.426 26.847 1.00 97.69 311 GLN A N 1
ATOM 2340 C CA . GLN A 1 311 ? -18.730 8.311 26.098 1.00 97.69 311 GLN A CA 1
ATOM 2341 C C . GLN A 1 311 ? -17.540 7.553 25.493 1.00 97.69 311 GLN A C 1
ATOM 2343 O O . GLN A 1 311 ? -17.251 7.712 24.308 1.00 97.69 311 GLN A O 1
ATOM 2348 N N . TYR A 1 312 ? -16.885 6.678 26.259 1.00 97.62 312 TYR A N 1
ATOM 2349 C CA . TYR A 1 312 ? -15.782 5.867 25.742 1.00 97.62 312 TYR A CA 1
ATOM 2350 C C . TYR A 1 312 ? -16.231 4.879 24.661 1.00 97.62 312 TYR A C 1
ATOM 2352 O O . TYR A 1 312 ? -15.484 4.631 23.715 1.00 97.62 312 TYR A O 1
ATOM 2360 N N . SER A 1 313 ? -17.451 4.343 24.753 1.00 97.56 313 SER A N 1
ATOM 2361 C CA . SER A 1 313 ? -18.011 3.501 23.693 1.00 97.56 313 SER A CA 1
ATOM 2362 C C . SER A 1 313 ? -18.142 4.280 22.376 1.00 97.56 313 SER A C 1
ATOM 2364 O O . SER A 1 313 ? -17.686 3.801 21.333 1.00 97.56 313 SER A O 1
ATOM 2366 N N . GLN A 1 314 ? -18.648 5.521 22.431 1.00 96.06 314 GLN A N 1
ATOM 2367 C CA . GLN A 1 314 ? -18.724 6.423 21.272 1.00 96.06 314 GLN A CA 1
ATOM 2368 C C . GLN A 1 314 ? -17.339 6.775 20.710 1.00 96.06 314 GLN A C 1
ATOM 2370 O O . GLN A 1 314 ? -17.158 6.835 19.491 1.00 96.06 314 GLN A O 1
ATOM 2375 N N . ASP A 1 315 ? -16.346 6.996 21.573 1.00 96.50 315 ASP A N 1
ATOM 2376 C CA . ASP A 1 315 ? -14.961 7.233 21.156 1.00 96.50 315 ASP A CA 1
ATOM 2377 C C . ASP A 1 315 ? -14.387 6.025 20.410 1.00 96.50 315 ASP A C 1
ATOM 2379 O O . ASP A 1 315 ? -13.776 6.188 19.351 1.00 96.50 315 ASP A O 1
ATOM 2383 N N . GLY A 1 316 ? -14.649 4.814 20.907 1.00 96.62 316 GLY A N 1
ATOM 2384 C CA . GLY A 1 316 ? -14.278 3.580 20.222 1.00 96.62 316 GLY A CA 1
ATOM 2385 C C . GLY A 1 316 ? -14.972 3.433 18.862 1.00 96.62 316 GLY A C 1
ATOM 2386 O O . GLY A 1 316 ? -14.304 3.132 17.876 1.00 96.62 316 GLY A O 1
ATOM 2387 N N . MET A 1 317 ? -16.257 3.785 18.735 1.00 95.00 317 MET A N 1
ATOM 2388 C CA . MET A 1 317 ? -16.948 3.773 17.434 1.00 95.00 317 MET A CA 1
ATOM 2389 C C . MET A 1 317 ? -16.299 4.735 16.424 1.00 95.00 317 MET A C 1
ATOM 2391 O O . MET A 1 317 ? -16.117 4.390 15.255 1.00 95.00 317 MET A O 1
ATOM 2395 N N . ARG A 1 318 ? -15.888 5.933 16.864 1.00 96.00 318 ARG A N 1
ATOM 2396 C CA . ARG A 1 318 ? -15.149 6.888 16.013 1.00 96.00 318 ARG A CA 1
ATOM 2397 C C . ARG A 1 318 ? -13.765 6.364 15.622 1.00 96.00 318 ARG A C 1
ATOM 2399 O O . ARG A 1 318 ? -13.312 6.569 14.491 1.00 96.00 318 ARG A O 1
ATOM 2406 N N . ALA A 1 319 ? -13.088 5.671 16.535 1.00 95.38 319 ALA A N 1
ATOM 2407 C CA . ALA A 1 319 ? -11.826 5.005 16.238 1.00 95.38 319 ALA A CA 1
ATOM 2408 C C . ALA A 1 319 ? -12.016 3.876 15.207 1.00 95.38 319 ALA A C 1
ATOM 2410 O O . ALA A 1 319 ? -11.224 3.782 14.268 1.00 95.38 319 ALA A O 1
ATOM 2411 N N . ALA A 1 320 ? -13.092 3.090 15.299 1.00 94.69 320 ALA A N 1
ATOM 2412 C CA . ALA A 1 320 ? -13.430 2.059 14.318 1.00 94.69 320 ALA A CA 1
ATOM 2413 C C . ALA A 1 320 ? -13.700 2.646 12.918 1.00 94.69 320 ALA A C 1
ATOM 2415 O O . ALA A 1 320 ? -13.202 2.113 11.923 1.00 94.69 320 ALA A O 1
ATOM 2416 N N . GLU A 1 321 ? -14.395 3.788 12.821 1.00 94.44 321 GLU A N 1
ATOM 2417 C CA . GLU A 1 321 ? -14.573 4.508 11.547 1.00 94.44 321 GLU A CA 1
ATOM 2418 C C . GLU A 1 321 ? -13.223 4.955 10.960 1.00 94.44 321 GLU A C 1
ATOM 2420 O O . GLU A 1 321 ? -12.963 4.809 9.764 1.00 94.44 321 GLU A O 1
ATOM 2425 N N . THR A 1 322 ? -12.319 5.452 11.807 1.00 95.19 322 THR A N 1
ATOM 2426 C CA . THR A 1 322 ? -10.967 5.846 11.380 1.00 95.19 322 THR A CA 1
ATOM 2427 C C . THR A 1 322 ? -10.174 4.644 10.861 1.00 95.19 322 THR A C 1
ATOM 2429 O O . THR A 1 322 ? -9.504 4.748 9.833 1.00 95.19 322 THR A O 1
ATOM 2432 N N . MET A 1 323 ? -10.297 3.480 11.505 1.00 94.00 323 MET A N 1
ATOM 2433 C CA . MET A 1 323 ? -9.693 2.233 11.024 1.00 94.00 323 MET A CA 1
ATOM 2434 C C . MET A 1 323 ? -10.275 1.791 9.676 1.00 94.00 323 MET A C 1
ATOM 2436 O O . MET A 1 323 ? -9.539 1.275 8.837 1.00 94.00 323 MET A O 1
ATOM 2440 N N . HIS A 1 324 ? -11.565 2.030 9.425 1.00 92.75 324 HIS A N 1
ATOM 2441 C CA . HIS A 1 324 ? -12.171 1.784 8.114 1.00 92.75 324 HIS A CA 1
ATOM 2442 C C . HIS A 1 324 ? -11.528 2.651 7.024 1.00 92.75 324 HIS A C 1
ATOM 2444 O O . HIS A 1 324 ? -11.105 2.136 5.993 1.00 92.75 324 HIS A O 1
ATOM 2450 N N . ARG A 1 325 ? -11.338 3.948 7.293 1.00 94.62 325 ARG A N 1
ATOM 2451 C CA . ARG A 1 325 ? -10.642 4.856 6.365 1.00 94.62 325 ARG A CA 1
ATOM 2452 C C . ARG A 1 325 ? -9.193 4.433 6.110 1.00 94.62 325 ARG A C 1
ATOM 2454 O O . ARG A 1 325 ? -8.711 4.564 4.989 1.00 94.62 325 ARG A O 1
ATOM 2461 N N . LEU A 1 326 ? -8.494 3.914 7.122 1.00 93.81 326 LEU A N 1
ATOM 2462 C CA . LEU A 1 326 ? -7.134 3.386 6.954 1.00 93.81 326 LEU A CA 1
ATOM 2463 C C . LEU A 1 326 ? -7.091 2.143 6.058 1.00 93.81 326 LEU A C 1
ATOM 2465 O O . LEU A 1 326 ? -6.153 2.000 5.272 1.00 93.81 326 LEU A O 1
ATOM 2469 N N . LEU A 1 327 ? -8.102 1.275 6.128 1.00 92.75 327 LEU A N 1
ATOM 2470 C CA . LEU A 1 327 ? -8.226 0.132 5.220 1.00 92.75 327 LEU A CA 1
ATOM 2471 C C . LEU A 1 327 ? -8.445 0.580 3.776 1.00 92.75 327 LEU A C 1
ATOM 2473 O O . LEU A 1 327 ? -7.780 0.062 2.879 1.00 92.75 327 LEU A O 1
ATOM 2477 N N . ASP A 1 328 ? -9.304 1.575 3.556 1.00 92.31 328 ASP A N 1
ATOM 2478 C CA . ASP A 1 328 ? -9.525 2.138 2.222 1.00 92.31 328 ASP A CA 1
ATOM 2479 C C . ASP A 1 328 ? -8.235 2.745 1.658 1.00 92.31 328 ASP A C 1
ATOM 2481 O O . ASP A 1 328 ? -7.845 2.449 0.528 1.00 92.31 328 ASP A O 1
ATOM 2485 N N . ILE A 1 329 ? -7.519 3.541 2.460 1.00 92.62 329 ILE A N 1
ATOM 2486 C CA . ILE A 1 329 ? -6.227 4.123 2.068 1.00 92.62 329 ILE A CA 1
ATOM 2487 C C . ILE A 1 329 ? -5.206 3.026 1.748 1.00 92.62 329 ILE A C 1
ATOM 2489 O O . ILE A 1 329 ? -4.506 3.130 0.743 1.00 92.62 329 ILE A O 1
ATOM 2493 N N . SER A 1 330 ? -5.136 1.966 2.556 1.00 92.31 330 SER A N 1
ATOM 2494 C CA . SER A 1 330 ? -4.208 0.848 2.332 1.00 92.31 330 SER A CA 1
ATOM 2495 C C . SER A 1 330 ? -4.533 0.093 1.038 1.00 92.31 330 SER A C 1
ATOM 2497 O O . SER A 1 330 ? -3.628 -0.205 0.264 1.00 92.31 330 SER A O 1
ATOM 2499 N N . SER A 1 331 ? -5.818 -0.117 0.739 1.00 90.25 331 SER A N 1
ATOM 2500 C CA . SER A 1 331 ? -6.291 -0.701 -0.526 1.00 90.25 331 SER A CA 1
ATOM 2501 C C . SER A 1 331 ? -5.954 0.179 -1.736 1.00 90.25 331 SER A C 1
ATOM 2503 O O . SER A 1 331 ? -5.507 -0.302 -2.778 1.00 90.25 331 SER A O 1
ATOM 2505 N N . HIS A 1 332 ? -6.113 1.499 -1.611 1.00 90.12 332 HIS A N 1
ATOM 2506 C CA . HIS A 1 332 ? -5.685 2.438 -2.648 1.00 90.12 332 HIS A CA 1
ATOM 2507 C C . HIS A 1 332 ? -4.163 2.439 -2.839 1.00 90.12 332 HIS A C 1
ATOM 2509 O O . HIS A 1 332 ? -3.689 2.507 -3.975 1.00 90.12 332 HIS A O 1
ATOM 2515 N N . MET A 1 333 ? -3.402 2.337 -1.748 1.00 91.50 333 MET A N 1
ATOM 2516 C CA . MET A 1 333 ? -1.945 2.259 -1.780 1.00 91.50 333 MET A CA 1
ATOM 2517 C C . MET A 1 333 ? -1.467 0.972 -2.456 1.00 91.50 333 MET A C 1
ATOM 2519 O O . MET A 1 333 ? -0.581 1.042 -3.300 1.00 91.50 333 MET A O 1
ATOM 2523 N N . GLU A 1 334 ? -2.090 -0.172 -2.167 1.00 89.25 334 GLU A N 1
ATOM 2524 C CA . GLU A 1 334 ? -1.787 -1.457 -2.808 1.00 89.25 334 GLU A CA 1
ATOM 2525 C C . GLU A 1 334 ? -1.920 -1.368 -4.336 1.00 89.25 334 GLU A C 1
ATOM 2527 O O . GLU A 1 334 ? -0.973 -1.686 -5.060 1.00 89.25 334 GLU A O 1
ATOM 2532 N N . LYS A 1 335 ? -3.028 -0.805 -4.834 1.00 89.25 335 LYS A N 1
ATOM 2533 C CA . LYS A 1 335 ? -3.247 -0.571 -6.273 1.00 89.25 335 LYS A CA 1
ATOM 2534 C C . LYS A 1 335 ? -2.216 0.378 -6.885 1.00 89.25 335 LYS A C 1
ATOM 2536 O O . LYS A 1 335 ? -1.675 0.102 -7.956 1.00 89.25 335 LYS A O 1
ATOM 2541 N N . ALA A 1 336 ? -1.932 1.498 -6.218 1.00 90.50 336 ALA A N 1
ATOM 2542 C CA . ALA A 1 336 ? -0.975 2.488 -6.708 1.00 90.50 336 ALA A CA 1
ATOM 2543 C C . ALA A 1 336 ? 0.454 1.923 -6.768 1.00 90.50 336 ALA A C 1
ATOM 2545 O O . ALA A 1 336 ? 1.180 2.167 -7.736 1.00 90.50 336 ALA A O 1
ATOM 2546 N N . VAL A 1 337 ? 0.845 1.132 -5.767 1.00 91.75 337 VAL A N 1
ATOM 2547 C CA . VAL A 1 337 ? 2.143 0.455 -5.728 1.00 91.75 337 VAL A CA 1
ATOM 2548 C C . VAL A 1 337 ? 2.221 -0.629 -6.798 1.00 91.75 337 VAL A C 1
ATOM 2550 O O . VAL A 1 337 ? 3.226 -0.687 -7.501 1.00 91.75 337 VAL A O 1
ATOM 2553 N N . ALA A 1 338 ? 1.176 -1.439 -6.986 1.00 89.75 338 ALA A N 1
ATOM 2554 C CA . ALA A 1 338 ? 1.139 -2.451 -8.043 1.00 89.75 338 ALA A CA 1
ATOM 2555 C C . ALA A 1 338 ? 1.312 -1.823 -9.437 1.00 89.75 338 ALA A C 1
ATOM 2557 O O . ALA A 1 338 ? 2.129 -2.284 -10.237 1.00 89.75 338 ALA A O 1
ATOM 2558 N N . SER A 1 339 ? 0.608 -0.719 -9.698 1.00 91.31 339 SER A N 1
ATOM 2559 C CA . SER A 1 339 ? 0.729 0.040 -10.944 1.00 91.31 339 SER A CA 1
ATOM 2560 C C . SER A 1 339 ? 2.130 0.632 -11.127 1.00 91.31 339 SER A C 1
ATOM 2562 O O . SER A 1 339 ? 2.737 0.505 -12.191 1.00 91.31 339 SER A O 1
ATOM 2564 N N . SER A 1 340 ? 2.685 1.228 -10.068 1.00 92.19 340 SER A N 1
ATOM 2565 C CA . SER A 1 340 ? 4.035 1.806 -10.084 1.00 92.19 340 SER A CA 1
ATOM 2566 C C . SER A 1 340 ? 5.118 0.740 -10.271 1.00 92.19 340 SER A C 1
ATOM 2568 O O . SER A 1 340 ? 6.107 0.973 -10.966 1.00 92.19 340 SER A O 1
ATOM 2570 N N . ALA A 1 341 ? 4.928 -0.448 -9.690 1.00 91.31 341 ALA A N 1
ATOM 2571 C CA . ALA A 1 341 ? 5.816 -1.591 -9.854 1.00 91.31 341 ALA A CA 1
ATOM 2572 C C . ALA A 1 341 ? 5.815 -2.092 -11.303 1.00 91.31 341 ALA A C 1
ATOM 2574 O O . ALA A 1 341 ? 6.889 -2.308 -11.867 1.00 91.31 341 ALA A O 1
ATOM 2575 N N . LEU A 1 342 ? 4.638 -2.213 -11.930 1.00 92.06 342 LEU A N 1
ATOM 2576 C CA . LEU A 1 342 ? 4.528 -2.578 -13.343 1.00 92.06 342 LEU A CA 1
ATOM 2577 C C . LEU A 1 342 ? 5.204 -1.540 -14.246 1.00 92.06 342 LEU A C 1
ATOM 2579 O O . LEU A 1 342 ? 6.000 -1.917 -15.106 1.00 92.06 342 LEU A O 1
ATOM 2583 N N . ARG A 1 343 ? 4.935 -0.244 -14.040 1.00 93.69 343 ARG A N 1
ATOM 2584 C CA . ARG A 1 343 ? 5.590 0.843 -14.785 1.00 93.69 343 ARG A CA 1
ATOM 2585 C C . ARG A 1 343 ? 7.106 0.776 -14.633 1.00 93.69 343 ARG A C 1
ATOM 2587 O O . ARG A 1 343 ? 7.819 0.760 -15.633 1.00 93.69 343 ARG A O 1
ATOM 2594 N N . GLY A 1 344 ? 7.599 0.669 -13.399 1.00 93.00 344 GLY A N 1
ATOM 2595 C CA . GLY A 1 344 ? 9.026 0.546 -13.107 1.00 93.00 344 GLY A CA 1
ATOM 2596 C C . GLY A 1 344 ? 9.665 -0.668 -13.785 1.00 93.00 344 GLY A C 1
ATOM 2597 O O . GLY A 1 344 ? 10.742 -0.545 -14.368 1.00 93.00 344 GLY A O 1
ATOM 2598 N N . PHE A 1 345 ? 8.985 -1.818 -13.780 1.00 92.94 345 PHE A N 1
ATOM 2599 C CA . PHE A 1 345 ? 9.429 -3.007 -14.505 1.00 92.94 345 PHE A CA 1
ATOM 2600 C C . PHE A 1 345 ? 9.485 -2.769 -16.019 1.00 92.94 345 PHE A C 1
ATOM 2602 O O . PHE A 1 345 ? 10.483 -3.114 -16.651 1.00 92.94 345 PHE A O 1
ATOM 2609 N N . CYS A 1 346 ? 8.451 -2.157 -16.603 1.00 95.00 346 CYS A N 1
ATOM 2610 C CA . CYS A 1 346 ? 8.410 -1.864 -18.033 1.00 95.00 346 CYS A CA 1
ATOM 2611 C C . CYS A 1 346 ? 9.545 -0.920 -18.440 1.00 95.00 346 CYS A C 1
ATOM 2613 O O . CYS A 1 346 ? 10.247 -1.211 -19.406 1.00 95.00 346 CYS A O 1
ATOM 2615 N N . GLU A 1 347 ? 9.789 0.159 -17.691 1.00 95.50 347 GLU A N 1
ATOM 2616 C CA . GLU A 1 347 ? 10.905 1.075 -17.965 1.00 95.50 347 GLU A CA 1
ATOM 2617 C C . GLU A 1 347 ? 12.266 0.385 -17.842 1.00 95.50 347 GLU A C 1
ATOM 2619 O O . GLU A 1 347 ? 13.145 0.560 -18.690 1.00 95.50 347 GLU A O 1
ATOM 2624 N N . LEU A 1 348 ? 12.428 -0.467 -16.831 1.00 95.38 348 LEU A N 1
ATOM 2625 C CA . LEU A 1 348 ? 13.643 -1.248 -16.649 1.00 95.38 348 LEU A CA 1
ATOM 2626 C C . LEU A 1 348 ? 13.870 -2.227 -17.813 1.00 95.38 348 LEU A C 1
ATOM 2628 O O . LEU A 1 348 ? 14.971 -2.285 -18.358 1.00 95.38 348 LEU A O 1
ATOM 2632 N N . ALA A 1 349 ? 12.828 -2.936 -18.251 1.00 96.50 349 ALA A N 1
ATOM 2633 C CA . ALA A 1 349 ? 12.893 -3.834 -19.399 1.00 96.50 349 ALA A CA 1
ATOM 2634 C C . ALA A 1 349 ? 13.208 -3.078 -20.701 1.00 96.50 349 ALA A C 1
ATOM 2636 O O . ALA A 1 349 ? 13.999 -3.563 -21.512 1.00 96.50 349 ALA A O 1
ATOM 2637 N N . LYS A 1 350 ? 12.655 -1.875 -20.909 1.00 97.38 350 LYS A N 1
ATOM 2638 C CA . LYS A 1 350 ? 13.006 -1.029 -22.063 1.00 97.38 350 LYS A CA 1
ATOM 2639 C C . LYS A 1 350 ? 14.485 -0.643 -22.040 1.00 97.38 350 LYS A C 1
ATOM 2641 O O . LYS A 1 350 ? 15.148 -0.762 -23.071 1.00 97.38 350 LYS A O 1
ATOM 2646 N N . LEU A 1 351 ? 15.021 -0.232 -20.885 1.00 96.69 351 LEU A N 1
ATOM 2647 C CA . LEU A 1 351 ? 16.449 0.073 -20.750 1.00 96.69 351 LEU A CA 1
ATOM 2648 C C . LEU A 1 351 ? 17.329 -1.156 -20.981 1.00 96.69 351 LEU A C 1
ATOM 2650 O O . LEU A 1 351 ? 18.330 -1.039 -21.687 1.00 96.69 351 LEU A O 1
ATOM 2654 N N . ASP A 1 352 ? 16.943 -2.328 -20.467 1.00 97.06 352 ASP A N 1
ATOM 2655 C CA . ASP A 1 352 ? 17.653 -3.587 -20.725 1.00 97.06 352 ASP A CA 1
ATOM 2656 C C . ASP A 1 352 ? 17.787 -3.839 -22.237 1.00 97.06 352 ASP A C 1
ATOM 2658 O O . ASP A 1 352 ? 18.868 -4.182 -22.714 1.00 97.06 352 ASP A O 1
ATOM 2662 N N . HIS A 1 353 ? 16.722 -3.599 -23.008 1.00 97.19 353 HIS A N 1
ATOM 2663 C CA . HIS A 1 353 ? 16.720 -3.775 -24.464 1.00 97.19 353 HIS A CA 1
ATOM 2664 C C . HIS A 1 353 ? 17.498 -2.687 -25.211 1.00 97.19 353 HIS A C 1
ATOM 2666 O O . HIS A 1 353 ? 18.141 -2.974 -26.223 1.00 97.19 353 HIS A O 1
ATOM 2672 N N . ILE A 1 354 ? 17.478 -1.443 -24.725 1.00 96.50 354 ILE A N 1
ATOM 2673 C CA . ILE A 1 354 ? 18.319 -0.373 -25.274 1.00 96.50 354 ILE A CA 1
ATOM 2674 C C . ILE A 1 354 ? 19.795 -0.729 -25.074 1.00 96.50 354 ILE A C 1
ATOM 2676 O O . ILE A 1 354 ? 20.561 -0.677 -26.035 1.00 96.50 354 ILE A O 1
ATOM 2680 N N . ILE A 1 355 ? 20.181 -1.163 -23.871 1.00 95.62 355 ILE A N 1
ATOM 2681 C CA . ILE A 1 355 ? 21.540 -1.625 -23.553 1.00 95.62 355 ILE A CA 1
ATOM 2682 C C . ILE A 1 355 ? 21.902 -2.854 -24.392 1.00 95.62 355 ILE A C 1
ATOM 2684 O O . ILE A 1 355 ? 23.006 -2.918 -24.930 1.00 95.62 355 ILE A O 1
ATOM 2688 N N . PHE A 1 356 ? 20.976 -3.799 -24.567 1.00 96.69 356 PHE A N 1
ATOM 2689 C CA . PHE A 1 356 ? 21.173 -4.992 -25.392 1.00 96.69 356 PHE A CA 1
ATOM 2690 C C . PHE A 1 356 ? 21.525 -4.642 -26.846 1.00 96.69 356 PHE A C 1
ATOM 2692 O O . PHE A 1 356 ? 22.536 -5.120 -27.359 1.00 96.69 356 PHE A O 1
ATOM 2699 N N . LYS A 1 357 ? 20.780 -3.730 -27.487 1.00 95.38 357 LYS A N 1
ATOM 2700 C CA . LYS A 1 357 ? 21.145 -3.204 -28.818 1.00 95.38 357 LYS A CA 1
ATOM 2701 C C . LYS A 1 357 ? 22.472 -2.452 -28.802 1.00 95.38 357 LYS A C 1
ATOM 2703 O O . LYS A 1 357 ? 23.263 -2.556 -29.736 1.00 95.38 357 LYS A O 1
ATOM 2708 N N . PHE A 1 358 ? 22.735 -1.697 -27.738 1.00 94.31 358 PHE A N 1
ATOM 2709 C CA . PHE A 1 358 ? 23.974 -0.939 -27.594 1.00 94.31 358 PHE A CA 1
ATOM 2710 C C . PHE A 1 358 ? 25.210 -1.844 -27.571 1.00 94.31 358 PHE A C 1
ATOM 2712 O O . PHE A 1 358 ? 26.240 -1.479 -28.136 1.00 94.31 358 PHE A O 1
ATOM 2719 N N . ARG A 1 359 ? 25.108 -3.043 -26.979 1.00 94.69 359 ARG A N 1
ATOM 2720 C CA . ARG A 1 359 ? 26.165 -4.071 -27.028 1.00 94.69 359 ARG A CA 1
ATOM 2721 C C . ARG A 1 359 ? 26.487 -4.468 -28.470 1.00 94.69 359 ARG A C 1
ATOM 2723 O O . ARG A 1 359 ? 27.659 -4.498 -28.834 1.00 94.69 359 ARG A O 1
ATOM 2730 N N . VAL A 1 360 ? 25.467 -4.649 -29.315 1.00 96.06 360 VAL A N 1
ATOM 2731 C CA . VAL A 1 360 ? 25.650 -4.922 -30.753 1.00 96.06 360 VAL A CA 1
ATOM 2732 C C . VAL A 1 360 ? 26.358 -3.760 -31.452 1.00 96.06 360 VAL A C 1
ATOM 2734 O O . VAL A 1 360 ? 27.372 -3.971 -32.115 1.00 96.06 360 VAL A O 1
ATOM 2737 N N . TYR A 1 361 ? 25.896 -2.521 -31.251 1.00 94.62 361 TYR A N 1
ATOM 2738 C CA . TYR A 1 361 ? 26.544 -1.344 -31.843 1.00 94.62 361 TYR A CA 1
ATOM 2739 C C . TYR A 1 361 ? 28.003 -1.186 -31.424 1.00 94.62 361 TYR A C 1
ATOM 2741 O O . TYR A 1 361 ? 28.840 -0.842 -32.254 1.00 94.62 361 TYR A O 1
ATOM 2749 N N . LYS A 1 362 ? 28.332 -1.457 -30.156 1.00 92.56 362 LYS A N 1
ATOM 2750 C CA . LYS A 1 362 ? 29.717 -1.396 -29.680 1.00 92.56 362 LYS A CA 1
ATOM 2751 C C . LYS A 1 362 ? 30.622 -2.351 -30.450 1.00 92.56 362 LYS A C 1
ATOM 2753 O O . LYS A 1 362 ? 31.725 -1.944 -30.796 1.00 92.56 362 LYS A O 1
ATOM 2758 N N . VAL A 1 363 ? 30.178 -3.576 -30.732 1.00 94.19 363 VAL A N 1
ATOM 2759 C CA . VAL A 1 363 ? 30.970 -4.531 -31.524 1.00 94.19 363 VAL A CA 1
ATOM 2760 C C . VAL A 1 363 ? 31.121 -4.041 -32.965 1.00 94.19 363 VAL A C 1
ATOM 2762 O O . VAL A 1 363 ? 32.247 -3.909 -33.430 1.00 94.19 363 VAL A O 1
ATOM 2765 N N . LEU A 1 364 ? 30.025 -3.644 -33.626 1.00 92.81 364 LEU A N 1
ATOM 2766 C CA . LEU A 1 364 ? 30.058 -3.151 -35.015 1.00 92.81 364 LEU A CA 1
ATOM 2767 C C . LEU A 1 364 ? 30.963 -1.918 -35.212 1.00 92.81 364 LEU A C 1
ATOM 2769 O O . LEU A 1 364 ? 31.535 -1.726 -36.286 1.00 92.81 364 LEU A O 1
ATOM 2773 N N . LEU A 1 365 ? 31.085 -1.077 -34.181 1.00 89.69 365 LEU A N 1
ATOM 2774 C CA . LEU A 1 365 ? 31.930 0.122 -34.167 1.00 89.69 365 LEU A CA 1
ATOM 2775 C C . LEU A 1 365 ? 33.373 -0.148 -33.696 1.00 89.69 365 LEU A C 1
ATOM 2777 O O . LEU A 1 365 ? 34.144 0.799 -33.539 1.00 89.69 365 LEU A O 1
ATOM 2781 N N . GLY A 1 366 ? 33.747 -1.403 -33.427 1.00 88.44 366 GLY A N 1
ATOM 2782 C CA . GLY A 1 366 ? 35.087 -1.771 -32.956 1.00 88.44 366 GLY A CA 1
ATOM 2783 C C . GLY A 1 366 ? 35.391 -1.363 -31.507 1.00 88.44 366 GLY A C 1
ATOM 2784 O O . GLY A 1 366 ? 36.551 -1.297 -31.108 1.00 88.44 366 GLY A O 1
ATOM 2785 N N . LEU A 1 367 ? 34.361 -1.079 -30.705 1.00 86.88 367 LEU A N 1
ATOM 2786 C CA . LEU A 1 367 ? 34.450 -0.696 -29.288 1.00 86.88 367 LEU A CA 1
ATOM 2787 C C . LEU A 1 367 ? 34.202 -1.871 -28.321 1.00 86.88 367 LEU A C 1
ATOM 2789 O O . LEU A 1 367 ? 34.165 -1.676 -27.104 1.00 86.88 367 LEU A O 1
ATOM 2793 N N . GLY A 1 368 ? 33.975 -3.077 -28.840 1.00 87.88 368 GLY A N 1
ATOM 2794 C CA . GLY A 1 368 ? 33.692 -4.284 -28.067 1.00 87.88 368 GLY A CA 1
ATOM 2795 C C . GLY A 1 368 ? 34.152 -5.542 -28.798 1.00 87.88 368 GLY A C 1
ATOM 2796 O O . GLY A 1 368 ? 34.446 -5.492 -29.986 1.00 87.88 368 GLY A O 1
ATOM 2797 N N . GLN A 1 369 ? 34.233 -6.654 -28.070 1.00 91.25 369 GLN A N 1
ATOM 2798 C CA . GLN A 1 369 ? 34.701 -7.958 -28.569 1.00 91.25 369 GLN A CA 1
ATOM 2799 C C . GLN A 1 369 ? 33.711 -9.084 -28.220 1.00 91.25 369 GLN A C 1
ATOM 2801 O O . GLN A 1 369 ? 34.086 -10.246 -28.115 1.00 91.25 369 GLN A O 1
ATOM 2806 N N . GLU A 1 370 ? 32.452 -8.729 -27.963 1.00 94.25 370 GLU A N 1
ATOM 2807 C CA . GLU A 1 370 ? 31.407 -9.693 -27.618 1.00 94.25 370 GLU A CA 1
ATOM 2808 C C . GLU A 1 370 ? 31.023 -10.532 -28.846 1.00 94.25 370 GLU A C 1
ATOM 2810 O O . GLU A 1 370 ? 30.964 -10.030 -29.972 1.00 94.25 370 GLU A O 1
ATOM 2815 N N . HIS A 1 371 ? 30.742 -11.810 -28.621 1.00 95.62 371 HIS A N 1
ATOM 2816 C CA . HIS A 1 371 ? 30.306 -12.771 -29.628 1.00 95.62 371 HIS A CA 1
ATOM 2817 C C . HIS A 1 371 ? 28.821 -13.105 -29.448 1.00 95.62 371 HIS A C 1
ATOM 2819 O O . HIS A 1 371 ? 28.203 -12.808 -28.425 1.00 95.62 371 HIS A O 1
ATOM 2825 N N . ALA A 1 372 ? 28.232 -13.783 -30.436 1.00 94.88 372 ALA A N 1
ATOM 2826 C CA . ALA A 1 372 ? 26.826 -14.191 -30.400 1.00 94.88 372 ALA A CA 1
ATOM 2827 C C . ALA A 1 372 ? 26.455 -15.014 -29.146 1.00 94.88 372 ALA A C 1
ATOM 2829 O O . ALA A 1 372 ? 25.338 -14.897 -28.635 1.00 94.88 372 ALA A O 1
ATOM 2830 N N . GLY A 1 373 ? 27.391 -15.823 -28.635 1.00 93.19 373 GLY A N 1
ATOM 2831 C CA . GLY A 1 373 ? 27.218 -16.622 -27.418 1.00 93.19 373 GLY A CA 1
ATOM 2832 C C . GLY A 1 373 ? 27.170 -15.808 -26.119 1.00 93.19 373 GLY A C 1
ATOM 2833 O O . GLY A 1 373 ? 26.560 -16.263 -25.157 1.00 93.19 373 GLY A O 1
ATOM 2834 N N . ASP A 1 374 ? 27.736 -14.597 -26.102 1.00 95.94 374 ASP A N 1
ATOM 2835 C CA . ASP A 1 374 ? 27.775 -13.725 -24.916 1.00 95.94 374 ASP A CA 1
ATOM 2836 C C . ASP A 1 374 ? 26.451 -12.970 -24.694 1.00 95.94 374 ASP A C 1
ATOM 2838 O O . ASP A 1 374 ? 26.212 -12.367 -23.639 1.00 95.94 374 ASP A O 1
ATOM 2842 N N . LEU A 1 375 ? 25.576 -12.957 -25.705 1.00 95.69 375 LEU A N 1
ATOM 2843 C CA . LEU A 1 375 ? 24.251 -12.361 -25.607 1.00 95.69 375 LEU A CA 1
ATOM 2844 C C . LEU A 1 375 ? 23.259 -13.360 -24.980 1.00 95.69 375 LEU A C 1
ATOM 2846 O O . LEU A 1 375 ? 23.128 -14.486 -25.476 1.00 95.69 375 LEU A O 1
ATOM 2850 N N . PRO A 1 376 ? 22.486 -12.960 -23.950 1.00 95.88 376 PRO A N 1
ATOM 2851 C CA . PRO A 1 376 ? 21.451 -13.820 -23.379 1.00 95.88 376 PRO A CA 1
ATOM 2852 C C . PRO A 1 376 ? 20.409 -14.216 -24.433 1.00 95.88 376 PRO A C 1
ATOM 2854 O O . PRO A 1 376 ? 20.137 -13.469 -25.385 1.00 95.88 376 PRO A O 1
ATOM 2857 N N . SER A 1 377 ? 19.815 -15.404 -24.286 1.00 96.00 377 SER A N 1
ATOM 2858 C CA . SER A 1 377 ? 18.614 -15.742 -25.054 1.00 96.00 377 SER A CA 1
ATOM 2859 C C . SER A 1 377 ? 17.425 -14.883 -24.607 1.00 96.00 377 SER A C 1
ATOM 2861 O O . SER A 1 377 ? 17.478 -14.193 -23.587 1.00 96.00 377 SER A O 1
ATOM 2863 N N . HIS A 1 378 ? 16.335 -14.939 -25.370 1.00 95.81 378 HIS A N 1
ATOM 2864 C CA . HIS A 1 378 ? 15.087 -14.277 -24.995 1.00 95.81 378 HIS A CA 1
ATOM 2865 C C . HIS A 1 378 ? 14.422 -14.909 -23.759 1.00 95.81 378 HIS A C 1
ATOM 2867 O O . HIS A 1 378 ? 13.478 -14.323 -23.249 1.00 95.81 378 HIS A O 1
ATOM 2873 N N . HIS A 1 379 ? 14.870 -16.082 -23.291 1.00 95.25 379 HIS A N 1
ATOM 2874 C CA . HIS A 1 379 ? 14.435 -16.679 -22.023 1.00 95.25 379 HIS A CA 1
ATOM 2875 C C . HIS A 1 379 ? 15.345 -16.270 -20.860 1.00 95.25 379 HIS A C 1
ATOM 2877 O O . HIS A 1 379 ? 14.851 -15.978 -19.776 1.00 95.25 379 HIS A O 1
ATOM 2883 N N . ASP A 1 380 ? 16.657 -16.180 -21.099 1.00 94.69 380 ASP A N 1
ATOM 2884 C CA . ASP A 1 380 ? 17.645 -15.856 -20.057 1.00 94.69 380 ASP A CA 1
ATOM 2885 C C . ASP A 1 380 ? 17.666 -14.362 -19.693 1.00 94.69 380 ASP A C 1
ATOM 2887 O O . ASP A 1 380 ? 18.284 -13.956 -18.708 1.00 94.69 380 ASP A O 1
ATOM 2891 N N . CYS A 1 381 ? 17.039 -13.508 -20.506 1.00 95.31 381 CYS A N 1
ATOM 2892 C CA . CYS A 1 381 ? 16.927 -12.087 -20.205 1.00 95.31 381 CYS A CA 1
ATOM 2893 C C . CYS A 1 381 ? 15.854 -11.828 -19.128 1.00 95.31 381 CYS A C 1
ATOM 2895 O O . CYS A 1 381 ? 14.912 -12.601 -18.958 1.00 95.31 381 CYS A O 1
ATOM 2897 N N . ARG A 1 382 ? 15.960 -10.695 -18.416 1.00 94.44 382 ARG A N 1
ATOM 2898 C CA . ARG A 1 382 ? 15.013 -10.319 -17.346 1.00 94.44 382 ARG A CA 1
ATOM 2899 C C . ARG A 1 382 ? 13.558 -10.317 -17.825 1.00 94.44 382 ARG A C 1
ATOM 2901 O O . ARG A 1 382 ? 12.690 -10.826 -17.119 1.00 94.44 382 ARG A O 1
ATOM 2908 N N . LEU A 1 383 ? 13.299 -9.746 -19.006 1.00 96.25 383 LEU A N 1
ATOM 2909 C CA . LEU A 1 383 ? 11.958 -9.728 -19.592 1.00 96.25 383 LEU A CA 1
ATOM 2910 C C . LEU A 1 383 ? 11.477 -11.145 -19.911 1.00 96.25 383 LEU A C 1
ATOM 2912 O O . LEU A 1 383 ? 10.334 -11.460 -19.618 1.00 96.25 383 LEU A O 1
ATOM 2916 N N . GLY A 1 384 ? 12.346 -11.991 -20.459 1.00 96.31 384 GLY A N 1
ATOM 2917 C CA . GLY A 1 384 ? 12.079 -13.394 -20.758 1.00 96.31 384 GLY A CA 1
ATOM 2918 C C . GLY A 1 384 ? 11.652 -14.191 -19.540 1.00 96.31 384 GLY A C 1
ATOM 2919 O O . GLY A 1 384 ? 10.548 -14.730 -19.509 1.00 96.31 384 GLY A O 1
ATOM 2920 N N . ALA A 1 385 ? 12.496 -14.206 -18.510 1.00 93.94 385 ALA A N 1
ATOM 2921 C CA . ALA A 1 385 ? 12.210 -14.900 -17.260 1.00 93.94 385 ALA A CA 1
ATOM 2922 C C . ALA A 1 385 ? 10.880 -14.428 -16.644 1.00 93.94 385 ALA A C 1
ATOM 2924 O O . ALA A 1 385 ? 10.036 -15.237 -16.260 1.00 93.94 385 ALA A O 1
ATOM 2925 N N . TRP A 1 386 ? 10.649 -13.111 -16.618 1.00 93.56 386 TRP A N 1
ATOM 2926 C CA . TRP A 1 386 ? 9.389 -12.539 -16.142 1.00 93.56 386 TRP A CA 1
ATOM 2927 C C . TRP A 1 386 ? 8.192 -12.939 -17.013 1.00 93.56 386 TRP A C 1
ATOM 2929 O O . TRP A 1 386 ? 7.135 -13.269 -16.477 1.00 93.56 386 TRP A O 1
ATOM 2939 N N . TYR A 1 387 ? 8.359 -12.937 -18.337 1.00 95.00 387 TYR A N 1
ATOM 2940 C CA . TYR A 1 387 ? 7.317 -13.244 -19.309 1.00 95.00 387 TYR A CA 1
ATOM 2941 C C . TYR A 1 387 ? 6.879 -14.706 -19.221 1.00 95.00 387 TYR A C 1
ATOM 2943 O O . TYR A 1 387 ? 5.692 -14.964 -19.088 1.00 95.00 387 TYR A O 1
ATOM 2951 N N . TYR A 1 388 ? 7.802 -15.668 -19.256 1.00 93.19 388 TYR A N 1
ATOM 2952 C CA . TYR A 1 388 ? 7.444 -17.085 -19.390 1.00 93.19 388 TYR A CA 1
ATOM 2953 C C . TYR A 1 388 ? 7.178 -17.799 -18.059 1.00 93.19 388 TYR A C 1
ATOM 2955 O O . TYR A 1 388 ? 6.282 -18.649 -17.991 1.00 93.19 388 TYR A O 1
ATOM 2963 N N . GLU A 1 389 ? 7.944 -17.466 -17.016 1.00 83.94 389 GLU A N 1
ATOM 2964 C CA . GLU A 1 389 ? 8.014 -18.244 -15.767 1.00 83.94 389 GLU A CA 1
ATOM 2965 C C . GLU A 1 389 ? 7.662 -17.431 -14.512 1.00 83.94 389 GLU A C 1
ATOM 2967 O O . GLU A 1 389 ? 7.361 -18.007 -13.469 1.00 83.94 389 GLU A O 1
ATOM 2972 N N . GLY A 1 390 ? 7.685 -16.098 -14.594 1.00 80.75 390 GLY A N 1
ATOM 2973 C CA . GLY A 1 390 ? 7.485 -15.210 -13.451 1.00 80.75 390 GLY A CA 1
ATOM 2974 C C . GLY A 1 390 ? 6.067 -14.657 -13.282 1.00 80.75 390 GLY A C 1
ATOM 2975 O O . GLY A 1 390 ? 5.092 -15.101 -13.894 1.00 80.75 390 GLY A O 1
ATOM 2976 N N . GLU A 1 391 ? 5.977 -13.607 -12.457 1.00 82.00 391 GLU A N 1
ATOM 2977 C CA . GLU A 1 391 ? 4.744 -12.841 -12.212 1.00 82.00 391 GLU A CA 1
ATOM 2978 C C . GLU A 1 391 ? 4.120 -12.307 -13.512 1.00 82.00 391 GLU A C 1
ATOM 2980 O O . GLU A 1 391 ? 2.900 -12.184 -13.584 1.00 82.00 391 GLU A O 1
ATOM 2985 N N . GLY A 1 392 ? 4.926 -12.058 -14.556 1.00 85.50 392 GLY A N 1
ATOM 2986 C CA . GLY A 1 392 ? 4.473 -11.644 -15.888 1.00 85.50 392 GLY A CA 1
ATOM 2987 C C . GLY A 1 392 ? 3.342 -12.502 -16.423 1.00 85.50 392 GLY A C 1
ATOM 2988 O O . GLY A 1 392 ? 2.277 -11.994 -16.774 1.00 85.50 392 GLY A O 1
ATOM 2989 N N . ARG A 1 393 ? 3.536 -13.820 -16.418 1.00 87.56 393 ARG A N 1
ATOM 2990 C CA . ARG A 1 393 ? 2.524 -14.757 -16.907 1.00 87.56 393 ARG A CA 1
ATOM 2991 C C . ARG A 1 393 ? 1.313 -14.837 -15.992 1.00 87.56 393 ARG A C 1
ATOM 2993 O O . ARG A 1 393 ? 0.179 -14.796 -16.472 1.00 87.56 393 ARG A O 1
ATOM 3000 N N . ALA A 1 394 ? 1.559 -14.982 -14.694 1.00 85.31 394 ALA A N 1
ATOM 3001 C CA . ALA A 1 394 ? 0.513 -15.229 -13.709 1.00 85.31 394 ALA A CA 1
ATOM 3002 C C . ALA A 1 394 ? -0.433 -14.031 -13.555 1.00 85.31 394 ALA A C 1
ATOM 3004 O O . ALA A 1 394 ? -1.642 -14.213 -13.451 1.00 85.31 394 ALA A O 1
ATOM 3005 N N . CYS A 1 395 ? 0.120 -12.819 -13.577 1.00 85.19 395 CYS A N 1
ATOM 3006 C CA . CYS A 1 395 ? -0.585 -11.608 -13.180 1.00 85.19 395 CYS A CA 1
ATOM 3007 C C . CYS A 1 395 ? -0.858 -10.640 -14.337 1.00 85.19 395 CYS A C 1
ATOM 3009 O O . CYS A 1 395 ? -1.788 -9.850 -14.245 1.00 85.19 395 CYS A O 1
ATOM 3011 N N . PHE A 1 396 ? -0.060 -10.662 -15.411 1.00 90.94 396 PHE A N 1
ATOM 3012 C CA . PHE A 1 396 ? -0.072 -9.593 -16.422 1.00 90.94 396 PHE A CA 1
ATOM 3013 C C . PHE A 1 396 ? -0.377 -10.085 -17.843 1.00 90.94 396 PHE A C 1
ATOM 3015 O O . PHE A 1 396 ? -0.485 -9.279 -18.764 1.00 90.94 396 PHE A O 1
ATOM 3022 N N . SER A 1 397 ? -0.597 -11.390 -18.033 1.00 91.25 397 SER A N 1
ATOM 3023 C CA . SER A 1 397 ? -0.848 -11.988 -19.354 1.00 91.25 397 SER A CA 1
ATOM 3024 C C . SER A 1 397 ? -2.140 -11.533 -20.044 1.00 91.25 397 SER A C 1
ATOM 3026 O O . SER A 1 397 ? -2.303 -11.739 -21.251 1.00 91.25 397 SER A O 1
ATOM 3028 N N . GLN A 1 398 ? -3.047 -10.915 -19.282 1.00 90.81 398 GLN A N 1
ATOM 3029 C CA . GLN A 1 398 ? -4.301 -10.339 -19.770 1.00 90.81 398 GLN A CA 1
ATOM 3030 C C . GLN A 1 398 ? -4.170 -8.870 -20.185 1.00 90.81 398 GLN A C 1
ATOM 3032 O O . GLN A 1 398 ? -5.074 -8.349 -20.833 1.00 90.81 398 GLN A O 1
ATOM 3037 N N . LEU A 1 399 ? -3.072 -8.197 -19.826 1.00 92.94 399 LEU A N 1
ATOM 3038 C CA . LEU A 1 399 ? -2.883 -6.793 -20.170 1.00 92.94 399 LEU A CA 1
ATOM 3039 C C . LEU A 1 399 ? -2.660 -6.619 -21.672 1.00 92.94 399 LEU A C 1
ATOM 3041 O O . LEU A 1 399 ? -1.977 -7.416 -22.330 1.00 92.94 399 LEU A O 1
ATOM 3045 N N . ASN A 1 400 ? -3.190 -5.518 -22.202 1.00 93.44 400 ASN A N 1
ATOM 3046 C CA . ASN A 1 400 ? -2.913 -5.114 -23.574 1.00 93.44 400 ASN A CA 1
ATOM 3047 C C . ASN A 1 400 ? -1.406 -4.897 -23.753 1.00 93.44 400 ASN A C 1
ATOM 3049 O O . ASN A 1 400 ? -0.732 -4.399 -22.861 1.00 93.44 400 ASN A O 1
ATOM 3053 N N . GLY A 1 401 ? -0.855 -5.294 -24.898 1.00 92.38 401 GLY A N 1
ATOM 3054 C CA . GLY A 1 401 ? 0.587 -5.226 -25.144 1.00 92.38 401 GLY A CA 1
ATOM 3055 C C . GLY A 1 401 ? 1.384 -6.449 -24.677 1.00 92.38 401 GLY A C 1
ATOM 3056 O O . GLY A 1 401 ? 2.365 -6.770 -25.338 1.00 92.38 401 GLY A O 1
ATOM 3057 N N . TYR A 1 402 ? 0.953 -7.210 -23.657 1.00 94.94 402 TYR A N 1
ATOM 3058 C CA . TYR A 1 402 ? 1.725 -8.362 -23.153 1.00 94.94 402 TYR A CA 1
ATOM 3059 C C . TYR A 1 402 ? 2.024 -9.390 -24.261 1.00 94.94 402 TYR A C 1
ATOM 3061 O O . TYR A 1 402 ? 3.179 -9.671 -24.576 1.00 94.94 402 TYR A O 1
ATOM 3069 N N . LYS A 1 403 ? 0.989 -9.914 -24.930 1.00 94.75 403 LYS A N 1
ATOM 3070 C CA . LYS A 1 403 ? 1.151 -10.915 -26.008 1.00 94.75 403 LYS A CA 1
ATOM 3071 C C . LYS A 1 403 ? 1.849 -10.356 -27.251 1.00 94.75 403 LYS A C 1
ATOM 3073 O O . LYS A 1 403 ? 2.500 -11.091 -27.983 1.00 94.75 403 LYS A O 1
ATOM 3078 N N . GLU A 1 404 ? 1.723 -9.056 -27.492 1.00 94.94 404 GLU A N 1
ATOM 3079 C CA . GLU A 1 404 ? 2.277 -8.390 -28.676 1.00 94.94 404 GLU A CA 1
ATOM 3080 C C . GLU A 1 404 ? 3.806 -8.268 -28.625 1.00 94.94 404 GLU A C 1
ATOM 3082 O O . GLU A 1 404 ? 4.440 -8.097 -29.666 1.00 94.94 404 GLU A O 1
ATOM 3087 N N . ILE A 1 405 ? 4.397 -8.360 -27.429 1.00 97.19 405 ILE A N 1
ATOM 3088 C CA . ILE A 1 405 ? 5.844 -8.253 -27.218 1.00 97.19 405 ILE A CA 1
ATOM 3089 C C . ILE A 1 405 ? 6.581 -9.532 -27.632 1.00 97.19 405 ILE A C 1
ATOM 3091 O O . ILE A 1 405 ? 7.711 -9.444 -28.104 1.00 97.19 405 ILE A O 1
ATOM 3095 N N . GLU A 1 406 ? 5.970 -10.709 -27.482 1.00 97.25 406 GLU A N 1
ATOM 3096 C CA . GLU A 1 406 ? 6.659 -12.006 -27.568 1.00 97.25 406 GLU A CA 1
ATOM 3097 C C . GLU A 1 406 ? 7.366 -12.218 -28.912 1.00 97.25 406 GLU A C 1
ATOM 3099 O O . GLU A 1 406 ? 8.589 -12.338 -28.972 1.00 97.25 406 GLU A O 1
ATOM 3104 N N . ALA A 1 407 ? 6.612 -12.195 -30.013 1.00 98.06 407 ALA A N 1
ATOM 3105 C CA . ALA A 1 407 ? 7.157 -12.428 -31.346 1.00 98.06 407 ALA A CA 1
ATOM 3106 C C . ALA A 1 407 ? 8.286 -11.446 -31.740 1.00 98.06 407 ALA A C 1
ATOM 3108 O O . ALA A 1 407 ? 9.328 -11.912 -32.214 1.00 98.06 407 ALA A O 1
ATOM 3109 N N . PRO A 1 408 ? 8.148 -10.109 -31.579 1.00 98.25 408 PRO A N 1
ATOM 3110 C CA . PRO A 1 408 ? 9.250 -9.196 -31.871 1.00 98.25 408 PRO A CA 1
ATOM 3111 C C . PRO A 1 408 ? 10.424 -9.333 -30.891 1.00 98.25 408 PRO A C 1
ATOM 3113 O O . PRO A 1 408 ? 11.561 -9.154 -31.319 1.00 98.25 408 PRO A O 1
ATOM 3116 N N . HIS A 1 409 ? 10.189 -9.692 -29.626 1.00 98.38 409 HIS A N 1
ATOM 3117 C CA . HIS A 1 409 ? 11.241 -9.927 -28.631 1.00 98.38 409 HIS A CA 1
ATOM 3118 C C . HIS A 1 409 ? 12.108 -11.144 -28.982 1.00 98.38 409 HIS A C 1
ATOM 3120 O O . HIS A 1 409 ? 13.333 -11.027 -29.029 1.00 98.38 409 HIS A O 1
ATOM 3126 N N . VAL A 1 410 ? 11.489 -12.281 -29.317 1.00 98.38 410 VAL A N 1
ATOM 3127 C CA . VAL A 1 410 ? 12.199 -13.496 -29.755 1.00 98.38 410 VAL A CA 1
ATOM 3128 C C . VAL A 1 410 ? 13.066 -13.194 -30.979 1.00 98.38 410 VAL A C 1
ATOM 3130 O O . VAL A 1 410 ? 14.279 -13.419 -30.957 1.00 98.38 410 VAL A O 1
ATOM 3133 N N . ARG A 1 411 ? 12.465 -12.589 -32.014 1.00 98.31 411 ARG A N 1
ATOM 3134 C CA . ARG A 1 411 ? 13.170 -12.238 -33.257 1.00 98.31 411 ARG A CA 1
ATOM 3135 C C . ARG A 1 411 ? 14.301 -11.242 -33.032 1.00 98.31 411 ARG A C 1
ATOM 3137 O O . ARG A 1 411 ? 15.330 -11.345 -33.691 1.00 98.31 411 ARG A O 1
ATOM 3144 N N . LEU A 1 412 ? 14.130 -10.282 -32.121 1.00 98.44 412 LEU A N 1
ATOM 3145 C CA . LEU A 1 412 ? 15.168 -9.308 -31.790 1.00 98.44 412 LEU A CA 1
ATOM 3146 C C . LEU A 1 412 ? 16.415 -10.000 -31.227 1.00 98.44 412 LEU A C 1
ATOM 3148 O O . LEU A 1 412 ? 17.517 -9.734 -31.699 1.00 98.44 412 LEU A O 1
ATOM 3152 N N . HIS A 1 413 ? 16.251 -10.912 -30.264 1.00 98.44 413 HIS A N 1
ATOM 3153 C CA . HIS A 1 413 ? 17.375 -11.655 -29.685 1.00 98.44 413 HIS A CA 1
ATOM 3154 C C . HIS A 1 413 ? 18.100 -12.514 -30.727 1.00 98.44 413 HIS A C 1
ATOM 3156 O O . HIS A 1 413 ? 19.331 -12.499 -30.787 1.00 98.44 413 HIS A O 1
ATOM 3162 N N . GLU A 1 414 ? 17.355 -13.237 -31.564 1.00 98.19 414 GLU A N 1
ATOM 3163 C CA . GLU A 1 414 ? 17.921 -14.047 -32.649 1.00 98.19 414 GLU A CA 1
ATOM 3164 C C . GLU A 1 414 ? 18.691 -13.185 -33.656 1.00 98.19 414 GLU A C 1
ATOM 3166 O O . GLU A 1 414 ? 19.824 -13.508 -34.023 1.00 98.19 414 GLU A O 1
ATOM 3171 N N . LEU A 1 415 ? 18.112 -12.051 -34.061 1.00 98.25 415 LEU A N 1
ATOM 3172 C CA . LEU A 1 415 ? 18.720 -11.142 -35.024 1.00 98.25 415 LEU A CA 1
ATOM 3173 C C . LEU A 1 415 ? 19.984 -10.479 -34.468 1.00 98.25 415 LEU A C 1
ATOM 3175 O O . LEU A 1 415 ? 20.985 -10.435 -35.174 1.00 98.25 415 LEU A O 1
ATOM 3179 N N . CYS A 1 416 ? 19.986 -10.027 -33.210 1.00 98.12 416 CYS A N 1
ATOM 3180 C CA . CYS A 1 416 ? 21.180 -9.474 -32.560 1.00 98.12 416 CYS A CA 1
ATOM 3181 C C . CYS A 1 416 ? 22.338 -10.482 -32.536 1.00 98.12 416 CYS A C 1
ATOM 3183 O O . CYS A 1 416 ? 23.467 -10.125 -32.873 1.00 98.12 416 CYS A O 1
ATOM 3185 N N . LYS A 1 417 ? 22.063 -11.750 -32.200 1.00 98.00 417 LYS A N 1
ATOM 3186 C CA . LYS A 1 417 ? 23.070 -12.823 -32.246 1.00 98.00 417 LYS A CA 1
ATOM 3187 C C . LYS A 1 417 ? 23.593 -13.040 -33.663 1.00 98.00 417 LYS A C 1
ATOM 3189 O O . LYS A 1 417 ? 24.802 -13.129 -33.859 1.00 98.00 417 LYS A O 1
ATOM 3194 N N . LYS A 1 418 ? 22.697 -13.056 -34.654 1.00 97.50 418 LYS A N 1
ATOM 3195 C CA . LYS A 1 418 ? 23.073 -13.200 -36.063 1.00 97.50 418 LYS A CA 1
ATOM 3196 C C . LYS A 1 418 ? 23.926 -12.028 -36.562 1.00 97.50 418 LYS A C 1
ATOM 3198 O O . LYS A 1 418 ? 24.904 -12.263 -37.256 1.00 97.50 418 LYS A O 1
ATOM 3203 N N . ILE A 1 419 ? 23.600 -10.787 -36.190 1.00 98.12 419 ILE A N 1
ATOM 3204 C CA . ILE A 1 419 ? 24.394 -9.595 -36.541 1.00 98.12 419 ILE A CA 1
ATOM 3205 C C . ILE A 1 419 ? 25.837 -9.743 -36.045 1.00 98.12 419 ILE A C 1
ATOM 3207 O O . ILE A 1 419 ? 26.765 -9.487 -36.808 1.00 98.12 419 ILE A O 1
ATOM 3211 N N . LEU A 1 420 ? 26.029 -10.169 -34.790 1.00 97.62 420 LEU A N 1
ATOM 3212 C CA . LEU A 1 420 ? 27.371 -10.384 -34.243 1.00 97.62 420 LEU A CA 1
ATOM 3213 C C . LEU A 1 420 ? 28.117 -11.501 -34.977 1.00 97.62 420 LEU A C 1
ATOM 3215 O O . LEU A 1 420 ? 29.299 -11.343 -35.262 1.00 97.62 420 LEU A O 1
ATOM 3219 N N . GLN A 1 421 ? 27.429 -12.595 -35.308 1.00 96.81 421 GLN A N 1
ATOM 3220 C CA . GLN A 1 421 ? 28.020 -13.705 -36.053 1.00 96.81 421 GLN A CA 1
ATOM 3221 C C . GLN A 1 421 ? 28.508 -13.261 -37.442 1.00 96.81 421 GLN A C 1
ATOM 3223 O O . GLN A 1 421 ? 29.688 -13.396 -37.741 1.00 96.81 421 GLN A O 1
ATOM 3228 N N . GLU A 1 422 ? 27.640 -12.643 -38.249 1.00 96.56 422 GLU A N 1
ATOM 3229 C CA . GLU A 1 422 ? 27.988 -12.175 -39.603 1.00 96.56 422 GLU A CA 1
ATOM 3230 C C . GLU A 1 422 ? 29.102 -11.116 -39.581 1.00 96.56 422 GLU A C 1
ATOM 3232 O O . GLU A 1 422 ? 29.935 -11.063 -40.483 1.00 96.56 422 GLU A O 1
ATOM 3237 N N . HIS A 1 423 ? 29.140 -10.268 -38.548 1.00 96.19 423 HIS A N 1
ATOM 3238 C CA . HIS A 1 423 ? 30.206 -9.284 -38.386 1.00 96.19 423 HIS A CA 1
ATOM 3239 C C . HIS A 1 423 ? 31.570 -9.936 -38.134 1.00 96.19 423 HIS A C 1
ATOM 3241 O O . HIS A 1 423 ? 32.541 -9.560 -38.789 1.00 96.19 423 HIS A O 1
ATOM 3247 N N . HIS A 1 424 ? 31.639 -10.918 -37.231 1.00 94.62 424 HIS A N 1
ATOM 3248 C CA . HIS A 1 424 ? 32.875 -11.656 -36.941 1.00 94.62 424 HIS A CA 1
ATOM 3249 C C . HIS A 1 424 ? 33.319 -12.544 -38.108 1.00 94.62 424 HIS A C 1
ATOM 3251 O O . HIS A 1 424 ? 34.516 -12.680 -38.347 1.00 94.62 424 HIS A O 1
ATOM 3257 N N . ASP A 1 425 ? 32.369 -13.077 -38.877 1.00 94.44 425 ASP A N 1
ATOM 3258 C CA . ASP A 1 425 ? 32.643 -13.866 -40.084 1.00 94.44 425 ASP A CA 1
ATOM 3259 C C . ASP A 1 425 ? 33.098 -12.995 -41.279 1.00 94.44 425 ASP A C 1
ATOM 3261 O O . ASP A 1 425 ? 33.449 -13.522 -42.334 1.00 94.44 425 ASP A O 1
ATOM 3265 N N . GLY A 1 426 ? 33.113 -11.661 -41.137 1.00 92.94 426 GLY A N 1
ATOM 3266 C CA . GLY A 1 426 ? 33.503 -10.713 -42.191 1.00 92.94 426 GLY A CA 1
ATOM 3267 C C . GLY A 1 426 ? 32.425 -10.471 -43.257 1.00 92.94 426 GLY A C 1
ATOM 3268 O O . GLY A 1 426 ? 32.666 -9.792 -44.258 1.00 92.94 426 GLY A O 1
ATOM 3269 N N . ASN A 1 427 ? 31.213 -10.988 -43.055 1.00 93.00 427 ASN A N 1
ATOM 3270 C CA . ASN A 1 427 ? 30.091 -10.890 -43.987 1.00 93.00 427 ASN A CA 1
ATOM 3271 C C . ASN A 1 427 ? 29.340 -9.560 -43.820 1.00 93.00 427 ASN A C 1
ATOM 3273 O O . ASN A 1 427 ? 28.203 -9.492 -43.348 1.00 93.00 427 ASN A O 1
ATOM 3277 N N . HIS A 1 428 ? 29.966 -8.459 -44.232 1.00 90.25 428 HIS A N 1
ATOM 3278 C CA . HIS A 1 428 ? 29.430 -7.122 -43.957 1.00 90.25 428 HIS A CA 1
ATOM 3279 C C . HIS A 1 428 ? 28.251 -6.691 -44.849 1.00 90.25 428 HIS A C 1
ATOM 3281 O O . HIS A 1 428 ? 27.494 -5.796 -44.469 1.00 90.25 428 HIS A O 1
ATOM 3287 N N . GLY A 1 429 ? 28.040 -7.338 -46.002 1.00 89.00 429 GLY A N 1
ATOM 3288 C CA . GLY A 1 429 ? 27.073 -6.892 -47.017 1.00 89.00 429 GLY A CA 1
ATOM 3289 C C . GLY A 1 429 ? 25.607 -6.845 -46.556 1.00 89.00 429 GLY A C 1
ATOM 3290 O O . GLY A 1 429 ? 24.849 -5.992 -47.012 1.00 89.00 429 GLY A O 1
ATOM 3291 N N . GLY A 1 430 ? 25.197 -7.726 -45.635 1.00 92.94 430 GLY A N 1
ATOM 3292 C CA . GLY A 1 430 ? 23.824 -7.777 -45.106 1.00 92.94 430 GLY A CA 1
ATOM 3293 C C . GLY A 1 430 ? 23.594 -6.971 -43.821 1.00 92.94 430 GLY A C 1
ATOM 3294 O O . GLY A 1 430 ? 22.443 -6.729 -43.445 1.00 92.94 430 GLY A O 1
ATOM 3295 N N . LEU A 1 431 ? 24.666 -6.534 -43.150 1.00 94.12 431 LEU A N 1
ATOM 3296 C CA . LEU A 1 431 ? 24.591 -5.928 -41.817 1.00 94.12 431 LEU A CA 1
ATOM 3297 C C . LEU A 1 431 ? 23.708 -4.671 -41.755 1.00 94.12 431 LEU A C 1
ATOM 3299 O O . LEU A 1 431 ? 22.918 -4.581 -40.814 1.00 94.12 431 LEU A O 1
ATOM 3303 N N . PRO A 1 432 ? 23.744 -3.727 -42.721 1.00 95.56 432 PRO A N 1
ATOM 3304 C CA . PRO A 1 432 ? 22.920 -2.519 -42.636 1.00 95.56 432 PRO A CA 1
ATOM 3305 C C . PRO A 1 432 ? 21.414 -2.812 -42.575 1.00 95.56 432 PRO A C 1
ATOM 3307 O O . PRO A 1 432 ? 20.701 -2.223 -41.764 1.00 95.56 432 PRO A O 1
ATOM 3310 N N . ALA A 1 433 ? 20.934 -3.763 -43.384 1.00 96.88 433 ALA A N 1
ATOM 3311 C CA . ALA A 1 433 ? 19.527 -4.161 -43.391 1.00 96.88 433 ALA A CA 1
ATOM 3312 C C . ALA A 1 433 ? 19.135 -4.884 -42.092 1.00 96.88 433 ALA A C 1
ATOM 3314 O O . ALA A 1 433 ? 18.060 -4.646 -41.543 1.00 96.88 433 ALA A O 1
ATOM 3315 N N . MET A 1 434 ? 20.026 -5.728 -41.563 1.00 97.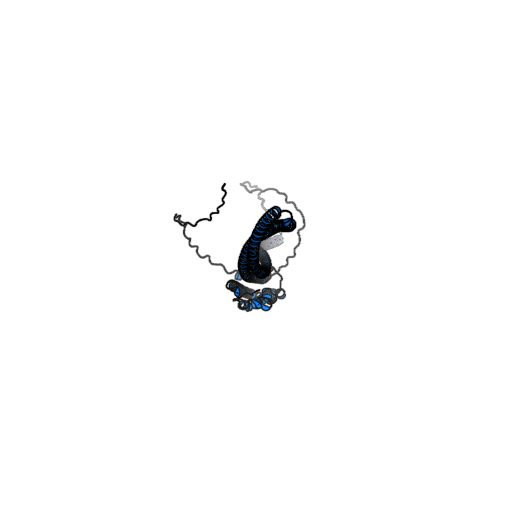94 434 MET A N 1
ATOM 3316 C CA . MET A 1 434 ? 19.802 -6.432 -40.297 1.00 97.94 434 MET A CA 1
ATOM 3317 C C . MET A 1 434 ? 19.753 -5.467 -39.107 1.00 97.94 434 MET A C 1
ATOM 3319 O O . MET A 1 434 ? 18.883 -5.598 -38.252 1.00 97.94 434 MET A O 1
ATOM 3323 N N . VAL A 1 435 ? 20.635 -4.466 -39.065 1.00 97.31 435 VAL A N 1
ATOM 3324 C CA . VAL A 1 435 ? 20.623 -3.416 -38.033 1.00 97.31 435 VAL A CA 1
ATOM 3325 C C . VAL A 1 435 ? 19.342 -2.581 -38.109 1.00 97.31 435 VAL A C 1
ATOM 3327 O O . VAL A 1 435 ? 18.749 -2.270 -37.078 1.00 97.31 435 VAL A O 1
ATOM 3330 N N . GLN A 1 436 ? 18.860 -2.263 -39.313 1.00 97.69 436 GLN A N 1
ATOM 3331 C CA . GLN A 1 436 ? 17.589 -1.555 -39.477 1.00 97.69 436 GLN A CA 1
ATOM 3332 C C . GLN A 1 436 ? 16.396 -2.377 -38.956 1.00 97.69 436 GLN A C 1
ATOM 3334 O O . GLN A 1 436 ? 15.537 -1.836 -38.257 1.00 97.69 436 GLN A O 1
ATOM 3339 N N . GLU A 1 437 ? 16.349 -3.679 -39.247 1.00 98.12 437 GLU A N 1
ATOM 3340 C CA . GLU A 1 437 ? 15.298 -4.563 -38.724 1.00 98.12 437 GLU A CA 1
ATOM 3341 C C . GLU A 1 437 ? 15.412 -4.748 -37.200 1.00 98.12 437 GLU A C 1
ATOM 3343 O O . GLU A 1 437 ? 14.395 -4.772 -36.509 1.00 98.12 437 GLU A O 1
ATOM 3348 N N . MET A 1 438 ? 16.629 -4.789 -36.642 1.00 98.38 438 MET A N 1
ATOM 3349 C CA . MET A 1 438 ? 16.857 -4.798 -35.190 1.00 98.38 438 MET A CA 1
ATOM 3350 C C . MET A 1 438 ? 16.225 -3.571 -34.515 1.00 98.38 438 MET A C 1
ATOM 3352 O O . MET A 1 438 ? 15.542 -3.709 -33.496 1.00 98.38 438 MET A O 1
ATOM 3356 N N . GLU A 1 439 ? 16.406 -2.375 -35.081 1.00 98.06 439 GLU A N 1
ATOM 3357 C CA . GLU A 1 439 ? 15.774 -1.156 -34.562 1.00 98.06 439 GLU A CA 1
ATOM 3358 C C . GLU A 1 439 ? 14.246 -1.219 -34.634 1.00 98.06 439 GLU A C 1
ATOM 3360 O O . GLU A 1 439 ? 13.568 -0.879 -33.662 1.00 98.06 439 GLU A O 1
ATOM 3365 N N . HIS A 1 440 ? 13.697 -1.719 -35.743 1.00 98.25 440 HIS A N 1
ATOM 3366 C CA . HIS A 1 440 ? 12.252 -1.874 -35.919 1.00 98.25 440 HIS A CA 1
ATOM 3367 C C . HIS A 1 440 ? 11.635 -2.865 -34.924 1.00 98.25 440 HIS A C 1
ATOM 3369 O O . HIS A 1 440 ? 10.618 -2.572 -34.290 1.00 98.25 440 HIS A O 1
ATOM 3375 N N . LEU A 1 441 ? 12.257 -4.032 -34.743 1.00 98.50 441 LEU A N 1
ATOM 3376 C CA . LEU A 1 441 ? 11.811 -5.039 -33.777 1.00 98.50 441 LEU A CA 1
ATOM 3377 C C . LEU A 1 441 ? 11.882 -4.506 -32.346 1.00 98.50 441 LEU A C 1
ATOM 3379 O O . LEU A 1 441 ? 10.936 -4.669 -31.577 1.00 98.50 441 LEU A O 1
ATOM 3383 N N . SER A 1 442 ? 12.959 -3.802 -32.002 1.00 98.25 442 SER A N 1
ATOM 3384 C CA . SER A 1 442 ? 13.084 -3.168 -30.693 1.00 98.25 442 SER A CA 1
ATOM 3385 C C . SER A 1 442 ? 12.029 -2.093 -30.457 1.00 98.25 442 SER A C 1
ATOM 3387 O O . SER A 1 442 ? 11.444 -2.067 -29.377 1.00 98.25 442 SER A O 1
ATOM 3389 N N . ALA A 1 443 ? 11.718 -1.259 -31.451 1.00 98.06 443 ALA A N 1
ATOM 3390 C CA . ALA A 1 443 ? 10.642 -0.278 -31.333 1.00 98.06 443 ALA A CA 1
ATOM 3391 C C . ALA A 1 443 ? 9.287 -0.947 -31.040 1.00 98.06 443 ALA A C 1
ATOM 3393 O O . ALA A 1 443 ? 8.525 -0.452 -30.211 1.00 98.06 443 ALA A O 1
ATOM 3394 N N . LYS A 1 444 ? 9.006 -2.109 -31.649 1.00 98.19 444 LYS A N 1
ATOM 3395 C CA . LYS A 1 444 ? 7.794 -2.896 -31.356 1.00 98.19 444 LYS A CA 1
ATOM 3396 C C . LYS A 1 444 ? 7.768 -3.426 -29.922 1.00 98.19 444 LYS A C 1
ATOM 3398 O O . LYS A 1 444 ? 6.730 -3.309 -29.276 1.00 98.19 444 LYS A O 1
ATOM 3403 N N . VAL A 1 445 ? 8.885 -3.964 -29.423 1.00 98.31 445 VAL A N 1
ATOM 3404 C CA . VAL A 1 445 ? 9.007 -4.428 -28.027 1.00 98.31 445 VAL A CA 1
ATOM 3405 C C . VAL A 1 445 ? 8.770 -3.274 -27.053 1.00 98.31 445 VAL A C 1
ATOM 3407 O O . VAL A 1 445 ? 7.928 -3.383 -26.166 1.00 98.31 445 VAL A O 1
ATOM 3410 N N . LEU A 1 446 ? 9.452 -2.141 -27.251 1.00 98.19 446 LEU A N 1
ATOM 3411 C CA . LEU A 1 446 ? 9.311 -0.949 -26.408 1.00 98.19 446 LEU A CA 1
ATOM 3412 C C . LEU A 1 446 ? 7.872 -0.413 -26.412 1.00 98.19 446 LEU A C 1
ATOM 3414 O O . LEU A 1 446 ? 7.347 -0.071 -25.356 1.00 98.19 446 LEU A O 1
ATOM 3418 N N . ALA A 1 447 ? 7.220 -0.382 -27.577 1.00 97.94 447 ALA A N 1
ATOM 3419 C CA . ALA A 1 447 ? 5.834 0.058 -27.695 1.00 97.94 447 ALA A CA 1
ATOM 3420 C C . ALA A 1 447 ? 4.845 -0.919 -27.037 1.00 97.94 447 ALA A C 1
ATOM 3422 O O . ALA A 1 447 ? 3.845 -0.486 -26.472 1.00 97.94 447 ALA A O 1
ATOM 3423 N N . GLY A 1 448 ? 5.110 -2.227 -27.098 1.00 97.62 448 GLY A N 1
ATOM 3424 C CA . GLY A 1 448 ? 4.318 -3.226 -26.380 1.00 97.62 448 GLY A CA 1
ATOM 3425 C C . GLY A 1 448 ? 4.445 -3.078 -24.862 1.00 97.62 448 GLY A C 1
ATOM 3426 O O . GLY A 1 448 ? 3.436 -3.114 -24.163 1.00 97.62 448 GLY A O 1
ATOM 3427 N N . LEU A 1 449 ? 5.662 -2.829 -24.361 1.00 97.75 449 LEU A N 1
ATOM 3428 C CA . LEU A 1 449 ? 5.912 -2.548 -22.941 1.00 97.75 449 LEU A CA 1
ATOM 3429 C C . LEU A 1 449 ? 5.218 -1.258 -22.478 1.00 97.75 449 LEU A C 1
ATOM 3431 O O . LEU A 1 449 ? 4.680 -1.228 -21.377 1.00 97.75 449 LEU A O 1
ATOM 3435 N N . GLU A 1 450 ? 5.198 -0.211 -23.310 1.00 97.62 450 GLU A N 1
ATOM 3436 C CA . GLU A 1 450 ? 4.451 1.022 -23.015 1.00 97.62 450 GLU A CA 1
ATOM 3437 C C . GLU A 1 450 ? 2.949 0.754 -22.898 1.00 97.62 450 GLU A C 1
ATOM 3439 O O . GLU A 1 450 ? 2.357 1.068 -21.870 1.00 97.62 450 GLU A O 1
ATOM 3444 N N . ARG A 1 451 ? 2.351 0.091 -23.899 1.00 96.94 451 ARG A N 1
ATOM 3445 C CA . ARG A 1 451 ? 0.921 -0.259 -23.874 1.00 96.94 451 ARG A CA 1
ATOM 3446 C C . ARG A 1 451 ? 0.551 -1.096 -22.654 1.00 96.94 451 ARG A C 1
ATOM 3448 O O . ARG A 1 451 ? -0.522 -0.909 -22.091 1.00 96.94 451 ARG A O 1
ATOM 3455 N N . MET A 1 452 ? 1.433 -2.001 -22.241 1.00 95.19 452 MET A N 1
ATOM 3456 C CA . MET A 1 452 ? 1.227 -2.823 -21.052 1.00 95.19 452 MET A CA 1
ATOM 3457 C C . MET A 1 452 ? 1.232 -1.994 -19.770 1.00 95.19 452 MET A C 1
ATOM 3459 O O . MET A 1 452 ? 0.350 -2.173 -18.932 1.00 95.19 452 MET A O 1
ATOM 3463 N N . ALA A 1 453 ? 2.177 -1.064 -19.630 1.00 94.69 453 ALA A N 1
ATOM 3464 C CA . ALA A 1 453 ? 2.227 -0.167 -18.483 1.00 94.69 453 ALA A CA 1
ATOM 3465 C C . ALA A 1 453 ? 1.001 0.763 -18.428 1.00 94.69 453 ALA A C 1
ATOM 3467 O O . ALA A 1 453 ? 0.359 0.854 -17.385 1.00 94.69 453 ALA A O 1
ATOM 3468 N N . GLU A 1 454 ? 0.615 1.368 -19.556 1.00 95.25 454 GLU A N 1
ATOM 3469 C CA . GLU A 1 454 ? -0.597 2.194 -19.665 1.00 95.25 454 GLU A CA 1
ATOM 3470 C C . GLU A 1 454 ? -1.868 1.389 -19.358 1.00 95.25 454 GLU A C 1
ATOM 3472 O O . GLU A 1 454 ? -2.756 1.865 -18.653 1.00 95.25 454 GLU A O 1
ATOM 3477 N N . SER A 1 455 ? -1.954 0.147 -19.848 1.00 93.19 455 SER A N 1
ATOM 3478 C CA . SER A 1 455 ? -3.089 -0.742 -19.586 1.00 93.19 455 SER A CA 1
ATOM 3479 C C . SER A 1 455 ? -3.232 -1.063 -18.100 1.00 93.19 455 SER A C 1
ATOM 3481 O O . SER A 1 455 ? -4.356 -1.162 -17.614 1.00 93.19 455 SER A O 1
ATOM 3483 N N . GLY A 1 456 ? -2.119 -1.251 -17.389 1.00 91.06 456 GLY A N 1
ATOM 3484 C CA . GLY A 1 456 ? -2.133 -1.507 -15.952 1.00 91.06 456 GLY A CA 1
ATOM 3485 C C . GLY A 1 456 ? -2.421 -0.266 -15.107 1.00 91.06 456 GLY A C 1
ATOM 3486 O O . GLY A 1 456 ? -3.086 -0.370 -14.083 1.00 91.06 456 GLY A O 1
ATOM 3487 N N . GLU A 1 457 ? -1.972 0.909 -15.549 1.00 91.06 457 GLU A N 1
ATOM 3488 C CA . GLU A 1 457 ? -2.282 2.195 -14.909 1.00 91.06 457 GLU A CA 1
ATOM 3489 C C . GLU A 1 457 ? -3.743 2.609 -15.097 1.00 91.06 457 GLU A C 1
ATOM 3491 O O . GLU A 1 457 ? -4.357 3.152 -14.177 1.00 91.06 457 GLU A O 1
ATOM 3496 N N . GLY A 1 458 ? -4.302 2.348 -16.280 1.00 88.44 458 GLY A N 1
ATOM 3497 C CA . GLY A 1 458 ? -5.691 2.663 -16.605 1.00 88.44 458 GLY A CA 1
ATOM 3498 C C . GLY A 1 458 ? -6.700 1.790 -15.860 1.00 88.44 458 GLY A C 1
ATOM 3499 O O . GLY A 1 458 ? -7.784 2.266 -15.527 1.00 88.44 458 GLY A O 1
ATOM 3500 N N . ASP A 1 459 ? -6.340 0.538 -15.565 1.00 87.56 459 ASP A N 1
ATOM 3501 C CA . ASP A 1 459 ? -7.152 -0.359 -14.746 1.00 87.56 459 ASP A CA 1
ATOM 3502 C C . ASP A 1 459 ? -6.287 -1.209 -13.796 1.00 87.56 459 ASP A C 1
ATOM 3504 O O . ASP A 1 459 ? -5.961 -2.369 -14.086 1.00 87.56 459 ASP A O 1
ATOM 3508 N N . PRO A 1 460 ? -5.967 -0.667 -12.604 1.00 84.19 460 PRO A N 1
ATOM 3509 C CA . PRO A 1 460 ? -5.197 -1.386 -11.597 1.00 84.19 460 PRO A CA 1
ATOM 3510 C C . PRO A 1 460 ? -5.881 -2.657 -11.079 1.00 84.19 460 PRO A C 1
ATOM 3512 O O . PRO A 1 460 ? -5.232 -3.462 -10.418 1.00 84.19 460 PRO A O 1
ATOM 3515 N N . THR A 1 461 ? -7.179 -2.867 -11.344 1.00 81.69 461 THR A N 1
ATOM 3516 C CA . THR A 1 461 ? -7.889 -4.074 -10.891 1.00 81.69 461 THR A CA 1
ATOM 3517 C C . THR A 1 461 ? -7.517 -5.322 -11.686 1.00 81.69 461 THR A C 1
ATOM 3519 O O . THR A 1 461 ? -7.728 -6.433 -11.197 1.00 81.69 461 THR A O 1
ATOM 3522 N N . MET A 1 462 ? -6.927 -5.144 -12.873 1.00 82.94 462 MET A N 1
ATOM 3523 C CA . MET A 1 462 ? -6.359 -6.227 -13.678 1.00 82.94 462 MET A CA 1
ATOM 3524 C C . MET A 1 462 ? -4.978 -6.677 -13.189 1.00 82.94 462 MET A C 1
ATOM 3526 O O . MET A 1 462 ? -4.477 -7.704 -13.643 1.00 82.94 462 MET A O 1
ATOM 3530 N N . LEU A 1 463 ? -4.346 -5.911 -12.295 1.00 83.25 463 LEU A N 1
ATOM 3531 C CA . LEU A 1 463 ? -3.054 -6.256 -11.711 1.00 83.25 463 LEU A CA 1
ATOM 3532 C C . LEU A 1 463 ? -3.240 -7.306 -10.612 1.00 83.25 463 LEU A C 1
ATOM 3534 O O . LEU A 1 463 ? -4.319 -7.450 -10.035 1.00 83.25 463 LEU A O 1
ATOM 3538 N N . CYS A 1 464 ? -2.175 -8.049 -10.308 1.00 72.44 464 CYS A N 1
ATOM 3539 C CA . CYS A 1 464 ? -2.228 -9.048 -9.243 1.00 72.44 464 CYS A CA 1
ATOM 3540 C C . CYS A 1 464 ? -2.619 -8.406 -7.912 1.00 72.44 464 CYS A C 1
ATOM 3542 O O . CYS A 1 464 ? -1.878 -7.564 -7.398 1.00 72.44 464 CYS A O 1
ATOM 3544 N N . LYS A 1 465 ? -3.729 -8.880 -7.341 1.00 63.28 465 LYS A N 1
ATOM 3545 C CA . LYS A 1 465 ? -4.058 -8.645 -5.935 1.00 63.28 465 LYS A CA 1
ATOM 3546 C C . LYS A 1 465 ? -2.998 -9.315 -5.067 1.00 63.28 465 LYS A C 1
ATOM 3548 O O . LYS A 1 465 ? -2.523 -10.398 -5.419 1.00 63.28 465 LYS A O 1
ATOM 3553 N N . ALA A 1 466 ? -2.591 -8.635 -4.001 1.00 52.22 466 ALA A N 1
ATOM 3554 C CA . ALA A 1 466 ? -1.742 -9.221 -2.971 1.00 52.22 466 ALA A CA 1
ATOM 3555 C C . ALA A 1 466 ? -2.344 -10.497 -2.363 1.00 52.22 466 ALA A C 1
ATOM 3557 O O . ALA A 1 466 ? -3.587 -10.550 -2.188 1.00 52.22 466 ALA A O 1
#

Sequence (466 aa):
MAEGSRWRGPTLAAGDENRAALPGPRHLRPARLTMPMAARMAAVYDELGAVVVCRAVAPGSLSGRIEAFPKRTPSQASKANRPRCFTLNNMRWTGNSMFWKKDNGLQAETAKLRQELDDLRAQCRLKDEEIAQAKREAGAAAAEAAYAKNILQSFSLFYHSLTETQSSLGVLANKMRSEKDRAVDAQQISQSSRVEVDKISANLEELAVTSHGAADNIGKLDANAQMVGSILQLIRDIADQTNLLALNAAIEAARAGETGRGFAVVADEVRKLAERTANATSEIASLVQQIRDGSSNSRSQMNELAGQASQYSQDGMRAAETMHRLLDISSHMEKAVASSALRGFCELAKLDHIIFKFRVYKVLLGLGQEHAGDLPSHHDCRLGAWYYEGEGRACFSQLNGYKEIEAPHVRLHELCKKILQEHHDGNHGGLPAMVQEMEHLSAKVLAGLERMAESGEGDPTMLCKA

Radius of gyration: 61.09 Å; Cα contacts (8 Å, |Δi|>4): 319; chains: 1; bounding box: 152×69×187 Å